Protein AF-A0A938EZS1-F1 (afdb_monomer_lite)

Radius of gyration: 35.27 Å; chains: 1; bounding box: 91×43×130 Å

Secondary structure (DSSP, 8-state):
-HHHHHHHHHSS----GGG---GGGSGGGGGGHHHHHHHHHHHHHHHHHHHTTTS-HHHHHHHHHHHHHHHTTTHHHHHHHHHHHHHHSS---HHHHHHHTTSSSPPHHHHHHHHHHHHHHHHHHHHHHHHTTGGGGG---TTSS-HHHHHHHHHHHHHHHHHHHHHHHHHHHHHHHHHHHHHHHHHHHHHHHHHHHHHHHHHHHHHHHHHHHHHHHHHHTTS--S------S---SS----------S-HHHHHHHHHHHHHHHHHHHHHHHHHHHHHHHHHHHHHHHHHHHHHHHHHHHHHHHHHHHHHHTTS------TTTHHHHHHHHHHHHHHHHHHHHHHHHHHHHHHHHHHHHHHHHHHHHHHHHHHHHHHHHHSS--HHHHHHHHHHHHHHHHHHHHHHHHH-

Foldseek 3Di:
DLLVVLQCQQFVDPDDPVPDDDDPCNVVSLLNQLVSLLVLLLVLLVQLVVVLQPDQLLVSLLVSLVVSCRGRVVLLLLLQQLLQCLLVVPDQDLVVSVVSSPPPDGDPRSVVRSVVLSVLSSVLLSLLCVLLVLSCCPVDDPPPPPCPPVNLSSVLSSLLSSLLSSCLLSLLSLLLLLLVLVQVVVVVVVVVVVVVVVVVVVVVVVVVVVVVVVVVVVVVVVPPDDDDDDDDPDDPPDPPDDDPPPDDDDVVVVVVVVVVVVVVVVVSVVSVVSSVVVLVVSLVVQLVSLVVSVVSVVVVVVVVVVVVVVVVVPDDPDDDPPDPVVVVVVVVVVVVVVVVVVVVVVVSVVSSVVSSVLSVVLSVVLNVQSNVQSVVSCVSNVGCDSSSSSSSSSVSSSSSSVSSSVVSVPD

Sequence (411 aa):
MRFLNAIGFLTIIKISPKYYLKGQDYPKTLVYFPVVGFILGLFASLLFFSLNFILPLFLTVIFIVCVELILTGGIHIDGLADTFDGIFSGESDKTKIRQIMKKGDVGVFGVLAVIFFVAIKTALLYFTARMLSVGQFLAFDSLSGSFYPAFKQNFFGFLVFLSVLIFTPVYGRLSMLCLFSQSFSHDFLQGRKAVADKTAKNNNAVENINKVTNESSKKDNIKYGRDGNELTEEDRSSKEHRKPLADGEPAEDRNKNSLSYAFIDRSNREIFILSSIYLSIIFIAAGIFSQLGFLNFSLQNAGLARNIVSVQNLTSPHGFSLISEGLYGQNFSMLLSTMLIEKFNAGIEIVVLVTAFKLLTIAVITFLFAAAAGRFFRKRVGRISGDVFGAVCVLTEVFFLLLNYVFIKFV

Structure (mmCIF, N/CA/C/O backbone):
data_AF-A0A938EZS1-F1
#
_entry.id   AF-A0A938EZS1-F1
#
loop_
_atom_site.group_PDB
_atom_site.id
_atom_site.type_symbol
_atom_site.label_atom_id
_atom_site.label_alt_id
_atom_site.label_comp_id
_atom_site.label_asym_id
_atom_site.label_entity_id
_atom_site.label_seq_id
_atom_site.pdbx_PDB_ins_code
_atom_site.Cartn_x
_atom_site.Cartn_y
_atom_site.Cartn_z
_atom_site.occupancy
_atom_site.B_iso_or_equiv
_atom_site.auth_seq_id
_atom_site.auth_comp_id
_atom_site.auth_asym_id
_atom_site.auth_atom_id
_atom_site.pdbx_PDB_model_num
ATOM 1 N N . MET A 1 1 ? 2.663 -21.166 13.572 1.00 77.38 1 MET A N 1
ATOM 2 C CA . MET A 1 1 ? 1.296 -20.698 13.919 1.00 77.38 1 MET A CA 1
ATOM 3 C C . MET A 1 1 ? 1.087 -19.203 13.685 1.00 77.38 1 MET A C 1
ATOM 5 O O . MET A 1 1 ? 0.152 -18.853 12.981 1.00 77.38 1 MET A O 1
ATOM 9 N N . ARG A 1 2 ? 1.943 -18.315 14.218 1.00 83.88 2 ARG A N 1
ATOM 10 C CA . ARG A 1 2 ? 1.790 -16.847 14.092 1.00 83.88 2 ARG A CA 1
ATOM 11 C C . ARG A 1 2 ? 1.742 -16.353 12.640 1.00 83.88 2 ARG A C 1
ATOM 13 O O . ARG A 1 2 ? 0.785 -15.699 12.267 1.00 83.88 2 ARG A O 1
ATOM 20 N N . PHE A 1 3 ? 2.696 -16.759 11.803 1.00 85.38 3 PHE A N 1
ATOM 21 C CA . PHE A 1 3 ? 2.715 -16.382 10.383 1.00 85.38 3 PHE A CA 1
ATOM 22 C C . PHE A 1 3 ? 1.442 -16.783 9.617 1.00 85.38 3 PHE A C 1
ATOM 24 O O . PHE A 1 3 ? 0.893 -15.973 8.880 1.00 85.38 3 PHE A O 1
ATOM 31 N N . LEU A 1 4 ? 0.930 -18.000 9.847 1.00 85.12 4 LEU A N 1
ATOM 32 C CA . LEU A 1 4 ? -0.325 -18.444 9.239 1.00 85.12 4 LEU A CA 1
ATOM 33 C C . LEU A 1 4 ? -1.460 -17.490 9.631 1.00 85.12 4 LEU A C 1
ATOM 35 O O . LEU A 1 4 ? -2.070 -16.913 8.749 1.00 85.12 4 LEU A O 1
ATOM 39 N N . ASN A 1 5 ? -1.666 -17.191 10.916 1.00 84.94 5 ASN A N 1
ATOM 40 C CA . ASN A 1 5 ? -2.695 -16.218 11.321 1.00 84.94 5 ASN A CA 1
ATOM 41 C C . ASN A 1 5 ? -2.585 -14.864 10.610 1.00 84.94 5 ASN A C 1
ATOM 43 O O . ASN A 1 5 ? -3.612 -14.290 10.268 1.00 84.94 5 ASN A O 1
ATOM 47 N N . ALA A 1 6 ? -1.368 -14.369 10.358 1.00 87.12 6 ALA A N 1
ATOM 48 C CA . ALA A 1 6 ? -1.178 -13.127 9.613 1.00 87.12 6 ALA A CA 1
ATOM 49 C C . ALA A 1 6 ? -1.709 -13.238 8.177 1.00 87.12 6 ALA A C 1
ATOM 51 O O . ALA A 1 6 ? -2.398 -12.330 7.722 1.00 87.12 6 ALA A O 1
ATOM 52 N N . ILE A 1 7 ? -1.442 -14.355 7.490 1.00 88.38 7 ILE A N 1
ATOM 53 C CA . ILE A 1 7 ? -1.997 -14.631 6.156 1.00 88.38 7 ILE A CA 1
ATOM 54 C C . ILE A 1 7 ? -3.524 -14.650 6.213 1.00 88.38 7 ILE A C 1
ATOM 56 O O . ILE A 1 7 ? -4.166 -13.970 5.422 1.00 88.38 7 ILE A O 1
ATOM 60 N N . GLY A 1 8 ? -4.109 -15.392 7.153 1.00 86.81 8 GLY A N 1
ATOM 61 C CA . GLY A 1 8 ? -5.564 -15.558 7.222 1.00 86.81 8 GLY A CA 1
ATOM 62 C C . GLY A 1 8 ? -6.304 -14.299 7.659 1.00 86.81 8 GLY A C 1
ATOM 63 O O . GLY A 1 8 ? -7.490 -14.170 7.391 1.00 86.81 8 GLY A O 1
ATOM 64 N N . PHE A 1 9 ? -5.614 -13.380 8.337 1.00 86.38 9 PHE A N 1
ATOM 65 C CA . PHE A 1 9 ? -6.161 -12.079 8.696 1.00 86.38 9 PHE A CA 1
ATOM 66 C C . PHE A 1 9 ? -6.058 -11.074 7.547 1.00 86.38 9 PHE A C 1
ATOM 68 O O . PHE A 1 9 ? -7.005 -10.344 7.307 1.00 86.38 9 PHE A O 1
ATOM 75 N N . LEU A 1 10 ? -4.916 -11.018 6.853 1.00 89.56 10 LEU A N 1
ATOM 76 C CA . LEU A 1 10 ? -4.642 -10.005 5.826 1.00 89.56 10 LEU A CA 1
ATOM 77 C C . LEU A 1 10 ? -5.069 -10.408 4.412 1.00 89.56 10 LEU A C 1
ATOM 79 O O . LEU A 1 10 ? -4.949 -9.590 3.497 1.00 89.56 10 LEU A O 1
ATOM 83 N N . THR A 1 11 ? -5.487 -11.659 4.211 1.00 91.25 11 THR A N 1
ATOM 84 C CA . THR A 1 11 ? -5.857 -12.200 2.901 1.00 91.25 11 THR A CA 1
ATOM 85 C C . THR A 1 11 ? -7.125 -13.043 2.972 1.00 91.25 11 THR A C 1
ATOM 87 O O . THR A 1 11 ? -7.520 -13.510 4.036 1.00 91.25 11 THR A O 1
ATOM 90 N N . ILE A 1 12 ? -7.728 -13.310 1.813 1.00 91.12 12 ILE A N 1
ATOM 91 C CA . ILE A 1 12 ? -8.898 -14.188 1.669 1.00 91.12 12 ILE A CA 1
ATOM 92 C C . ILE A 1 12 ? -8.590 -15.677 1.941 1.00 91.12 12 ILE A C 1
ATOM 94 O O . ILE A 1 12 ? -9.503 -16.504 2.013 1.00 91.12 12 ILE A O 1
ATOM 98 N N . ILE A 1 13 ? -7.312 -16.051 2.087 1.00 88.25 13 ILE A N 1
ATOM 99 C CA . ILE A 1 13 ? -6.893 -17.439 2.305 1.00 88.25 13 ILE A CA 1
ATOM 100 C C . ILE A 1 13 ? -7.382 -17.903 3.679 1.00 88.25 13 ILE A C 1
ATOM 102 O O . ILE A 1 13 ? -6.855 -17.512 4.720 1.00 88.25 13 ILE A O 1
ATOM 106 N N . LYS A 1 14 ? -8.380 -18.791 3.684 1.00 82.19 14 LYS A N 1
ATOM 107 C CA . LYS A 1 14 ? -8.926 -19.371 4.914 1.00 82.19 14 LYS A CA 1
ATOM 108 C C . LYS A 1 14 ? -7.925 -20.324 5.553 1.00 82.19 14 LYS A C 1
ATOM 110 O O . LYS A 1 14 ? -7.351 -21.188 4.893 1.00 82.19 14 LYS A O 1
ATOM 115 N N . ILE A 1 15 ? -7.772 -20.206 6.867 1.00 81.81 15 ILE A N 1
ATOM 116 C CA . ILE A 1 15 ? -6.848 -21.031 7.644 1.00 81.81 15 ILE A CA 1
ATOM 117 C C . ILE A 1 15 ? -7.646 -21.897 8.598 1.00 81.81 15 ILE A C 1
ATOM 119 O O . ILE A 1 15 ? -8.655 -21.475 9.156 1.00 81.81 15 ILE A O 1
ATOM 123 N N . SER A 1 16 ? -7.198 -23.141 8.759 1.00 76.44 16 SER A N 1
ATOM 124 C CA . SER A 1 16 ? -7.875 -24.102 9.622 1.00 76.44 16 SER A CA 1
ATOM 125 C C . SER A 1 16 ? -8.021 -23.555 11.052 1.00 76.44 16 SER A C 1
ATOM 127 O O . SER A 1 16 ? -7.032 -23.054 11.602 1.00 76.44 16 SER A O 1
ATOM 129 N N . PRO A 1 17 ? -9.197 -23.714 11.695 1.00 71.25 17 PRO A N 1
ATOM 130 C CA . PRO A 1 17 ? -9.454 -23.146 13.013 1.00 71.25 17 PRO A CA 1
ATOM 131 C C . PRO A 1 17 ? -8.467 -23.558 14.108 1.00 71.25 17 PRO A C 1
ATOM 133 O O . PRO A 1 17 ? -8.232 -22.807 15.051 1.00 71.25 17 PRO A O 1
ATOM 136 N N . LYS A 1 18 ? -7.828 -24.723 13.944 1.00 71.38 18 LYS A N 1
ATOM 137 C CA . LYS A 1 18 ? -6.775 -25.244 14.831 1.00 71.38 18 LYS A CA 1
ATOM 138 C C . LYS A 1 18 ? -5.543 -24.340 14.936 1.00 71.38 18 LYS A C 1
ATOM 140 O O . LYS A 1 18 ? -4.748 -24.496 15.855 1.00 71.38 18 LYS A O 1
ATOM 145 N N . TYR A 1 19 ? -5.366 -23.423 13.987 1.00 69.69 19 TYR A N 1
ATOM 146 C CA . TYR A 1 19 ? -4.243 -22.500 13.960 1.00 69.69 19 TYR A CA 1
ATOM 147 C C . TYR A 1 19 ? -4.581 -21.116 14.516 1.00 69.69 19 TYR A C 1
ATOM 149 O O . TYR A 1 19 ? -3.639 -20.347 14.700 1.00 69.69 19 TYR A O 1
ATOM 157 N N . TYR A 1 20 ? -5.849 -20.799 14.825 1.00 70.62 20 TYR A N 1
ATOM 158 C CA . TYR A 1 20 ? -6.210 -19.491 15.379 1.00 70.62 20 TYR A CA 1
ATOM 159 C C . TYR A 1 20 ? -5.601 -19.277 16.762 1.00 70.62 20 TYR A C 1
ATOM 161 O O . TYR A 1 20 ? -5.862 -20.023 17.707 1.00 70.62 20 TYR A O 1
ATOM 169 N N . LEU A 1 21 ? -4.794 -18.224 16.883 1.00 65.19 21 LEU A N 1
ATOM 170 C CA . LEU A 1 21 ? -4.267 -17.792 18.174 1.00 65.19 21 LEU A CA 1
ATOM 171 C C . LEU A 1 21 ? -5.374 -17.096 18.972 1.00 65.19 21 LEU A C 1
ATOM 173 O O . LEU A 1 21 ? -6.103 -16.264 18.436 1.00 65.19 21 LEU A O 1
ATOM 177 N N . LYS A 1 22 ? -5.484 -17.424 20.262 1.00 65.44 22 LYS A N 1
ATOM 178 C CA . LYS A 1 22 ? -6.443 -16.816 21.196 1.00 65.44 22 LYS A CA 1
ATOM 179 C C . LYS A 1 22 ? -5.722 -15.909 22.196 1.00 65.44 22 LYS A C 1
ATOM 181 O O . LYS A 1 22 ? -4.588 -16.178 22.585 1.00 65.44 22 LYS A O 1
ATOM 186 N N . GLY A 1 23 ? -6.404 -14.857 22.648 1.00 63.75 23 GLY A N 1
ATOM 187 C CA . GLY A 1 23 ? -5.948 -14.015 23.756 1.00 63.75 23 GLY A CA 1
ATOM 188 C C . GLY A 1 23 ? -4.631 -13.275 23.487 1.00 63.75 23 GLY A C 1
ATOM 189 O O . GLY A 1 23 ? -4.464 -12.626 22.457 1.00 63.75 23 GLY A O 1
ATOM 190 N N . GLN A 1 24 ? -3.696 -13.357 24.436 1.00 58.38 24 GLN A N 1
ATOM 191 C CA . GLN A 1 24 ? -2.486 -12.521 24.493 1.00 58.38 24 GLN A CA 1
ATOM 192 C C . GLN A 1 24 ? -1.430 -12.832 23.414 1.00 58.38 24 GLN A C 1
ATOM 194 O O . GLN A 1 24 ? -0.483 -12.065 23.243 1.00 58.38 24 GLN A O 1
ATOM 199 N N . ASP A 1 25 ? -1.578 -13.924 22.659 1.00 63.50 25 ASP A N 1
ATOM 200 C CA . ASP A 1 25 ? -0.648 -14.280 21.580 1.00 63.50 25 ASP A CA 1
ATOM 201 C C . ASP A 1 25 ? -1.004 -13.660 20.222 1.00 63.50 25 ASP A C 1
ATOM 203 O O . ASP A 1 25 ? -0.162 -13.649 19.321 1.00 63.50 25 ASP A O 1
ATOM 207 N N . TYR A 1 26 ? -2.214 -13.108 20.063 1.00 66.81 26 TYR A N 1
ATOM 208 C CA . TYR A 1 26 ? -2.656 -12.503 18.803 1.00 66.81 26 TYR A CA 1
ATOM 209 C C . TYR A 1 26 ? -1.806 -11.288 18.378 1.00 66.81 26 TYR A C 1
ATOM 211 O O . TYR A 1 26 ? -1.369 -11.266 17.225 1.00 66.81 26 TYR A O 1
ATOM 219 N N . PRO A 1 27 ? -1.445 -10.337 19.270 1.00 69.69 27 PRO A N 1
ATOM 220 C CA . PRO A 1 27 ? -0.583 -9.203 18.916 1.00 69.69 27 PRO A CA 1
ATOM 221 C C . PRO A 1 27 ? 0.789 -9.594 18.355 1.00 69.69 27 PRO A C 1
ATOM 223 O O . PRO A 1 27 ? 1.336 -8.894 17.507 1.00 69.69 27 PRO A O 1
ATOM 226 N N . LYS A 1 28 ? 1.331 -10.753 18.752 1.00 73.50 28 LYS A N 1
ATOM 227 C CA . LYS A 1 28 ? 2.615 -11.261 18.236 1.00 73.50 28 LYS A CA 1
ATOM 228 C C . LYS A 1 28 ? 2.554 -11.640 16.751 1.00 73.50 28 LYS A C 1
ATOM 230 O O . LYS A 1 28 ? 3.588 -11.874 16.130 1.00 73.50 28 LYS A O 1
ATOM 235 N N . THR A 1 29 ? 1.354 -11.715 16.178 1.00 79.56 29 THR A N 1
ATOM 236 C CA . THR A 1 29 ? 1.118 -11.948 14.748 1.00 79.56 29 THR A CA 1
ATOM 237 C C . THR A 1 29 ? 1.447 -10.715 13.906 1.00 79.56 29 THR A C 1
ATOM 239 O O . THR A 1 29 ? 1.866 -10.867 12.760 1.00 79.56 29 THR A O 1
ATOM 242 N N . LEU A 1 30 ? 1.342 -9.507 14.478 1.00 81.50 30 LEU A N 1
ATOM 243 C CA . LEU A 1 30 ? 1.565 -8.238 13.773 1.00 81.50 30 LEU A CA 1
ATOM 244 C C . LEU A 1 30 ? 2.963 -8.151 13.158 1.00 81.50 30 LEU A C 1
ATOM 246 O O . LEU A 1 30 ? 3.115 -7.642 12.057 1.00 81.50 30 LEU A O 1
ATOM 250 N N . VAL A 1 31 ? 3.974 -8.733 13.808 1.00 84.00 31 VAL A N 1
ATOM 251 C CA . VAL A 1 31 ? 5.359 -8.808 13.306 1.00 84.00 31 VAL A CA 1
ATOM 252 C C . VAL A 1 31 ? 5.451 -9.410 11.897 1.00 84.00 31 VAL A C 1
ATOM 254 O O . VAL A 1 31 ? 6.366 -9.085 11.146 1.00 84.00 31 VAL A O 1
ATOM 257 N N . TYR A 1 32 ? 4.511 -10.281 11.524 1.00 88.62 32 TYR A N 1
ATOM 258 C CA . TYR A 1 32 ? 4.496 -10.953 10.227 1.00 88.62 32 TYR A CA 1
ATOM 259 C C . TYR A 1 32 ? 3.719 -10.193 9.148 1.00 88.62 32 TYR A C 1
ATOM 261 O O . TYR A 1 32 ? 3.755 -10.596 7.988 1.00 88.62 32 TYR A O 1
ATOM 269 N N . PHE A 1 33 ? 3.037 -9.096 9.480 1.00 90.62 33 PHE A N 1
ATOM 270 C CA . PHE A 1 33 ? 2.260 -8.337 8.500 1.00 90.62 33 PHE A CA 1
ATOM 271 C C . PHE A 1 33 ? 3.130 -7.798 7.347 1.00 90.62 33 PHE A C 1
ATOM 273 O O . PHE A 1 33 ? 2.714 -7.952 6.199 1.00 90.62 33 PHE A O 1
ATOM 280 N N . PRO A 1 34 ? 4.344 -7.247 7.573 1.00 91.00 34 PRO A N 1
ATOM 281 C CA . PRO A 1 34 ? 5.213 -6.805 6.481 1.00 91.00 34 PRO A CA 1
ATOM 282 C C . PRO A 1 34 ? 5.646 -7.956 5.569 1.00 91.00 34 PRO A C 1
ATOM 284 O O . PRO A 1 34 ? 5.752 -7.766 4.363 1.00 91.00 34 PRO A O 1
ATOM 287 N N . VAL A 1 35 ? 5.827 -9.164 6.119 1.00 91.00 35 VAL A N 1
ATOM 288 C CA . VAL A 1 35 ? 6.143 -10.373 5.335 1.00 91.00 35 VAL A CA 1
ATOM 289 C C . VAL A 1 35 ? 4.976 -10.748 4.431 1.00 91.00 35 VAL A C 1
ATOM 291 O O . VAL A 1 35 ? 5.177 -11.043 3.258 1.00 91.00 35 VAL A O 1
ATOM 294 N N . VAL A 1 36 ? 3.746 -10.700 4.948 1.00 93.19 36 VAL A N 1
ATOM 295 C CA . VAL A 1 36 ? 2.550 -10.914 4.120 1.00 93.19 36 VAL A CA 1
ATOM 296 C C . VAL A 1 36 ? 2.443 -9.832 3.045 1.00 93.19 36 VAL A C 1
ATOM 298 O O . VAL A 1 36 ? 2.173 -10.152 1.893 1.00 93.19 36 VAL A O 1
ATOM 301 N N . GLY A 1 37 ? 2.738 -8.573 3.386 1.00 94.62 37 GLY A N 1
ATOM 302 C CA . GLY A 1 37 ? 2.844 -7.482 2.416 1.00 94.62 37 GLY A CA 1
ATOM 303 C C . GLY A 1 37 ? 3.851 -7.784 1.305 1.00 94.62 37 GLY A C 1
ATOM 304 O O . GLY A 1 37 ? 3.525 -7.628 0.135 1.00 94.62 37 GLY A O 1
ATOM 305 N N . PHE A 1 38 ? 5.032 -8.299 1.649 1.00 93.19 38 PHE A N 1
ATOM 306 C CA . PHE A 1 38 ? 6.054 -8.684 0.674 1.00 93.19 38 PHE A CA 1
ATOM 307 C C . PHE A 1 38 ? 5.568 -9.799 -0.259 1.00 93.19 38 PHE A C 1
ATOM 309 O O . PHE A 1 38 ? 5.774 -9.718 -1.465 1.00 93.19 38 PHE A O 1
ATOM 316 N N . ILE A 1 39 ? 4.876 -10.811 0.274 1.00 95.38 39 ILE A N 1
ATOM 317 C CA . ILE A 1 39 ? 4.298 -11.902 -0.526 1.00 95.38 39 ILE A CA 1
ATOM 318 C C . ILE A 1 39 ? 3.234 -11.369 -1.492 1.00 95.38 39 ILE A C 1
ATOM 320 O O . ILE A 1 39 ? 3.244 -11.734 -2.666 1.00 95.38 39 ILE A O 1
ATOM 324 N N . LEU A 1 40 ? 2.347 -10.484 -1.023 1.00 95.31 40 LEU A N 1
ATOM 325 C CA . LEU A 1 40 ? 1.336 -9.838 -1.865 1.00 95.31 40 LEU A CA 1
ATOM 326 C C . LEU A 1 40 ? 1.984 -9.010 -2.979 1.00 95.31 40 LEU A C 1
ATOM 328 O O . LEU A 1 40 ? 1.574 -9.102 -4.132 1.00 95.31 40 LEU A O 1
ATOM 332 N N . GLY A 1 41 ? 3.024 -8.248 -2.646 1.00 94.94 41 GLY A N 1
ATOM 333 C CA . GLY A 1 41 ? 3.768 -7.443 -3.606 1.00 94.94 41 GLY A CA 1
ATOM 334 C C . GLY A 1 41 ? 4.534 -8.286 -4.628 1.00 94.94 41 GLY A C 1
ATOM 335 O O . GLY A 1 41 ? 4.526 -7.974 -5.815 1.00 94.94 41 GLY A O 1
ATOM 336 N N . LEU A 1 42 ? 5.137 -9.400 -4.204 1.00 94.44 42 LEU A N 1
ATOM 337 C CA . LEU A 1 42 ? 5.795 -10.348 -5.104 1.00 94.44 42 LEU A CA 1
ATOM 338 C C . LEU A 1 42 ? 4.791 -10.982 -6.072 1.00 94.44 42 LEU A C 1
ATOM 340 O O . LEU A 1 42 ? 5.056 -11.062 -7.270 1.00 94.44 42 LEU A O 1
ATOM 344 N N . PHE A 1 43 ? 3.624 -11.387 -5.568 1.00 96.31 43 PHE A N 1
ATOM 345 C CA . PHE A 1 43 ? 2.545 -11.907 -6.399 1.00 96.31 43 PHE A CA 1
ATOM 346 C C . PHE A 1 43 ? 2.046 -10.858 -7.403 1.00 96.31 43 PHE A C 1
ATOM 348 O O . PHE A 1 43 ? 1.930 -11.162 -8.589 1.00 96.31 43 PHE A O 1
ATOM 355 N N . ALA A 1 44 ? 1.821 -9.617 -6.961 1.00 95.81 44 ALA A N 1
ATOM 356 C CA . ALA A 1 44 ? 1.433 -8.510 -7.833 1.00 95.81 44 ALA A CA 1
ATOM 357 C C . ALA A 1 44 ? 2.479 -8.248 -8.929 1.00 95.81 44 ALA A C 1
ATOM 359 O O . ALA A 1 44 ? 2.117 -8.067 -10.087 1.00 95.81 44 ALA A O 1
ATOM 360 N N . SER A 1 45 ? 3.770 -8.302 -8.597 1.00 92.38 45 SER A N 1
ATOM 361 C CA . SER A 1 45 ? 4.873 -8.163 -9.554 1.00 92.38 45 SER A CA 1
ATOM 362 C C . SER A 1 45 ? 4.920 -9.284 -10.594 1.00 92.38 45 SER A C 1
ATOM 364 O O . SER A 1 45 ? 5.085 -9.009 -11.783 1.00 92.38 45 SER A O 1
ATOM 366 N N . LEU A 1 46 ? 4.736 -10.541 -10.179 1.00 94.00 46 LEU A N 1
ATOM 367 C CA . LEU A 1 46 ? 4.680 -11.692 -11.092 1.00 94.00 46 LEU A CA 1
ATOM 368 C C . LEU A 1 46 ? 3.458 -11.629 -12.011 1.00 94.00 46 LEU A C 1
ATOM 370 O O . LEU A 1 46 ? 3.556 -11.897 -13.213 1.00 94.00 46 LEU A O 1
ATOM 374 N N . LEU A 1 47 ? 2.310 -11.249 -11.453 1.00 95.12 47 LEU A N 1
ATOM 375 C CA . LEU A 1 47 ? 1.087 -11.070 -12.218 1.00 95.12 47 LEU A CA 1
ATOM 376 C C . LEU A 1 47 ? 1.231 -9.910 -13.206 1.00 95.12 47 LEU A C 1
ATOM 378 O O . LEU A 1 47 ? 0.854 -10.057 -14.364 1.00 95.12 47 LEU A O 1
ATOM 382 N N . PHE A 1 48 ? 1.832 -8.794 -12.784 1.00 93.75 48 PHE A N 1
ATOM 383 C CA . PHE A 1 48 ? 2.079 -7.641 -13.645 1.00 93.75 48 PHE A CA 1
ATOM 384 C C . PHE A 1 48 ? 2.980 -8.038 -14.807 1.00 93.75 48 PHE A C 1
ATOM 386 O O . PHE A 1 48 ? 2.635 -7.773 -15.953 1.00 93.75 48 PHE A O 1
ATOM 393 N N . PHE A 1 49 ? 4.095 -8.721 -14.522 1.00 89.50 49 PHE A N 1
ATOM 394 C CA . PHE A 1 49 ? 4.999 -9.235 -15.545 1.00 89.50 49 PHE A CA 1
ATOM 395 C C . PHE A 1 49 ? 4.246 -10.075 -16.576 1.00 89.50 49 PHE A C 1
ATOM 397 O O . PHE A 1 49 ? 4.334 -9.792 -17.762 1.00 89.50 49 PHE A O 1
ATOM 404 N N . SER A 1 50 ? 3.453 -11.044 -16.114 1.00 90.81 50 SER A N 1
ATOM 405 C CA . SER A 1 50 ? 2.710 -11.970 -16.976 1.00 90.81 50 SER A CA 1
ATOM 406 C C . SER A 1 50 ? 1.649 -11.258 -17.823 1.00 90.81 50 SER A C 1
ATOM 408 O O . SER A 1 50 ? 1.555 -11.481 -19.027 1.00 90.81 50 SER A O 1
ATOM 410 N N . LEU A 1 51 ? 0.859 -10.372 -17.211 1.00 90.25 51 LEU A N 1
ATOM 411 C CA . LEU A 1 51 ? -0.212 -9.643 -17.892 1.00 90.25 51 LEU A CA 1
ATOM 412 C C . LEU A 1 51 ? 0.323 -8.592 -18.864 1.00 90.25 51 LEU A C 1
ATOM 414 O O . LEU A 1 51 ? -0.297 -8.363 -19.898 1.00 90.25 51 LEU A O 1
ATOM 418 N N . ASN A 1 52 ? 1.484 -7.998 -18.583 1.00 86.06 52 ASN A N 1
ATOM 419 C CA . ASN A 1 52 ? 2.111 -7.014 -19.460 1.00 86.06 52 ASN A CA 1
ATOM 420 C C . ASN A 1 52 ? 2.579 -7.616 -20.798 1.00 86.06 52 ASN A C 1
ATOM 422 O O . ASN A 1 52 ? 2.918 -6.842 -21.681 1.00 86.06 52 ASN A O 1
ATOM 426 N N . PHE A 1 53 ? 2.568 -8.951 -20.970 1.00 82.69 53 PHE A N 1
ATOM 427 C CA . PHE A 1 53 ? 2.766 -9.623 -22.267 1.00 82.69 53 PHE A CA 1
ATOM 428 C C . PHE A 1 53 ? 1.509 -9.666 -23.146 1.00 82.69 53 PHE A C 1
ATOM 430 O O . PHE A 1 53 ? 1.611 -9.879 -24.351 1.00 82.69 53 PHE A O 1
ATOM 437 N N . ILE A 1 54 ? 0.327 -9.512 -22.549 1.00 86.69 54 ILE A N 1
ATOM 438 C CA . ILE A 1 54 ? -0.959 -9.820 -23.193 1.00 86.69 54 ILE A CA 1
ATOM 439 C C . ILE A 1 54 ? -1.848 -8.574 -23.255 1.00 86.69 54 ILE A C 1
ATOM 441 O O . ILE A 1 54 ? -2.595 -8.382 -24.212 1.00 86.69 54 ILE A O 1
ATOM 445 N N . LEU A 1 55 ? -1.776 -7.720 -22.233 1.00 89.06 55 LEU A N 1
ATOM 446 C CA . LEU A 1 55 ? -2.654 -6.574 -22.049 1.00 89.06 55 LEU A CA 1
ATOM 447 C C . LEU A 1 55 ? -1.895 -5.244 -22.194 1.00 89.06 55 LEU A C 1
ATOM 449 O O . LEU A 1 55 ? -0.746 -5.130 -21.763 1.00 89.06 55 LEU A O 1
ATOM 453 N N . PRO A 1 56 ? -2.555 -4.192 -22.715 1.00 90.50 56 PRO A N 1
ATOM 454 C CA . PRO A 1 56 ? -2.055 -2.825 -22.635 1.00 90.50 56 PRO A CA 1
ATOM 455 C C . PRO A 1 56 ? -1.758 -2.408 -21.191 1.00 90.50 56 PRO A C 1
ATOM 457 O O . PRO A 1 56 ? -2.535 -2.706 -20.282 1.00 90.50 56 PRO A O 1
ATOM 460 N N . LEU A 1 57 ? -0.694 -1.619 -20.999 1.00 89.88 57 LEU A N 1
ATOM 461 C CA . LEU A 1 57 ? -0.200 -1.196 -19.680 1.00 89.88 57 LEU A CA 1
ATOM 462 C C . LEU A 1 57 ? -1.303 -0.676 -18.742 1.00 89.88 57 LEU A C 1
ATOM 464 O O . LEU A 1 57 ? -1.327 -1.014 -17.561 1.00 89.88 57 LEU A O 1
ATOM 468 N N . PHE A 1 58 ? -2.221 0.141 -19.263 1.00 93.81 58 PHE A N 1
ATOM 469 C CA . PHE A 1 58 ? -3.313 0.704 -18.469 1.00 93.81 58 PHE A CA 1
ATOM 470 C C . PHE A 1 58 ? -4.256 -0.378 -17.920 1.00 93.81 58 PHE A C 1
ATOM 472 O O . PHE A 1 58 ? -4.588 -0.352 -16.736 1.00 93.81 58 PHE A O 1
ATOM 479 N N . LEU A 1 59 ? -4.626 -1.364 -18.747 1.00 95.31 59 LEU A N 1
ATOM 480 C CA . LEU A 1 59 ? -5.460 -2.488 -18.316 1.00 95.31 59 LEU A CA 1
ATOM 481 C C . LEU A 1 59 ? -4.713 -3.370 -17.317 1.00 95.31 59 LEU A C 1
ATOM 483 O O . LEU A 1 59 ? -5.282 -3.724 -16.289 1.00 95.31 59 LEU A O 1
ATOM 487 N N . THR A 1 60 ? -3.432 -3.655 -17.563 1.00 95.12 60 THR A N 1
ATOM 488 C CA . THR A 1 60 ? -2.586 -4.406 -16.627 1.00 95.12 60 THR A CA 1
ATOM 489 C C . THR A 1 60 ? -2.600 -3.775 -15.235 1.00 95.12 60 THR A C 1
ATOM 491 O O . THR A 1 60 ? -2.848 -4.469 -14.253 1.00 95.12 60 THR A O 1
ATOM 494 N N . VAL A 1 61 ? -2.409 -2.455 -15.130 1.00 96.44 61 VAL A N 1
ATOM 495 C CA . VAL A 1 61 ? -2.417 -1.749 -13.836 1.00 96.44 61 VAL A CA 1
ATOM 496 C C . VAL A 1 61 ? -3.777 -1.841 -13.139 1.00 96.44 61 VAL A C 1
ATOM 498 O O . VAL A 1 61 ? -3.813 -2.106 -11.938 1.00 96.44 61 VAL A O 1
ATOM 501 N N . ILE A 1 62 ? -4.888 -1.682 -13.868 1.00 97.44 62 ILE A N 1
ATOM 502 C CA . ILE A 1 62 ? -6.238 -1.852 -13.303 1.00 97.44 62 ILE A CA 1
ATOM 503 C C . ILE A 1 62 ? -6.406 -3.266 -12.736 1.00 97.44 62 ILE A C 1
ATOM 505 O O . ILE A 1 62 ? -6.831 -3.419 -11.590 1.00 97.44 62 ILE A O 1
ATOM 509 N N . PHE A 1 63 ? -6.019 -4.294 -13.497 1.00 97.00 63 PHE A N 1
ATOM 510 C CA . PHE A 1 63 ? -6.095 -5.685 -13.048 1.00 97.00 63 PHE A CA 1
ATOM 511 C C . PHE A 1 63 ? -5.279 -5.928 -11.777 1.00 97.00 63 PHE A C 1
ATOM 513 O O . PHE A 1 63 ? -5.774 -6.587 -10.864 1.00 97.00 63 PHE A O 1
ATOM 520 N N . ILE A 1 64 ? -4.071 -5.365 -11.676 1.00 97.19 64 ILE A N 1
ATOM 521 C CA . ILE A 1 64 ? -3.250 -5.471 -10.463 1.00 97.19 64 ILE A CA 1
ATOM 522 C C . ILE A 1 64 ? -3.956 -4.871 -9.249 1.00 97.19 64 ILE A C 1
ATOM 524 O O . ILE A 1 64 ? -4.034 -5.534 -8.214 1.00 97.19 64 ILE A O 1
ATOM 528 N N . VAL A 1 65 ? -4.518 -3.666 -9.374 1.00 97.75 65 VAL A N 1
ATOM 529 C CA . VAL A 1 65 ? -5.240 -3.022 -8.267 1.00 97.75 65 VAL A CA 1
ATOM 530 C C . VAL A 1 65 ? -6.465 -3.847 -7.862 1.00 97.75 65 VAL A C 1
ATOM 532 O O . VAL A 1 65 ? -6.657 -4.106 -6.675 1.00 97.75 65 VAL A O 1
ATOM 535 N N . CYS A 1 66 ? -7.265 -4.327 -8.819 1.00 97.00 66 CYS A N 1
ATOM 536 C CA . CYS A 1 66 ? -8.434 -5.162 -8.531 1.00 97.00 66 CYS A CA 1
ATOM 537 C C . CYS A 1 66 ? -8.062 -6.471 -7.822 1.00 97.00 66 CYS A C 1
ATOM 539 O O . CYS A 1 66 ? -8.692 -6.839 -6.830 1.00 97.00 66 CYS A O 1
ATOM 541 N N . VAL A 1 67 ? -7.030 -7.167 -8.303 1.00 96.06 67 VAL A N 1
ATOM 542 C CA . VAL A 1 67 ? -6.583 -8.433 -7.710 1.00 96.06 67 VAL A CA 1
ATOM 543 C C . VAL A 1 67 ? -6.050 -8.219 -6.297 1.00 96.06 67 VAL A C 1
ATOM 545 O O . VAL A 1 67 ? -6.369 -9.006 -5.411 1.00 96.06 67 VAL A O 1
ATOM 548 N N . GLU A 1 68 ? -5.309 -7.142 -6.039 1.00 95.06 68 GLU A N 1
ATOM 549 C CA . GLU A 1 68 ? -4.834 -6.811 -4.691 1.00 95.06 68 GLU A CA 1
ATOM 550 C C . GLU A 1 68 ? -5.999 -6.566 -3.712 1.00 95.06 68 GLU A C 1
ATOM 552 O O . GLU A 1 68 ? -5.990 -7.070 -2.583 1.00 95.06 68 GLU A O 1
ATOM 557 N N . LEU A 1 69 ? -7.043 -5.853 -4.149 1.00 95.12 69 LEU A N 1
ATOM 558 C CA . LEU A 1 69 ? -8.249 -5.625 -3.345 1.00 95.12 69 LEU A CA 1
ATOM 559 C C . LEU A 1 69 ? -8.977 -6.933 -3.008 1.00 95.12 69 LEU A C 1
ATOM 561 O O . LEU A 1 69 ? -9.339 -7.155 -1.852 1.00 95.12 69 LEU A O 1
ATOM 565 N N . ILE A 1 70 ? -9.137 -7.823 -3.990 1.00 95.94 70 ILE A N 1
ATOM 566 C CA . ILE A 1 70 ? -9.784 -9.130 -3.802 1.00 95.94 70 ILE A CA 1
ATOM 567 C C . ILE A 1 70 ? -8.944 -10.028 -2.890 1.00 95.94 70 ILE A C 1
ATOM 569 O O . ILE A 1 70 ? -9.469 -10.629 -1.953 1.00 95.94 70 ILE A O 1
ATOM 573 N N . LEU A 1 71 ? -7.632 -10.107 -3.127 1.00 94.31 71 LEU A N 1
ATOM 574 C CA . LEU A 1 71 ? -6.730 -10.962 -2.354 1.00 94.31 71 LEU A CA 1
ATOM 575 C C . LEU A 1 71 ? -6.676 -10.567 -0.887 1.00 94.31 71 LEU A C 1
ATOM 577 O O . LEU A 1 71 ? -6.581 -11.446 -0.034 1.00 94.31 71 LEU A O 1
ATOM 581 N N . THR A 1 72 ? -6.759 -9.272 -0.589 1.00 93.38 72 THR A N 1
ATOM 582 C CA . THR A 1 72 ? -6.800 -8.763 0.788 1.00 93.38 72 THR A CA 1
ATOM 583 C C . THR A 1 72 ? -8.179 -8.884 1.441 1.00 93.38 72 THR A C 1
ATOM 585 O O . THR A 1 72 ? -8.336 -8.519 2.603 1.00 93.38 72 THR A O 1
ATOM 588 N N . GLY A 1 73 ? -9.184 -9.388 0.716 1.00 90.69 73 GLY A N 1
ATOM 589 C CA . GLY A 1 73 ? -10.561 -9.505 1.194 1.00 90.69 73 GLY A CA 1
ATOM 590 C C . GLY A 1 73 ? -11.245 -8.157 1.438 1.00 90.69 73 GLY A C 1
ATOM 591 O O . GLY A 1 73 ? -12.246 -8.114 2.141 1.00 90.69 73 GLY A O 1
ATOM 592 N N . GLY A 1 74 ? -10.692 -7.055 0.919 1.00 92.19 74 GLY A N 1
ATOM 593 C CA . GLY A 1 74 ? -11.247 -5.710 1.086 1.00 92.19 74 GLY A CA 1
ATOM 594 C C . GLY A 1 74 ? -11.133 -5.106 2.491 1.00 92.19 74 GLY A C 1
ATOM 595 O O . GLY A 1 74 ? -11.508 -3.952 2.656 1.00 92.19 74 GLY A O 1
ATOM 596 N N . ILE A 1 75 ? -10.556 -5.802 3.479 1.00 92.88 75 ILE A N 1
ATOM 597 C CA . ILE A 1 75 ? -10.593 -5.394 4.901 1.00 92.88 75 ILE A CA 1
ATOM 598 C C . ILE A 1 75 ? -10.007 -3.998 5.170 1.00 92.88 75 ILE A C 1
ATOM 600 O O . ILE A 1 75 ? -10.441 -3.284 6.067 1.00 92.88 75 ILE A O 1
ATOM 604 N N . HIS A 1 76 ? -8.993 -3.592 4.402 1.00 95.62 76 HIS A N 1
ATOM 605 C CA . HIS A 1 76 ? -8.367 -2.283 4.587 1.00 95.62 76 HIS A CA 1
ATOM 606 C C . HIS A 1 76 ? -9.171 -1.168 3.919 1.00 95.62 76 HIS A C 1
ATOM 608 O O . HIS A 1 76 ? -9.151 -0.033 4.388 1.00 95.62 76 HIS A O 1
ATOM 614 N N . ILE A 1 77 ? -9.858 -1.498 2.823 1.00 96.44 77 ILE A N 1
ATOM 615 C CA . ILE A 1 77 ? -10.725 -0.573 2.097 1.00 96.44 77 ILE A CA 1
ATOM 616 C C . ILE A 1 77 ? -12.037 -0.357 2.838 1.00 96.44 77 ILE A C 1
ATOM 618 O O . ILE A 1 77 ? -12.500 0.775 2.901 1.00 96.44 77 ILE A O 1
ATOM 622 N N . ASP A 1 78 ? -12.564 -1.406 3.458 1.00 95.50 78 ASP A N 1
ATOM 623 C CA . ASP A 1 78 ? -13.654 -1.337 4.429 1.00 95.50 78 ASP A CA 1
ATOM 624 C C . ASP A 1 78 ? -13.285 -0.373 5.565 1.00 95.50 78 ASP A C 1
ATOM 626 O O . ASP A 1 78 ? -13.934 0.649 5.770 1.00 95.50 78 ASP A O 1
ATOM 630 N N . GLY A 1 79 ? -12.103 -0.572 6.162 1.00 95.94 79 GLY A N 1
ATOM 631 C CA . GLY A 1 79 ? -11.593 0.333 7.186 1.00 95.94 79 GLY A CA 1
ATOM 632 C C . GLY A 1 79 ? -11.418 1.786 6.724 1.00 95.94 79 GLY A C 1
ATOM 633 O O . GLY A 1 79 ? -11.647 2.714 7.506 1.00 95.94 79 GLY A O 1
ATOM 634 N N . LEU A 1 80 ? -11.032 2.011 5.461 1.00 97.75 80 LEU A N 1
ATOM 635 C CA . LEU A 1 80 ? -10.983 3.346 4.859 1.00 97.75 80 LEU A CA 1
ATOM 636 C C . LEU A 1 80 ? -12.382 3.960 4.760 1.00 97.75 80 LEU A C 1
ATOM 638 O O . LEU A 1 80 ? -12.548 5.112 5.165 1.00 97.75 80 LEU A O 1
ATOM 642 N N . ALA A 1 81 ? -13.352 3.205 4.242 1.00 97.81 81 ALA A N 1
ATOM 643 C CA . ALA A 1 81 ? -14.727 3.653 4.073 1.00 97.81 81 ALA A CA 1
ATOM 644 C C . ALA A 1 81 ? -15.346 4.035 5.424 1.00 97.81 81 ALA A C 1
ATOM 646 O O . ALA A 1 81 ? -15.713 5.196 5.612 1.00 97.81 81 ALA A O 1
ATOM 647 N N . ASP A 1 82 ? -15.310 3.121 6.398 1.00 97.00 82 ASP A N 1
ATOM 648 C CA . ASP A 1 82 ? -15.846 3.333 7.744 1.00 97.00 82 ASP A CA 1
ATOM 649 C C . ASP A 1 82 ? -15.199 4.538 8.419 1.00 97.00 82 ASP A C 1
ATOM 651 O O . ASP A 1 82 ? -15.878 5.410 8.966 1.00 97.00 82 ASP A O 1
ATOM 655 N N . THR A 1 83 ? -13.865 4.630 8.359 1.00 96.81 83 THR A N 1
ATOM 656 C CA . THR A 1 83 ? -13.130 5.747 8.963 1.00 96.81 83 THR A CA 1
ATOM 657 C C . THR A 1 83 ? -13.546 7.080 8.351 1.00 96.81 83 THR A C 1
ATOM 659 O O . THR A 1 83 ? -13.709 8.056 9.087 1.00 96.81 83 THR A O 1
ATOM 662 N N . PHE A 1 84 ? -13.721 7.145 7.030 1.00 97.50 84 PHE A N 1
ATOM 663 C CA . PHE A 1 84 ? -14.105 8.379 6.349 1.00 97.50 84 PHE A CA 1
ATOM 664 C C . PHE A 1 84 ? -15.567 8.743 6.618 1.00 97.50 84 PHE A C 1
ATOM 666 O O . PHE A 1 84 ? -15.832 9.902 6.939 1.00 97.50 84 PHE 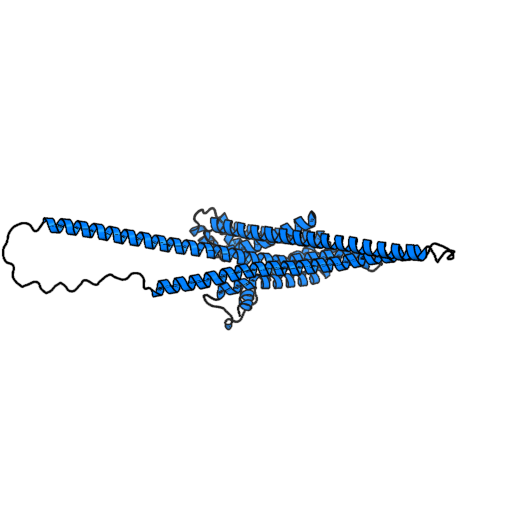A O 1
ATOM 673 N N . ASP A 1 85 ? -16.489 7.782 6.617 1.00 96.94 85 ASP A N 1
ATOM 674 C CA . ASP A 1 85 ? -17.877 8.023 7.023 1.00 96.94 85 ASP A CA 1
ATOM 675 C C . ASP A 1 85 ? -17.968 8.525 8.462 1.00 96.94 85 ASP A C 1
ATOM 677 O O . ASP A 1 85 ? -18.660 9.504 8.747 1.00 96.94 85 ASP A O 1
ATOM 681 N N . GLY A 1 86 ? -17.194 7.934 9.371 1.00 95.94 86 GLY A N 1
ATOM 682 C CA . GLY A 1 86 ? -17.109 8.383 10.752 1.00 95.94 86 GLY A CA 1
ATOM 683 C C . GLY A 1 86 ? -16.644 9.836 10.871 1.00 95.94 86 GLY A C 1
ATOM 684 O O . GLY A 1 86 ? -17.337 10.666 11.460 1.00 95.94 86 GLY A O 1
ATOM 685 N N . ILE A 1 87 ? -15.459 10.166 10.349 1.00 96.38 87 ILE A N 1
ATOM 686 C CA . ILE A 1 87 ? -14.830 11.480 10.583 1.00 96.38 87 ILE A CA 1
ATOM 687 C C . ILE A 1 87 ? -15.458 12.628 9.784 1.00 96.38 87 ILE A C 1
ATOM 689 O O . ILE A 1 87 ? -15.272 13.784 10.180 1.00 96.38 87 ILE A O 1
ATOM 693 N N . PHE A 1 88 ? -16.145 12.326 8.678 1.00 96.12 88 PHE A N 1
ATOM 694 C CA . PHE A 1 88 ? -16.821 13.308 7.825 1.00 96.12 88 PHE A CA 1
ATOM 695 C C . PHE A 1 88 ? -18.343 13.335 8.019 1.00 96.12 88 PHE A C 1
ATOM 697 O O . PHE A 1 88 ? -19.015 14.146 7.395 1.00 96.12 88 PHE A O 1
ATOM 704 N N . SER A 1 89 ? -18.886 12.562 8.965 1.00 93.56 89 SER A N 1
ATOM 705 C CA . SER A 1 89 ? -20.307 12.600 9.353 1.00 93.56 89 SER A CA 1
ATOM 706 C C . SER A 1 89 ? -20.818 13.950 9.886 1.00 93.56 89 SER A C 1
ATOM 708 O O . SER A 1 89 ? -22.018 14.111 10.089 1.00 93.56 89 SER A O 1
ATOM 710 N N . GLY A 1 90 ? -19.929 14.909 10.170 1.00 92.38 90 GLY A N 1
ATOM 711 C CA . GLY A 1 90 ? -20.266 16.180 10.825 1.00 92.38 90 GLY A CA 1
ATOM 712 C C . GLY A 1 90 ? -20.372 16.088 12.353 1.00 92.38 90 GLY A C 1
ATOM 713 O O . GLY A 1 90 ? -20.487 17.113 13.024 1.00 92.38 90 GLY A O 1
ATOM 714 N N . GLU A 1 91 ? -20.268 14.887 12.927 1.00 93.81 91 GLU A N 1
ATOM 715 C CA . GLU A 1 91 ? -20.299 14.699 14.376 1.00 93.81 91 GLU A CA 1
ATOM 716 C C . GLU A 1 91 ? -18.991 15.144 15.046 1.00 93.81 91 GLU A C 1
ATOM 718 O O . GLU A 1 91 ? -17.881 14.923 14.553 1.00 93.81 91 GLU A O 1
ATOM 723 N N . SER A 1 92 ? -19.128 15.764 16.220 1.00 93.19 92 SER A N 1
ATOM 724 C CA . SER A 1 92 ? -17.993 16.155 17.072 1.00 93.19 92 SER A CA 1
ATOM 725 C C . SER A 1 92 ? -17.757 15.172 18.221 1.00 93.19 92 SER A C 1
ATOM 727 O O . SER A 1 92 ? -16.649 15.090 18.759 1.00 93.19 92 SER A O 1
ATOM 729 N N . ASP A 1 93 ? -18.780 14.397 18.590 1.00 95.50 93 ASP A N 1
ATOM 730 C CA . ASP A 1 93 ? -18.673 13.376 19.624 1.00 95.50 93 ASP A CA 1
ATOM 731 C C . ASP A 1 93 ? -18.016 12.102 19.072 1.00 95.50 93 ASP A C 1
ATOM 733 O O . ASP A 1 93 ? -18.554 11.383 18.229 1.00 95.50 93 ASP A O 1
ATOM 737 N N . LYS A 1 94 ? -16.846 11.779 19.626 1.00 94.31 94 LYS A N 1
ATOM 738 C CA . LYS A 1 94 ? -16.048 10.588 19.305 1.00 94.31 94 LYS A CA 1
ATOM 739 C C . LYS A 1 94 ? -16.812 9.278 19.512 1.00 94.31 94 LYS A C 1
ATOM 741 O O . LYS A 1 94 ? -16.493 8.270 18.883 1.00 94.31 94 LYS A O 1
ATOM 746 N N . THR A 1 95 ? -17.771 9.225 20.434 1.00 94.12 95 THR A N 1
ATOM 747 C CA . THR A 1 95 ? -18.609 8.035 20.636 1.00 94.12 95 THR A CA 1
ATOM 748 C C . THR A 1 95 ? -19.545 7.821 19.454 1.00 94.12 95 THR A C 1
ATOM 750 O O . THR A 1 95 ? -19.533 6.723 18.900 1.00 94.12 95 THR A O 1
ATOM 753 N N . LYS A 1 96 ? -20.240 8.870 19.002 1.00 94.62 96 LYS A N 1
ATOM 754 C CA . LYS A 1 96 ? -21.110 8.838 17.822 1.00 94.62 96 LYS A CA 1
ATOM 755 C C . LYS A 1 96 ? -20.345 8.554 16.535 1.00 94.62 96 LYS A C 1
ATOM 757 O O . LYS A 1 96 ? -20.751 7.671 15.790 1.00 94.62 96 LYS A O 1
ATOM 762 N N . ILE A 1 97 ? -19.187 9.193 16.326 1.00 95.62 97 ILE A N 1
ATOM 763 C CA . ILE A 1 97 ? -18.290 8.888 15.193 1.00 95.62 97 ILE A CA 1
ATOM 764 C C . ILE A 1 97 ? -18.018 7.378 15.122 1.00 95.62 97 ILE A C 1
ATOM 766 O O . ILE A 1 97 ? -18.193 6.754 14.083 1.00 95.62 97 ILE A O 1
ATOM 770 N N . ARG A 1 98 ? -17.657 6.757 16.252 1.00 94.62 98 ARG A N 1
ATOM 771 C CA . ARG A 1 98 ? -17.377 5.312 16.321 1.00 94.62 98 ARG A CA 1
ATOM 772 C C . ARG A 1 98 ? -18.618 4.429 16.214 1.00 94.62 98 ARG A C 1
ATOM 774 O O . ARG A 1 98 ? -18.467 3.247 15.930 1.00 94.62 98 ARG A O 1
ATOM 781 N N . GLN A 1 99 ? -19.807 4.946 16.515 1.00 94.44 99 GLN A N 1
ATOM 782 C CA . GLN A 1 99 ? -21.056 4.232 16.253 1.00 94.44 99 GLN A CA 1
ATOM 783 C C . GLN A 1 99 ? -21.332 4.201 14.753 1.00 94.44 99 GLN A C 1
ATOM 785 O O . GLN A 1 99 ? -21.707 3.150 14.254 1.00 94.44 99 GLN A O 1
ATOM 790 N N . ILE A 1 100 ? -21.089 5.308 14.045 1.00 94.56 100 ILE A N 1
ATOM 791 C CA . ILE A 1 100 ? -21.228 5.396 12.585 1.00 94.56 100 ILE A CA 1
ATOM 792 C C . ILE A 1 100 ? -20.260 4.432 11.901 1.00 94.56 100 ILE A C 1
ATOM 794 O O . ILE A 1 100 ? -20.717 3.607 11.128 1.00 94.56 100 ILE A O 1
ATOM 798 N N . MET A 1 101 ? -18.981 4.432 12.291 1.00 94.38 101 MET A N 1
ATOM 799 C CA . MET A 1 101 ? -17.966 3.490 11.779 1.00 94.38 101 MET A CA 1
ATOM 800 C C . MET A 1 101 ? -18.299 2.003 12.000 1.00 94.38 101 MET A C 1
ATOM 802 O O . MET A 1 101 ? -17.611 1.147 11.479 1.00 94.38 101 MET A O 1
ATOM 806 N N . LYS A 1 102 ? -19.261 1.676 12.871 1.00 92.25 102 LYS A N 1
ATOM 807 C CA . LYS A 1 102 ? -19.673 0.291 13.154 1.00 92.25 102 LYS A CA 1
ATOM 808 C C . LYS A 1 102 ? -21.005 -0.073 12.511 1.00 92.25 102 LYS A C 1
ATOM 810 O O . LYS A 1 102 ? -21.459 -1.207 12.674 1.00 92.25 102 LYS A O 1
ATOM 815 N N . LYS A 1 103 ? -21.685 0.891 11.888 1.00 89.44 103 LYS A N 1
ATOM 816 C CA . LYS A 1 103 ? -22.875 0.591 11.099 1.00 89.44 103 LYS A CA 1
ATOM 817 C C . LYS A 1 103 ? -22.405 -0.161 9.860 1.00 89.44 103 LYS A C 1
ATOM 819 O O . LYS A 1 103 ? -21.415 0.225 9.268 1.00 89.44 103 LYS A O 1
ATOM 824 N N . GLY A 1 104 ? -23.115 -1.220 9.482 1.00 80.50 104 GLY A N 1
ATOM 825 C CA . GLY A 1 104 ? -22.781 -1.989 8.277 1.00 80.50 104 GLY A CA 1
ATOM 826 C C . GLY A 1 104 ? -23.148 -1.291 6.962 1.00 80.50 104 GLY A C 1
ATOM 827 O O . GLY A 1 104 ? -22.957 -1.878 5.903 1.00 80.50 104 GLY A O 1
ATOM 828 N N . ASP A 1 105 ? -23.702 -0.077 7.027 1.00 87.94 105 ASP A N 1
ATOM 829 C CA . ASP A 1 105 ? -24.072 0.716 5.858 1.00 87.94 105 ASP A CA 1
ATOM 830 C C . ASP A 1 105 ? -22.911 1.636 5.470 1.00 87.94 105 ASP A C 1
ATOM 832 O O . ASP A 1 105 ? -22.336 2.301 6.331 1.00 87.94 105 ASP A O 1
ATOM 836 N N . VAL A 1 106 ? -22.629 1.742 4.170 1.00 92.19 106 VAL A N 1
ATOM 837 C CA . VAL A 1 106 ? -21.607 2.656 3.643 1.00 92.19 106 VAL A CA 1
ATOM 838 C C . VAL A 1 106 ? -22.248 3.995 3.279 1.00 92.19 106 VAL A C 1
ATOM 840 O O . VAL A 1 106 ? -23.215 4.057 2.516 1.00 92.19 106 VAL A O 1
ATOM 843 N N . GLY A 1 107 ? -21.705 5.081 3.815 1.00 94.19 107 GLY A N 1
ATOM 844 C CA . GLY A 1 107 ? -22.104 6.448 3.511 1.00 94.19 107 GLY A CA 1
ATOM 845 C C . GLY A 1 107 ? -21.383 7.032 2.293 1.00 94.19 107 GLY A C 1
ATOM 846 O O . GLY A 1 107 ? -20.473 6.450 1.700 1.00 94.19 107 GLY A O 1
ATOM 847 N N . VAL A 1 108 ? -21.801 8.236 1.893 1.00 96.44 108 VAL A N 1
ATOM 848 C CA . VAL A 1 108 ? -21.254 8.918 0.704 1.00 96.44 108 VAL A CA 1
ATOM 849 C C . VAL A 1 108 ? -19.758 9.211 0.858 1.00 96.44 108 VAL A C 1
ATOM 851 O O . VAL A 1 108 ? -19.013 9.113 -0.116 1.00 96.44 108 VAL A O 1
ATOM 854 N N . PHE A 1 109 ? -19.296 9.547 2.066 1.00 97.06 109 PHE A N 1
ATOM 855 C CA . PHE A 1 109 ? -17.883 9.844 2.298 1.00 97.06 109 PHE A CA 1
ATOM 856 C C . PHE A 1 109 ? -17.017 8.590 2.223 1.00 97.06 109 PHE A C 1
ATOM 858 O O . PHE A 1 109 ? -15.918 8.663 1.675 1.00 97.06 109 PHE A O 1
ATOM 865 N N . GLY A 1 110 ? -17.521 7.449 2.693 1.00 97.44 110 GLY A N 1
ATOM 866 C CA . GLY A 1 110 ? -16.885 6.152 2.528 1.00 97.44 110 GLY A CA 1
ATOM 867 C C . GLY A 1 110 ? -16.755 5.785 1.052 1.00 97.44 110 GLY A C 1
ATOM 868 O O . GLY A 1 110 ? -15.649 5.511 0.585 1.00 97.44 110 GLY A O 1
ATOM 869 N N . VAL A 1 111 ? -17.840 5.898 0.276 1.00 97.88 111 VAL A N 1
ATOM 870 C CA . VAL A 1 111 ? -17.809 5.653 -1.180 1.00 97.88 111 VAL A CA 1
ATOM 871 C C . VAL A 1 111 ? -16.805 6.568 -1.887 1.00 97.88 111 VAL A C 1
ATOM 873 O O . VAL A 1 111 ? -15.970 6.088 -2.657 1.00 97.88 111 VAL A O 1
ATOM 876 N N . LEU A 1 112 ? -16.835 7.878 -1.616 1.00 98.25 112 LEU A N 1
ATOM 877 C CA . LEU A 1 112 ? -15.899 8.833 -2.220 1.00 98.25 112 LEU A CA 1
ATOM 878 C C . LEU A 1 112 ? -14.444 8.525 -1.851 1.00 98.25 112 LEU A C 1
ATOM 880 O O . LEU A 1 112 ? -13.568 8.607 -2.712 1.00 98.25 112 LEU A O 1
ATOM 884 N N . ALA A 1 113 ? -14.180 8.134 -0.602 1.00 98.19 113 ALA A N 1
ATOM 885 C CA . ALA A 1 113 ? -12.844 7.759 -0.154 1.00 98.19 113 ALA A CA 1
ATOM 886 C C . ALA A 1 113 ? -12.301 6.559 -0.938 1.00 98.19 113 ALA A C 1
ATOM 888 O O . ALA A 1 113 ? -11.159 6.595 -1.398 1.00 98.19 113 ALA A O 1
ATOM 889 N N . VAL A 1 114 ? -13.126 5.529 -1.149 1.00 98.12 114 VAL A N 1
ATOM 890 C CA . VAL A 1 114 ? -12.747 4.343 -1.928 1.00 98.12 114 VAL A CA 1
ATOM 891 C C . VAL A 1 114 ? -12.517 4.695 -3.397 1.00 98.12 114 VAL A C 1
ATOM 893 O O . VAL A 1 114 ? -11.495 4.297 -3.958 1.00 98.12 114 VAL A O 1
ATOM 896 N N . ILE A 1 115 ? -13.403 5.487 -4.013 1.00 98.31 115 ILE A N 1
ATOM 897 C CA . ILE A 1 115 ? -13.245 5.934 -5.408 1.00 98.31 115 ILE A CA 1
ATOM 898 C C . ILE A 1 115 ? -11.930 6.696 -5.582 1.00 98.31 115 ILE A C 1
ATOM 900 O O . ILE A 1 115 ? -11.141 6.369 -6.472 1.00 98.31 115 ILE A O 1
ATOM 904 N N . PHE A 1 116 ? -11.657 7.683 -4.725 1.00 98.31 116 PHE A N 1
ATOM 905 C CA . PHE A 1 116 ? -10.421 8.458 -4.807 1.00 98.31 116 PHE A CA 1
ATOM 906 C C . PHE A 1 116 ? -9.189 7.607 -4.529 1.00 98.31 116 PHE A C 1
ATOM 908 O O . PHE A 1 116 ? -8.193 7.747 -5.236 1.00 98.31 116 PHE A O 1
ATOM 915 N N . PHE A 1 117 ? -9.251 6.689 -3.566 1.00 98.31 117 PHE A N 1
ATOM 916 C CA . PHE A 1 117 ? -8.159 5.760 -3.315 1.00 98.31 117 PHE A CA 1
ATOM 917 C C . PHE A 1 117 ? -7.830 4.922 -4.558 1.00 98.31 117 PHE A C 1
ATOM 919 O O . PHE A 1 117 ? -6.677 4.910 -4.994 1.00 98.31 117 PHE A O 1
ATOM 926 N N . VAL A 1 118 ? -8.826 4.260 -5.158 1.00 98.19 118 VAL A N 1
ATOM 927 C CA . VAL A 1 118 ? -8.618 3.401 -6.335 1.00 98.19 118 VAL A CA 1
ATOM 928 C C . VAL A 1 118 ? -8.116 4.226 -7.519 1.00 98.19 118 VAL A C 1
ATOM 930 O O . VAL A 1 118 ? -7.157 3.821 -8.178 1.00 98.19 118 VAL A O 1
ATOM 933 N N . ALA A 1 119 ? -8.703 5.401 -7.761 1.00 98.44 119 ALA A N 1
ATOM 934 C CA . ALA A 1 119 ? -8.300 6.288 -8.849 1.00 98.44 119 ALA A CA 1
ATOM 935 C C . ALA A 1 119 ? -6.848 6.765 -8.695 1.00 98.44 119 ALA A C 1
ATOM 937 O O . ALA A 1 119 ? -6.057 6.643 -9.632 1.00 98.44 119 ALA A O 1
ATOM 938 N N . ILE A 1 120 ? -6.469 7.253 -7.509 1.00 98.44 120 ILE A N 1
ATOM 939 C CA . ILE A 1 120 ? -5.114 7.753 -7.245 1.00 98.44 120 ILE A CA 1
ATOM 940 C C . ILE A 1 120 ? -4.097 6.609 -7.300 1.00 98.44 120 ILE A C 1
ATOM 942 O O . ILE A 1 120 ? -3.060 6.758 -7.948 1.00 98.44 120 ILE A O 1
ATOM 946 N N . LYS A 1 121 ? -4.382 5.457 -6.675 1.00 98.06 121 LYS A N 1
ATOM 947 C CA . LYS A 1 121 ? -3.482 4.291 -6.696 1.00 98.06 121 LYS A CA 1
ATOM 948 C C . LYS A 1 121 ? -3.234 3.806 -8.126 1.00 98.06 121 LYS A C 1
ATOM 950 O O . LYS A 1 121 ? -2.083 3.617 -8.516 1.00 98.06 121 LYS A O 1
ATOM 955 N N . THR A 1 122 ? -4.295 3.685 -8.923 1.00 98.38 122 THR A N 1
ATOM 956 C CA . THR A 1 122 ? -4.211 3.290 -10.339 1.00 98.38 122 THR A CA 1
ATOM 957 C C . THR A 1 122 ? -3.407 4.305 -11.150 1.00 98.38 122 THR A C 1
ATOM 959 O O . THR A 1 122 ? -2.498 3.924 -11.887 1.00 98.38 122 THR A O 1
ATOM 962 N N . ALA A 1 123 ? -3.687 5.603 -10.987 1.00 98.12 123 ALA A N 1
ATOM 963 C CA . ALA A 1 123 ? -2.982 6.661 -11.702 1.00 98.12 123 ALA A CA 1
ATOM 964 C C . ALA A 1 123 ? -1.481 6.668 -11.376 1.00 98.12 123 ALA A C 1
ATOM 966 O O . ALA A 1 123 ? -0.656 6.675 -12.288 1.00 98.12 123 ALA A O 1
ATOM 967 N N . LEU A 1 124 ? -1.113 6.613 -10.092 1.00 97.75 124 LEU A N 1
ATOM 968 C CA . LEU A 1 124 ? 0.287 6.613 -9.664 1.00 97.75 124 LEU A CA 1
ATOM 969 C C . LEU A 1 124 ? 1.049 5.396 -10.186 1.00 97.75 124 LEU A C 1
ATOM 971 O O . LEU A 1 124 ? 2.166 5.552 -10.680 1.00 97.75 124 LEU A O 1
ATOM 975 N N . LEU A 1 125 ? 0.451 4.203 -10.137 1.00 96.50 125 LEU A N 1
ATOM 976 C CA . LEU A 1 125 ? 1.068 2.998 -10.693 1.00 96.50 125 LEU A CA 1
ATOM 977 C C . LEU A 1 125 ? 1.257 3.108 -12.207 1.00 96.50 125 LEU A C 1
ATOM 979 O O . LEU A 1 125 ? 2.348 2.835 -12.704 1.00 96.50 125 LEU A O 1
ATOM 983 N N . TYR A 1 126 ? 0.235 3.562 -12.935 1.00 96.25 126 TYR A N 1
ATOM 984 C CA . TYR A 1 126 ? 0.309 3.739 -14.383 1.00 96.25 126 TYR A CA 1
ATOM 985 C C . TYR A 1 126 ? 1.387 4.746 -14.790 1.00 96.25 126 TYR A C 1
ATOM 987 O O . TYR A 1 126 ? 2.227 4.441 -15.638 1.00 96.25 126 TYR A O 1
ATOM 995 N N . PHE A 1 127 ? 1.402 5.933 -14.178 1.00 94.94 127 PHE A N 1
ATOM 996 C CA . PHE A 1 127 ? 2.384 6.961 -14.517 1.00 94.94 127 PHE A CA 1
ATOM 997 C C . PHE A 1 127 ? 3.805 6.557 -14.121 1.00 94.94 127 PHE A C 1
ATOM 999 O O . PHE A 1 127 ? 4.729 6.809 -14.892 1.00 94.94 127 PHE A O 1
ATOM 1006 N N . THR A 1 128 ? 3.984 5.872 -12.988 1.00 90.50 128 THR A N 1
ATOM 1007 C CA . THR A 1 128 ? 5.291 5.325 -12.589 1.00 90.50 128 THR A CA 1
ATOM 1008 C C . THR A 1 128 ? 5.775 4.272 -13.588 1.00 90.50 128 THR A C 1
ATOM 1010 O O . THR A 1 128 ? 6.900 4.364 -14.076 1.00 90.50 128 THR A O 1
ATOM 1013 N N . ALA A 1 129 ? 4.921 3.317 -13.972 1.00 90.25 129 ALA A N 1
ATOM 1014 C CA . ALA A 1 129 ? 5.263 2.301 -14.969 1.00 90.25 129 ALA A CA 1
ATOM 1015 C C . ALA A 1 129 ? 5.596 2.915 -16.337 1.00 90.25 129 ALA A C 1
ATOM 1017 O O . ALA A 1 129 ? 6.515 2.468 -17.025 1.00 90.25 129 ALA A O 1
ATOM 1018 N N . ARG A 1 130 ? 4.853 3.955 -16.735 1.00 89.19 130 ARG A N 1
ATOM 1019 C CA . ARG A 1 130 ? 5.053 4.659 -18.004 1.00 89.19 130 ARG A CA 1
ATOM 1020 C C . ARG A 1 130 ? 6.356 5.456 -18.028 1.00 89.19 130 ARG A C 1
ATOM 1022 O O . ARG A 1 130 ? 7.030 5.427 -19.049 1.00 89.19 130 ARG A O 1
ATOM 1029 N N . MET A 1 131 ? 6.718 6.139 -16.939 1.00 83.94 131 MET A N 1
ATOM 1030 C CA . MET A 1 131 ? 8.002 6.853 -16.831 1.00 83.94 131 MET A CA 1
ATOM 1031 C C . MET A 1 131 ? 9.201 5.916 -16.930 1.00 83.94 131 MET A C 1
ATOM 1033 O O . MET A 1 131 ? 10.219 6.274 -17.507 1.00 83.94 131 MET A O 1
ATOM 1037 N N . LEU A 1 132 ? 9.056 4.706 -16.399 1.00 80.81 132 LEU A N 1
ATOM 1038 C CA . LEU A 1 132 ? 10.072 3.661 -16.458 1.00 80.81 132 LEU A CA 1
ATOM 1039 C C . LEU A 1 132 ? 10.019 2.851 -17.771 1.00 80.81 132 LEU A C 1
ATOM 1041 O O . LEU A 1 132 ? 10.657 1.805 -17.865 1.00 80.81 132 LEU A O 1
ATOM 1045 N N . SER A 1 133 ? 9.244 3.309 -18.765 1.00 73.88 133 SER A N 1
ATOM 1046 C CA . SER A 1 133 ? 9.080 2.709 -20.101 1.00 73.88 133 SER A CA 1
ATOM 1047 C C . SER A 1 133 ? 8.684 1.227 -20.108 1.00 73.88 133 SER A C 1
ATOM 1049 O O . SER A 1 133 ? 8.894 0.506 -21.083 1.00 73.88 133 SER A O 1
ATOM 1051 N N . VAL A 1 134 ? 8.023 0.760 -19.049 1.00 71.94 134 VAL A N 1
ATOM 1052 C CA . VAL A 1 134 ? 7.726 -0.667 -18.849 1.00 71.94 134 VAL A CA 1
ATOM 1053 C C . VAL A 1 134 ? 6.724 -1.222 -19.871 1.00 71.94 134 VAL A C 1
ATOM 1055 O O . VAL A 1 134 ? 6.753 -2.406 -20.203 1.00 71.94 134 VAL A O 1
ATOM 1058 N N . GLY A 1 135 ? 5.862 -0.368 -20.427 1.00 59.84 135 GLY A N 1
ATOM 1059 C CA . GLY A 1 135 ? 4.903 -0.758 -21.468 1.00 59.84 135 GLY A CA 1
ATOM 1060 C C . GLY A 1 135 ? 5.522 -0.998 -22.852 1.00 59.84 135 GLY A C 1
ATOM 1061 O O . GLY A 1 135 ? 4.852 -1.545 -23.720 1.00 59.84 135 GLY A O 1
ATOM 1062 N N . GLN A 1 136 ? 6.779 -0.598 -23.082 1.00 61.62 136 GLN A N 1
ATOM 1063 C CA . GLN A 1 136 ? 7.453 -0.733 -24.382 1.00 61.62 136 GLN A CA 1
ATOM 1064 C C . GLN A 1 136 ? 8.202 -2.061 -24.548 1.00 61.62 136 GLN A C 1
ATOM 1066 O O . GLN A 1 136 ? 8.733 -2.318 -25.625 1.00 61.62 136 GLN A O 1
ATOM 1071 N N . PHE A 1 137 ? 8.210 -2.928 -23.526 1.00 56.75 137 PHE A N 1
ATOM 1072 C CA . PHE A 1 137 ? 8.880 -4.236 -23.567 1.00 56.75 137 PHE A CA 1
ATOM 1073 C C . PHE A 1 137 ? 8.463 -5.105 -24.767 1.00 56.75 137 PHE A C 1
ATOM 1075 O O . PHE A 1 137 ? 9.252 -5.925 -25.226 1.00 56.75 137 PHE A O 1
ATOM 1082 N N . LEU A 1 138 ? 7.243 -4.906 -25.280 1.00 51.12 138 LEU A N 1
ATOM 1083 C CA . LEU A 1 138 ? 6.673 -5.670 -26.391 1.00 51.12 138 LEU A CA 1
ATOM 1084 C C . LEU A 1 138 ? 6.716 -4.974 -27.753 1.00 51.12 138 LEU A C 1
ATOM 1086 O O . LEU A 1 138 ? 6.446 -5.621 -28.757 1.00 51.12 138 LEU A O 1
ATOM 1090 N N . ALA A 1 139 ? 7.039 -3.680 -27.830 1.00 51.69 139 ALA A N 1
ATOM 1091 C CA . ALA A 1 139 ? 7.028 -2.936 -29.097 1.00 51.69 139 ALA A CA 1
ATOM 1092 C C . ALA A 1 139 ? 8.265 -3.230 -29.972 1.00 51.69 139 ALA A C 1
ATOM 1094 O O . ALA A 1 139 ? 8.658 -2.417 -30.808 1.00 51.69 139 ALA A O 1
ATOM 1095 N N . PHE A 1 140 ? 8.911 -4.375 -29.749 1.00 52.56 140 PHE A N 1
ATOM 1096 C CA . PHE A 1 140 ? 10.116 -4.770 -30.448 1.00 52.56 140 PHE A CA 1
ATOM 1097 C C . PHE A 1 140 ? 9.771 -5.509 -31.730 1.00 52.56 140 PHE A C 1
ATOM 1099 O O . PHE A 1 140 ? 9.553 -6.720 -31.756 1.00 52.56 140 PHE A O 1
ATOM 1106 N N . ASP A 1 141 ? 9.751 -4.733 -32.805 1.00 49.25 141 ASP A N 1
ATOM 1107 C CA . ASP A 1 141 ? 9.675 -5.248 -34.155 1.00 49.25 141 ASP A CA 1
ATOM 1108 C C . ASP A 1 141 ? 10.908 -6.127 -34.421 1.00 49.25 141 ASP A C 1
ATOM 1110 O O . ASP A 1 141 ? 12.058 -5.668 -34.378 1.00 49.25 141 ASP A O 1
ATOM 1114 N N . SER A 1 142 ? 10.661 -7.418 -34.649 1.00 52.03 142 SER A N 1
ATOM 1115 C CA . SER A 1 142 ? 11.682 -8.472 -34.778 1.00 52.03 142 SER A CA 1
ATOM 1116 C C . SER A 1 142 ? 12.607 -8.270 -35.991 1.00 52.03 142 SER A C 1
ATOM 1118 O O . SER A 1 142 ? 13.602 -8.972 -36.142 1.00 52.03 142 SER A O 1
ATOM 1120 N N . LEU A 1 143 ? 12.292 -7.290 -36.842 1.00 53.84 143 LEU A N 1
ATOM 1121 C CA . LEU A 1 143 ? 12.966 -6.967 -38.097 1.00 53.84 143 LEU A CA 1
ATOM 1122 C C . LEU A 1 143 ? 14.158 -6.005 -37.968 1.00 53.84 143 LEU A C 1
ATOM 1124 O O . LEU A 1 143 ? 14.988 -5.952 -38.870 1.00 53.84 143 LEU A O 1
ATOM 1128 N N . SER A 1 144 ? 14.279 -5.241 -36.879 1.00 56.56 144 SER A N 1
ATOM 1129 C CA . SER A 1 144 ? 15.192 -4.079 -36.848 1.00 56.56 144 SER A CA 1
ATOM 1130 C C . SER A 1 144 ? 16.597 -4.340 -36.286 1.00 56.56 144 SER A C 1
ATOM 1132 O O . SER A 1 144 ? 17.400 -3.410 -36.199 1.00 56.56 144 SER A O 1
ATOM 1134 N N . GLY A 1 145 ? 16.916 -5.565 -35.845 1.00 54.12 145 GLY A N 1
ATOM 1135 C CA . GLY A 1 145 ? 18.247 -5.921 -35.313 1.00 54.12 145 GLY A CA 1
ATOM 1136 C C . GLY A 1 145 ? 18.689 -5.151 -34.052 1.00 54.12 145 GLY A C 1
ATOM 1137 O O . GLY A 1 145 ? 19.761 -5.406 -33.510 1.00 54.12 145 GLY A O 1
ATOM 1138 N N . SER A 1 146 ? 17.852 -4.249 -33.529 1.00 53.03 146 SER A N 1
ATOM 1139 C CA . SER A 1 146 ? 18.151 -3.349 -32.405 1.00 53.03 146 SER A CA 1
ATOM 1140 C C . SER A 1 146 ? 17.719 -3.919 -31.047 1.00 53.03 146 SER A C 1
ATOM 1142 O O . SER A 1 146 ? 17.510 -3.179 -30.087 1.00 53.03 146 SER A O 1
ATOM 1144 N N . PHE A 1 147 ? 17.574 -5.245 -30.955 1.00 52.50 147 PHE A N 1
ATOM 1145 C CA . PHE A 1 147 ? 17.028 -5.950 -29.790 1.00 52.50 147 PHE A CA 1
ATOM 1146 C C . PHE A 1 147 ? 17.838 -5.693 -28.508 1.00 52.50 147 PHE A C 1
ATOM 1148 O O . PHE A 1 147 ? 17.278 -5.480 -27.438 1.00 52.50 147 PHE A O 1
ATOM 1155 N N . TYR A 1 148 ? 19.170 -5.648 -28.602 1.00 49.12 148 TYR A N 1
ATOM 1156 C CA . TYR A 1 148 ? 20.043 -5.674 -27.422 1.00 49.12 148 TYR A CA 1
ATOM 1157 C C . TYR A 1 148 ? 20.111 -4.352 -26.612 1.00 49.12 148 TYR A C 1
ATOM 1159 O O . TYR A 1 148 ? 20.048 -4.419 -25.380 1.00 49.12 148 TYR A O 1
ATOM 1167 N N . PRO A 1 149 ? 20.198 -3.146 -27.220 1.00 47.94 149 PRO A N 1
ATOM 1168 C CA . PRO A 1 149 ? 20.286 -1.890 -26.462 1.00 47.94 149 PRO A CA 1
ATOM 1169 C C . PRO A 1 149 ? 18.968 -1.474 -25.791 1.00 47.94 149 PRO A C 1
ATOM 1171 O O . PRO A 1 149 ? 18.977 -1.096 -24.619 1.00 47.94 149 PRO A O 1
ATOM 1174 N N . ALA A 1 150 ? 17.827 -1.586 -26.483 1.00 46.47 150 ALA A N 1
ATOM 1175 C CA . ALA A 1 150 ? 16.541 -1.165 -25.916 1.00 46.47 150 ALA A CA 1
ATOM 1176 C C . ALA A 1 150 ? 15.888 -2.237 -25.014 1.00 46.47 150 ALA A C 1
ATOM 1178 O O . ALA A 1 150 ? 15.152 -1.879 -24.095 1.00 46.47 150 ALA A O 1
ATOM 1179 N N . PHE A 1 151 ? 16.246 -3.524 -25.137 1.00 51.72 151 PHE A N 1
ATOM 1180 C CA . PHE A 1 151 ? 15.939 -4.526 -24.103 1.00 51.72 151 PHE A CA 1
ATOM 1181 C C . PHE A 1 151 ? 16.624 -4.184 -22.770 1.00 51.72 151 PHE A C 1
ATOM 1183 O O . PHE A 1 151 ? 15.988 -4.209 -21.717 1.00 51.72 151 PHE A O 1
ATOM 1190 N N . LYS A 1 152 ? 17.905 -3.783 -22.798 1.00 50.72 152 LYS A N 1
ATOM 1191 C CA . LYS A 1 152 ? 18.655 -3.412 -21.585 1.00 50.72 152 LYS A CA 1
ATOM 1192 C C . LYS A 1 152 ? 18.115 -2.162 -20.889 1.00 50.72 152 LYS A C 1
ATOM 1194 O O . LYS A 1 152 ? 18.023 -2.159 -19.662 1.00 50.72 152 LYS A O 1
ATOM 1199 N N . GLN A 1 153 ? 17.762 -1.122 -21.645 1.00 53.72 153 GLN A N 1
ATOM 1200 C CA . GLN A 1 153 ? 17.277 0.143 -21.079 1.00 53.72 153 GLN A CA 1
ATOM 1201 C C . GLN A 1 153 ? 15.882 -0.010 -20.447 1.00 53.72 153 GLN A C 1
ATOM 1203 O O . GLN A 1 153 ? 15.629 0.530 -19.370 1.00 53.72 153 GLN A O 1
ATOM 1208 N N . ASN A 1 154 ? 15.022 -0.841 -21.043 1.00 65.69 154 ASN A N 1
ATOM 1209 C CA . ASN A 1 154 ? 13.696 -1.145 -20.503 1.00 65.69 154 ASN A CA 1
ATOM 1210 C C . ASN A 1 154 ? 13.747 -2.132 -19.323 1.00 65.69 154 ASN A C 1
ATOM 1212 O O . ASN A 1 154 ? 12.942 -2.022 -18.398 1.00 65.69 154 ASN A O 1
ATOM 1216 N N . PHE A 1 155 ? 14.716 -3.058 -19.292 1.00 70.25 155 PHE A N 1
ATOM 1217 C CA . PHE A 1 155 ? 14.853 -4.046 -18.213 1.00 70.25 155 PHE A CA 1
ATOM 1218 C C . PHE A 1 155 ? 15.124 -3.411 -16.843 1.00 70.25 155 PHE A C 1
ATOM 1220 O O . PHE A 1 155 ? 14.553 -3.843 -15.844 1.00 70.25 155 P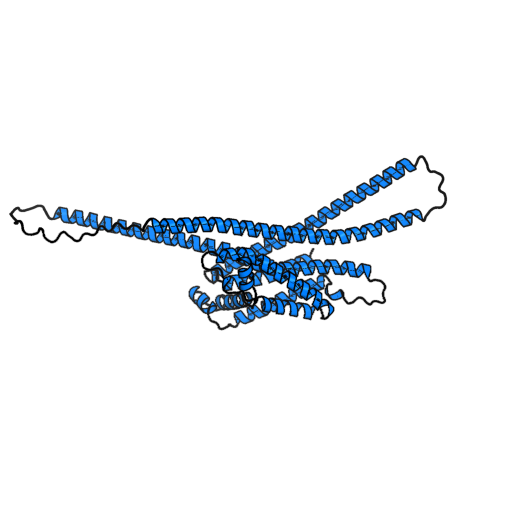HE A O 1
ATOM 1227 N N . PHE A 1 156 ? 15.942 -2.357 -16.773 1.00 67.31 156 PHE A N 1
ATOM 1228 C CA . PHE A 1 156 ? 16.202 -1.684 -15.497 1.00 67.31 156 PHE A CA 1
ATOM 1229 C C . PHE A 1 156 ? 14.969 -0.937 -14.972 1.00 67.31 156 PHE A C 1
ATOM 1231 O O . PHE A 1 156 ? 14.597 -1.119 -13.814 1.00 67.31 156 PHE A O 1
ATOM 1238 N N . GLY A 1 157 ? 14.295 -0.159 -15.827 1.00 72.19 157 GLY A N 1
ATOM 1239 C CA . GLY A 1 157 ? 13.041 0.506 -15.461 1.00 72.19 157 GLY A CA 1
ATOM 1240 C C . GLY A 1 157 ? 11.977 -0.492 -14.996 1.00 72.19 157 GLY A C 1
ATOM 1241 O O . GLY A 1 157 ? 11.288 -0.261 -14.003 1.00 72.19 157 GLY A O 1
ATOM 1242 N N . PHE A 1 158 ? 11.924 -1.661 -15.634 1.00 79.69 158 PHE A N 1
ATOM 1243 C CA . PHE A 1 158 ? 11.076 -2.769 -15.215 1.00 79.69 158 PHE A CA 1
ATOM 1244 C C . PHE A 1 158 ? 11.416 -3.297 -13.813 1.00 79.69 158 PHE A C 1
ATOM 1246 O O . PHE A 1 158 ? 10.517 -3.404 -12.981 1.00 79.69 158 PHE A O 1
ATOM 1253 N N . LEU A 1 159 ? 12.690 -3.562 -13.502 1.00 78.00 159 LEU A N 1
ATOM 1254 C CA . LEU A 1 159 ? 13.097 -3.999 -12.159 1.00 78.00 159 LEU A CA 1
ATOM 1255 C C . LEU A 1 159 ? 12.778 -2.954 -11.081 1.00 78.00 159 LEU A C 1
ATOM 1257 O O . LEU A 1 159 ? 12.296 -3.309 -10.004 1.00 78.00 159 LEU A O 1
ATOM 1261 N N . VAL A 1 160 ? 12.997 -1.668 -11.377 1.00 80.69 160 VAL A N 1
ATOM 1262 C CA . VAL A 1 160 ? 12.625 -0.570 -10.473 1.00 80.69 160 VAL A CA 1
ATOM 1263 C C . VAL A 1 160 ? 11.117 -0.583 -10.234 1.00 80.69 160 VAL A C 1
ATOM 1265 O O . VAL A 1 160 ? 10.682 -0.542 -9.084 1.00 80.69 160 VAL A O 1
ATOM 1268 N N . PHE A 1 161 ? 10.308 -0.729 -11.283 1.00 86.31 161 PHE A N 1
ATOM 1269 C CA . PHE A 1 161 ? 8.856 -0.794 -11.149 1.00 86.31 161 PHE A CA 1
ATOM 1270 C C . PHE A 1 161 ? 8.383 -2.010 -10.334 1.00 86.31 161 PHE A C 1
ATOM 1272 O O . PHE A 1 161 ? 7.532 -1.862 -9.456 1.00 86.31 161 PHE A O 1
ATOM 1279 N N . LEU A 1 162 ? 8.973 -3.193 -10.545 1.00 87.00 162 LEU A N 1
ATOM 1280 C CA . LEU A 1 162 ? 8.673 -4.374 -9.728 1.00 87.00 162 LEU A CA 1
ATOM 1281 C C . LEU A 1 162 ? 9.017 -4.152 -8.252 1.00 87.00 162 LEU A C 1
ATOM 1283 O O . LEU A 1 162 ? 8.291 -4.625 -7.380 1.00 87.00 162 LEU A O 1
ATOM 1287 N N . SER A 1 163 ? 10.095 -3.421 -7.955 1.00 83.75 163 SER A N 1
ATOM 1288 C CA . SER A 1 163 ? 10.441 -3.078 -6.574 1.00 83.75 163 SER A CA 1
ATOM 1289 C C . SER A 1 163 ? 9.380 -2.172 -5.937 1.00 83.75 163 SER A C 1
ATOM 1291 O O . SER A 1 163 ? 8.968 -2.418 -4.805 1.00 83.75 163 SER A O 1
ATOM 1293 N N . VAL A 1 164 ? 8.853 -1.195 -6.685 1.00 89.12 164 VAL A N 1
ATOM 1294 C CA . VAL A 1 164 ? 7.751 -0.332 -6.233 1.00 89.12 164 VAL A CA 1
ATOM 1295 C C . VAL A 1 164 ? 6.502 -1.169 -5.946 1.00 89.12 164 VAL A C 1
ATOM 1297 O O . VAL A 1 164 ? 5.904 -1.015 -4.879 1.00 89.12 164 VAL A O 1
ATOM 1300 N N . LEU A 1 165 ? 6.139 -2.100 -6.835 1.00 92.00 165 LEU A N 1
ATOM 1301 C CA . LEU A 1 165 ? 5.017 -3.022 -6.621 1.00 92.00 165 LEU A CA 1
ATOM 1302 C C . LEU A 1 165 ? 5.217 -3.922 -5.396 1.00 92.00 165 LEU A C 1
ATOM 1304 O O . LEU A 1 165 ? 4.276 -4.118 -4.631 1.00 92.00 165 LEU A O 1
ATOM 1308 N N . ILE A 1 166 ? 6.434 -4.428 -5.173 1.00 90.25 166 ILE A N 1
ATOM 1309 C CA . ILE A 1 166 ? 6.751 -5.283 -4.022 1.00 90.25 166 ILE A CA 1
ATOM 1310 C C . ILE A 1 166 ? 6.633 -4.504 -2.711 1.00 90.25 166 ILE A C 1
ATOM 1312 O O . ILE A 1 166 ? 6.010 -4.975 -1.759 1.00 90.25 166 ILE A O 1
ATOM 1316 N N . PHE A 1 167 ? 7.230 -3.314 -2.644 1.00 90.00 167 PHE A N 1
ATOM 1317 C CA . PHE A 1 167 ? 7.332 -2.571 -1.392 1.00 90.00 167 PHE A CA 1
ATOM 1318 C C . PHE A 1 167 ? 6.072 -1.785 -1.037 1.00 90.00 167 PHE A C 1
ATOM 1320 O O . PHE A 1 167 ? 5.847 -1.541 0.147 1.00 90.00 167 PHE A O 1
ATOM 1327 N N . THR A 1 168 ? 5.211 -1.451 -1.999 1.00 94.44 168 THR A N 1
ATOM 1328 C CA . THR A 1 168 ? 3.941 -0.754 -1.725 1.00 94.44 168 THR A CA 1
ATOM 1329 C C . THR A 1 168 ? 3.128 -1.439 -0.615 1.00 94.44 168 THR A C 1
ATOM 1331 O O . THR A 1 168 ? 2.939 -0.826 0.441 1.00 94.44 168 THR A O 1
ATOM 1334 N N . PRO A 1 169 ? 2.725 -2.719 -0.745 1.00 95.06 169 PRO A N 1
ATOM 1335 C CA . PRO A 1 169 ? 1.991 -3.400 0.313 1.00 95.06 169 PRO A CA 1
ATOM 1336 C C . PRO A 1 169 ? 2.817 -3.587 1.593 1.00 95.06 169 PRO A C 1
ATOM 1338 O O . PRO A 1 169 ? 2.238 -3.585 2.680 1.00 95.06 169 PRO A O 1
ATOM 1341 N N . VAL A 1 170 ? 4.148 -3.698 1.512 1.00 93.31 170 VAL A N 1
ATOM 1342 C CA . VAL A 1 170 ? 5.033 -3.783 2.691 1.00 93.31 170 VAL A CA 1
ATOM 1343 C C . VAL A 1 170 ? 4.918 -2.527 3.555 1.00 93.31 170 VAL A C 1
ATOM 1345 O O . VAL A 1 170 ? 4.698 -2.643 4.763 1.00 93.31 170 VAL A O 1
ATOM 1348 N N . TYR A 1 171 ? 4.999 -1.334 2.958 1.00 91.88 171 TYR A N 1
ATOM 1349 C CA . TYR A 1 171 ? 4.865 -0.065 3.684 1.00 91.88 171 TYR A CA 1
ATOM 1350 C C . TYR A 1 171 ? 3.465 0.125 4.274 1.00 91.88 171 TYR A C 1
ATOM 1352 O O . TYR A 1 171 ? 3.343 0.599 5.407 1.00 91.88 171 TYR A O 1
ATOM 1360 N N . GLY A 1 172 ? 2.421 -0.327 3.573 1.00 93.38 172 GLY A N 1
ATOM 1361 C CA . GLY A 1 172 ? 1.065 -0.379 4.122 1.00 93.38 172 GLY A CA 1
ATOM 1362 C C . GLY A 1 172 ? 0.984 -1.211 5.407 1.00 93.38 172 GLY A C 1
ATOM 1363 O O . GLY A 1 172 ? 0.406 -0.778 6.399 1.00 93.38 172 GLY A O 1
ATOM 1364 N N . ARG A 1 173 ? 1.631 -2.381 5.450 1.00 94.00 173 ARG A N 1
ATOM 1365 C CA . ARG A 1 173 ? 1.576 -3.267 6.626 1.00 94.00 173 ARG A CA 1
ATOM 1366 C C . ARG A 1 173 ? 2.505 -2.799 7.741 1.00 94.00 173 ARG A C 1
ATOM 1368 O O . ARG A 1 173 ? 2.142 -2.906 8.909 1.00 94.00 173 ARG A O 1
ATOM 1375 N N . LEU A 1 174 ? 3.658 -2.217 7.408 1.00 90.00 174 LEU A N 1
ATOM 1376 C CA . LEU A 1 174 ? 4.540 -1.562 8.381 1.00 90.00 174 LEU A CA 1
ATOM 1377 C C . LEU A 1 174 ? 3.839 -0.411 9.111 1.00 90.00 174 LEU A C 1
ATOM 1379 O O . LEU A 1 174 ? 4.043 -0.239 10.315 1.00 90.00 174 LEU A O 1
ATOM 1383 N N . SER A 1 175 ? 2.980 0.347 8.422 1.00 92.25 175 SER A N 1
ATOM 1384 C CA . SER A 1 175 ? 2.219 1.430 9.053 1.00 92.25 175 SER A CA 1
ATOM 1385 C C . SER A 1 175 ? 1.305 0.907 10.168 1.00 92.25 175 SER A C 1
ATOM 1387 O O . SER A 1 175 ? 1.208 1.538 11.222 1.00 92.25 175 SER A O 1
ATOM 1389 N N . MET A 1 176 ? 0.733 -0.293 10.019 1.00 90.25 176 MET A N 1
ATOM 1390 C CA . MET A 1 176 ? -0.071 -0.909 11.076 1.00 90.25 176 MET A CA 1
ATOM 1391 C C . MET A 1 176 ? 0.753 -1.246 12.318 1.00 90.25 176 MET A C 1
ATOM 1393 O O . MET A 1 176 ? 0.291 -1.016 13.433 1.00 90.25 176 MET A O 1
ATOM 1397 N N . LEU A 1 177 ? 1.989 -1.733 12.163 1.00 86.88 177 LEU A N 1
ATOM 1398 C CA . LEU A 1 177 ? 2.875 -1.974 13.312 1.00 86.88 177 LEU A CA 1
ATOM 1399 C C . LEU A 1 177 ? 3.189 -0.659 14.031 1.00 86.88 177 LEU A C 1
ATOM 1401 O O . LEU A 1 177 ? 3.151 -0.598 15.262 1.00 86.88 177 LEU A O 1
ATOM 1405 N N . CYS A 1 178 ? 3.439 0.407 13.263 1.00 85.50 178 CYS A N 1
ATOM 1406 C CA . CYS A 1 178 ? 3.649 1.741 13.815 1.00 85.50 178 CYS A CA 1
ATOM 1407 C C . CYS A 1 178 ? 2.428 2.192 14.631 1.00 85.50 178 CYS A C 1
ATOM 1409 O O . CYS A 1 178 ? 2.569 2.607 15.782 1.00 85.50 178 CYS A O 1
ATOM 1411 N N . LEU A 1 179 ? 1.215 2.043 14.097 1.00 85.25 179 LEU A N 1
ATOM 1412 C CA . LEU A 1 179 ? -0.016 2.413 14.799 1.00 85.25 179 LEU A CA 1
ATOM 1413 C C . LEU A 1 179 ? -0.276 1.558 16.038 1.00 85.25 179 LEU A C 1
ATOM 1415 O O . LEU A 1 179 ? -0.801 2.071 17.027 1.00 85.25 179 LEU A O 1
ATOM 1419 N N . PHE A 1 180 ? 0.115 0.286 16.018 1.00 83.75 180 PHE A N 1
ATOM 1420 C CA . PHE A 1 180 ? -0.077 -0.605 17.154 1.00 83.75 180 PHE A CA 1
ATOM 1421 C C . PHE A 1 180 ? 0.737 -0.115 18.351 1.00 83.75 180 PHE A C 1
ATOM 1423 O O . PHE A 1 180 ? 0.198 0.018 19.451 1.00 83.75 180 PHE A O 1
ATOM 1430 N N . SER A 1 181 ? 1.986 0.298 18.108 1.00 75.94 181 SER A N 1
ATOM 1431 C CA . SER A 1 181 ? 2.829 0.918 19.137 1.00 75.94 181 SER A CA 1
ATOM 1432 C C . SER A 1 181 ? 2.205 2.202 19.715 1.00 75.94 181 SER A C 1
ATOM 1434 O O . SER A 1 181 ? 2.280 2.458 20.922 1.00 75.94 181 SER A O 1
ATOM 1436 N N . GLN A 1 182 ? 1.513 2.989 18.880 1.00 77.38 182 GLN A N 1
ATOM 1437 C CA . GLN A 1 182 ? 0.831 4.214 19.303 1.00 77.38 182 GLN A CA 1
ATOM 1438 C C . GLN A 1 182 ? -0.450 3.960 20.098 1.00 77.38 182 GLN A C 1
ATOM 1440 O O . GLN A 1 182 ? -0.713 4.689 21.058 1.00 77.38 182 GLN A O 1
ATOM 1445 N N . SER A 1 183 ? -1.264 2.983 19.687 1.00 73.06 183 SER A N 1
ATOM 1446 C CA . SER A 1 183 ? -2.492 2.613 20.401 1.00 73.06 183 SER A CA 1
ATOM 1447 C C . SER A 1 183 ? -2.139 2.132 21.800 1.00 73.06 183 SER A C 1
ATOM 1449 O O . SER A 1 183 ? -2.687 2.615 22.787 1.00 73.06 183 SER A O 1
ATOM 1451 N N . PHE A 1 184 ? -1.129 1.264 21.876 1.00 63.84 184 PHE A N 1
ATOM 1452 C CA . PHE A 1 184 ? -0.685 0.673 23.122 1.00 63.84 184 PHE A CA 1
ATOM 1453 C C . PHE A 1 184 ? -0.144 1.716 24.112 1.00 63.84 184 PHE A C 1
ATOM 1455 O O . PHE A 1 184 ? -0.539 1.742 25.277 1.00 63.84 184 PHE A O 1
ATOM 1462 N N . SER A 1 185 ? 0.713 2.628 23.638 1.00 58.44 185 SER A N 1
ATOM 1463 C CA . SER A 1 185 ? 1.281 3.702 24.469 1.00 58.44 185 SER A CA 1
ATOM 1464 C C . SER A 1 185 ? 0.200 4.568 25.122 1.00 58.44 185 SER A C 1
ATOM 1466 O O . SER A 1 185 ? 0.355 5.026 26.251 1.00 58.44 185 SER A O 1
ATOM 1468 N N . HIS A 1 186 ? -0.908 4.800 24.421 1.00 57.56 186 HIS A N 1
ATOM 1469 C CA . HIS A 1 186 ? -1.992 5.644 24.904 1.00 57.56 186 HIS A CA 1
ATOM 1470 C C . HIS A 1 186 ? -2.904 4.926 25.905 1.00 57.56 186 HIS A C 1
ATOM 1472 O O . HIS A 1 186 ? -3.226 5.506 26.942 1.00 57.56 186 HIS A O 1
ATOM 1478 N N . ASP A 1 187 ? -3.279 3.675 25.632 1.00 59.97 187 ASP A N 1
ATOM 1479 C CA . ASP A 1 187 ? -4.105 2.878 26.547 1.00 59.97 187 ASP A CA 1
ATOM 1480 C C . ASP A 1 187 ? -3.359 2.605 27.863 1.00 59.97 187 ASP A C 1
ATOM 1482 O O . ASP A 1 187 ? -3.944 2.697 28.942 1.00 59.97 187 ASP A O 1
ATOM 1486 N N . PHE A 1 188 ? -2.038 2.410 27.800 1.00 54.81 188 PHE A N 1
ATOM 1487 C CA . PHE A 1 188 ? -1.170 2.335 28.978 1.00 54.81 188 PHE A CA 1
ATOM 1488 C C . PHE A 1 188 ? -1.166 3.638 29.799 1.00 54.81 188 PHE A C 1
ATOM 1490 O O . PHE A 1 188 ? -1.300 3.612 31.025 1.00 54.81 188 PHE A O 1
ATOM 1497 N N . LEU A 1 189 ? -1.049 4.797 29.138 1.00 57.12 189 LEU A N 1
ATOM 1498 C CA . LEU A 1 189 ? -1.089 6.102 29.808 1.00 57.12 189 LEU A CA 1
ATOM 1499 C C . LEU A 1 189 ? -2.465 6.399 30.423 1.00 57.12 189 LEU A C 1
ATOM 1501 O O . LEU A 1 189 ? -2.526 6.946 31.524 1.00 57.12 189 LEU A O 1
ATOM 1505 N N . GLN A 1 190 ? -3.561 6.031 29.752 1.00 62.34 190 GLN A N 1
ATOM 1506 C CA . GLN A 1 190 ? -4.910 6.158 30.313 1.00 62.34 190 GLN A CA 1
ATOM 1507 C C . GLN A 1 190 ? -5.135 5.208 31.488 1.00 62.34 190 GLN A C 1
ATOM 1509 O O . GLN A 1 190 ? -5.695 5.635 32.493 1.00 62.34 190 GLN A O 1
ATOM 1514 N N . GLY A 1 191 ? -4.648 3.967 31.405 1.00 57.75 191 GLY A N 1
ATOM 1515 C CA . GLY A 1 191 ? -4.693 3.009 32.507 1.00 57.75 191 GLY A CA 1
ATOM 1516 C C . GLY A 1 191 ? -3.990 3.544 33.755 1.00 57.75 191 GLY A C 1
ATOM 1517 O O . GLY A 1 191 ? -4.579 3.551 34.834 1.00 57.75 191 GLY A O 1
ATOM 1518 N N . ARG A 1 192 ? -2.779 4.104 33.610 1.00 60.94 192 ARG A N 1
ATOM 1519 C CA . ARG A 1 192 ? -2.075 4.762 34.727 1.00 60.94 192 ARG A CA 1
ATOM 1520 C C . ARG A 1 192 ? -2.845 5.948 35.300 1.00 60.94 192 ARG A C 1
ATOM 1522 O O . ARG A 1 192 ? -2.914 6.067 36.518 1.00 60.94 192 ARG A O 1
ATOM 1529 N N . LYS A 1 193 ? -3.420 6.810 34.453 1.00 64.00 193 LYS A N 1
ATOM 1530 C CA . LYS A 1 193 ? -4.231 7.949 34.914 1.00 64.00 193 LYS A CA 1
ATOM 1531 C C . LYS A 1 193 ? -5.479 7.494 35.665 1.00 64.00 193 LYS A C 1
ATOM 1533 O O . LYS A 1 193 ? -5.726 7.988 36.750 1.00 64.00 193 LYS A O 1
ATOM 1538 N N . ALA A 1 194 ? -6.202 6.499 35.155 1.00 64.62 194 ALA A N 1
ATOM 1539 C CA . ALA A 1 194 ? -7.390 5.964 35.816 1.00 64.62 194 ALA A CA 1
ATOM 1540 C C . ALA A 1 194 ? -7.068 5.321 37.176 1.00 64.62 194 ALA A C 1
ATOM 1542 O O . ALA A 1 194 ? -7.836 5.471 38.125 1.00 64.62 194 ALA A O 1
ATOM 1543 N N . VAL A 1 195 ? -5.929 4.628 37.289 1.00 67.81 195 VAL A N 1
ATOM 1544 C CA . VAL A 1 195 ? -5.441 4.080 38.564 1.00 67.81 195 VAL A CA 1
ATOM 1545 C C . VAL A 1 195 ? -5.029 5.205 39.516 1.00 67.81 195 VAL A C 1
ATOM 1547 O O . VAL A 1 195 ? -5.413 5.175 40.684 1.00 67.81 195 VAL A O 1
ATOM 1550 N N . ALA A 1 196 ? -4.313 6.224 39.035 1.00 65.25 196 ALA A N 1
ATOM 1551 C CA . ALA A 1 196 ? -3.946 7.393 39.832 1.00 65.25 196 ALA A CA 1
ATOM 1552 C C . ALA A 1 196 ? -5.180 8.164 40.335 1.00 65.25 196 ALA A C 1
ATOM 1554 O O . ALA A 1 196 ? -5.256 8.468 41.522 1.00 65.25 196 ALA A O 1
ATOM 1555 N N . ASP A 1 197 ? -6.180 8.388 39.481 1.00 69.00 197 ASP A N 1
ATOM 1556 C CA . ASP A 1 197 ? -7.431 9.072 39.827 1.00 69.00 197 ASP A CA 1
ATOM 1557 C C . ASP A 1 197 ? -8.261 8.261 40.829 1.00 69.00 197 ASP A C 1
ATOM 1559 O O . ASP A 1 197 ? -8.784 8.817 41.796 1.00 69.00 197 ASP A O 1
ATOM 1563 N N . LYS A 1 198 ? -8.350 6.933 40.655 1.00 71.38 198 LYS A N 1
ATOM 1564 C CA . LYS A 1 198 ? -8.976 6.042 41.647 1.00 71.38 198 LYS A CA 1
ATOM 1565 C C . LYS A 1 198 ? -8.248 6.100 42.988 1.00 71.38 198 LYS A C 1
ATOM 1567 O O . LYS A 1 198 ? -8.906 6.160 44.021 1.00 71.38 198 LYS A O 1
ATOM 1572 N N . THR A 1 199 ? -6.916 6.120 42.974 1.00 70.00 199 THR A N 1
ATOM 1573 C CA . THR A 1 199 ? -6.086 6.172 44.187 1.00 70.00 199 THR A CA 1
ATOM 1574 C C . THR A 1 199 ? -6.253 7.514 44.903 1.00 70.00 199 THR A C 1
ATOM 1576 O O . THR A 1 199 ? -6.480 7.541 46.108 1.00 70.00 199 THR A O 1
ATOM 1579 N N . ALA A 1 200 ? -6.244 8.625 44.163 1.00 68.38 200 ALA A N 1
ATOM 1580 C CA . ALA A 1 200 ? -6.494 9.965 44.691 1.00 68.38 200 ALA A CA 1
ATOM 1581 C C . ALA A 1 200 ? -7.910 10.097 45.274 1.00 68.38 200 ALA A C 1
ATOM 1583 O O . ALA A 1 200 ? -8.086 10.621 46.372 1.00 68.38 200 ALA A O 1
ATOM 1584 N N . LYS A 1 201 ? -8.926 9.562 44.585 1.00 72.12 201 LYS A N 1
ATOM 1585 C CA . LYS A 1 201 ? -10.309 9.555 45.077 1.00 72.12 201 LYS A CA 1
ATOM 1586 C C . LYS A 1 201 ? -10.461 8.720 46.351 1.00 72.12 201 LYS A C 1
ATOM 1588 O O . LYS A 1 201 ? -11.194 9.130 47.247 1.00 72.12 201 LYS A O 1
ATOM 1593 N N . ASN A 1 202 ? -9.763 7.587 46.444 1.00 71.25 202 ASN A N 1
ATOM 1594 C CA . ASN A 1 202 ? -9.785 6.737 47.632 1.00 71.25 202 ASN A CA 1
ATOM 1595 C C . ASN A 1 202 ? -9.082 7.412 48.821 1.00 71.25 202 ASN A C 1
ATOM 1597 O O . ASN A 1 202 ? -9.625 7.435 49.919 1.00 71.25 202 ASN A O 1
ATOM 1601 N N . ASN A 1 203 ? -7.934 8.055 48.589 1.00 70.50 203 ASN A N 1
ATOM 1602 C CA . ASN A 1 203 ? -7.220 8.812 49.620 1.00 70.50 203 ASN A CA 1
ATOM 1603 C C . ASN A 1 203 ? -8.060 9.983 50.156 1.00 70.50 203 ASN A C 1
ATOM 1605 O O . ASN A 1 203 ? -8.182 10.132 51.368 1.00 70.50 203 ASN A O 1
ATOM 1609 N N . ASN A 1 204 ? -8.725 10.739 49.275 1.00 69.44 204 ASN A N 1
ATOM 1610 C CA . ASN A 1 204 ? -9.634 11.816 49.681 1.00 69.44 204 ASN A CA 1
ATOM 1611 C C . ASN A 1 204 ? -10.845 11.290 50.474 1.00 69.44 204 ASN A C 1
ATOM 1613 O O . ASN A 1 204 ? -11.320 11.948 51.398 1.00 69.44 204 ASN A O 1
ATOM 1617 N N . ALA A 1 205 ? -11.364 10.107 50.129 1.00 66.31 205 ALA A N 1
ATOM 1618 C CA . ALA A 1 205 ? -12.451 9.477 50.877 1.00 66.31 205 ALA A CA 1
ATOM 1619 C C . ALA A 1 205 ? -12.004 9.058 52.289 1.00 66.31 205 ALA A C 1
ATOM 1621 O O . ALA A 1 205 ? -12.715 9.329 53.255 1.00 66.31 205 ALA A O 1
ATOM 1622 N N . VAL A 1 206 ? -10.812 8.467 52.420 1.00 70.69 206 VAL A N 1
ATOM 1623 C CA . VAL A 1 206 ? -10.214 8.095 53.715 1.00 70.69 206 VAL A CA 1
ATOM 1624 C C . VAL A 1 206 ? -9.941 9.331 54.578 1.00 70.69 206 VAL A C 1
ATOM 1626 O O . VAL A 1 206 ? -10.248 9.331 55.768 1.00 70.69 206 VAL A O 1
ATOM 1629 N N . GLU A 1 207 ? -9.424 10.410 53.989 1.00 70.00 207 GLU A N 1
ATOM 1630 C CA . GLU A 1 207 ? -9.163 11.665 54.699 1.00 70.00 207 GLU A CA 1
ATOM 1631 C C . GLU A 1 207 ? -10.456 12.314 55.215 1.00 70.00 207 GLU A C 1
ATOM 1633 O O . GLU A 1 207 ? -10.524 12.724 56.375 1.00 70.00 207 GLU A O 1
ATOM 1638 N N . ASN A 1 208 ? -11.519 12.320 54.405 1.00 69.62 208 ASN A N 1
ATOM 1639 C CA . ASN A 1 208 ? -12.836 12.806 54.822 1.00 69.62 208 ASN A CA 1
ATOM 1640 C C . ASN A 1 208 ? -13.433 11.969 55.964 1.00 69.62 208 ASN A C 1
ATOM 1642 O O . ASN A 1 208 ? -13.974 12.537 56.911 1.00 69.62 208 ASN A O 1
ATOM 1646 N N . ILE A 1 209 ? -13.303 10.638 55.917 1.00 71.50 209 ILE A N 1
ATOM 1647 C CA . ILE A 1 209 ? -13.763 9.752 56.998 1.00 71.50 209 ILE A CA 1
ATOM 1648 C C . ILE A 1 209 ? -13.006 10.052 58.298 1.00 71.50 209 ILE A C 1
ATOM 1650 O O . ILE A 1 209 ? -13.640 10.212 59.338 1.00 71.50 209 ILE A O 1
ATOM 1654 N N . ASN A 1 210 ? -11.679 10.200 58.236 1.00 68.19 210 ASN A N 1
ATOM 1655 C CA . ASN A 1 210 ? -10.845 10.524 59.399 1.00 68.19 210 ASN A CA 1
ATOM 1656 C C . ASN A 1 210 ? -11.170 11.900 59.999 1.00 68.19 210 ASN A C 1
ATOM 1658 O O . ASN A 1 210 ? -11.075 12.099 61.210 1.00 68.19 210 ASN A O 1
ATOM 1662 N N . LYS A 1 211 ? -11.570 12.864 59.168 1.00 69.06 211 LYS A N 1
ATOM 1663 C CA . LYS A 1 211 ? -11.996 14.191 59.626 1.00 69.06 211 LYS A CA 1
ATOM 1664 C C . LYS A 1 211 ? -13.321 14.118 60.391 1.00 69.06 211 LYS A C 1
ATOM 1666 O O . LYS A 1 211 ? -13.427 14.674 61.481 1.00 69.06 211 LYS A O 1
ATOM 1671 N N . VAL A 1 212 ? -14.287 13.359 59.869 1.00 69.25 212 VAL A N 1
ATOM 1672 C CA . VAL A 1 212 ? -15.604 13.151 60.494 1.00 69.25 212 VAL A CA 1
ATOM 1673 C C . VAL A 1 212 ? -15.498 12.358 61.803 1.00 69.25 212 VAL A C 1
ATOM 1675 O O . VAL A 1 212 ? -16.144 12.719 62.786 1.00 69.25 212 VAL A O 1
ATOM 1678 N N . THR A 1 213 ? -14.664 11.316 61.871 1.00 63.50 213 THR A N 1
ATOM 1679 C CA . THR A 1 213 ? -14.454 10.550 63.114 1.00 63.50 213 THR A CA 1
ATOM 1680 C C . THR A 1 213 ? -13.749 11.370 64.194 1.00 63.50 213 THR A C 1
ATOM 1682 O O . THR A 1 213 ? -14.138 11.295 65.360 1.00 63.50 213 THR A O 1
ATOM 1685 N N . ASN A 1 214 ? -12.780 12.212 63.826 1.00 59.66 214 ASN A N 1
ATOM 1686 C CA . ASN A 1 214 ? -12.112 13.115 64.767 1.00 59.66 214 ASN A CA 1
ATOM 1687 C C . ASN A 1 214 ? -13.038 14.235 65.279 1.00 59.66 214 ASN A C 1
ATOM 1689 O O . ASN A 1 214 ? -12.951 14.616 66.448 1.00 59.66 214 ASN A O 1
ATOM 1693 N N . GLU A 1 215 ? -13.955 14.744 64.451 1.00 60.38 215 GLU A N 1
ATOM 1694 C CA . GLU A 1 215 ? -14.976 15.713 64.877 1.00 60.38 215 GLU A CA 1
ATOM 1695 C C . GLU A 1 215 ? -16.067 15.078 65.757 1.00 60.38 215 GLU A C 1
ATOM 1697 O O . GLU A 1 215 ? -16.494 15.695 66.737 1.00 60.38 215 GLU A O 1
ATOM 1702 N N . SER A 1 216 ? -16.470 13.832 65.474 1.00 53.41 216 SER A N 1
ATOM 1703 C CA . SER A 1 216 ? -17.386 13.056 66.328 1.00 53.41 216 SER A CA 1
ATOM 1704 C C . SER A 1 216 ? -16.769 12.775 67.699 1.00 53.41 216 SER A C 1
ATOM 1706 O O . SER A 1 216 ? -17.395 13.046 68.719 1.00 53.41 216 SER A O 1
ATOM 1708 N N . SER A 1 217 ? -15.504 12.342 67.744 1.00 52.44 217 SER A N 1
ATOM 1709 C CA . SER A 1 217 ? -14.780 12.101 69.001 1.00 52.44 217 SER A CA 1
ATOM 1710 C C . SER A 1 217 ? -14.617 13.372 69.847 1.00 52.44 217 SER A C 1
ATOM 1712 O O . SER A 1 217 ? -14.640 13.301 71.076 1.00 52.44 217 SER A O 1
ATOM 1714 N N . LYS A 1 218 ? -14.510 14.550 69.216 1.00 52.06 218 LYS A N 1
ATOM 1715 C CA . LYS A 1 218 ? -14.488 15.843 69.918 1.00 52.06 218 LYS A CA 1
ATOM 1716 C C . LYS A 1 218 ? -15.850 16.245 70.488 1.00 52.06 218 LYS A C 1
ATOM 1718 O O . LYS A 1 218 ? -15.880 16.896 71.526 1.00 52.06 218 LYS A O 1
ATOM 1723 N N . LYS A 1 219 ? -16.961 15.881 69.838 1.00 49.53 219 LYS A N 1
ATOM 1724 C CA . LYS A 1 219 ? -18.321 16.155 70.337 1.00 49.53 219 LYS A CA 1
ATOM 1725 C C . LYS A 1 219 ? -18.731 15.223 71.475 1.00 49.53 219 LYS A C 1
ATOM 1727 O O . LYS A 1 219 ? -19.376 15.685 72.414 1.00 49.53 219 LYS A O 1
ATOM 1732 N N . ASP A 1 220 ? -18.309 13.963 71.435 1.00 47.09 220 ASP A N 1
ATOM 1733 C CA . ASP A 1 220 ? -18.651 12.984 72.472 1.00 47.09 220 ASP A CA 1
ATOM 1734 C C . ASP A 1 220 ? -17.886 13.235 73.788 1.00 47.09 220 ASP A C 1
ATOM 1736 O O . ASP A 1 220 ? -18.445 13.057 74.869 1.00 47.09 220 ASP A O 1
ATOM 1740 N N . ASN A 1 221 ? -16.671 13.795 73.722 1.00 44.38 221 ASN A N 1
ATOM 1741 C CA . ASN A 1 221 ? -15.912 14.224 74.908 1.00 44.38 221 ASN A CA 1
ATOM 1742 C C . ASN A 1 221 ? -16.435 15.508 75.582 1.00 44.38 221 ASN A C 1
ATOM 1744 O O . ASN A 1 221 ? -15.958 15.863 76.656 1.00 44.38 221 ASN A O 1
ATOM 1748 N N . ILE A 1 222 ? -17.405 16.212 74.987 1.00 45.88 222 ILE A N 1
ATOM 1749 C CA . ILE A 1 222 ? -17.999 17.428 75.576 1.00 45.88 222 ILE A CA 1
ATOM 1750 C C . ILE A 1 222 ? -19.313 17.111 76.318 1.00 45.88 222 ILE A C 1
ATOM 1752 O O . ILE A 1 222 ? -19.824 17.955 77.051 1.00 45.88 222 ILE A O 1
ATOM 1756 N N . LYS A 1 223 ? -19.856 15.888 76.198 1.00 40.16 223 LYS A N 1
ATOM 1757 C CA . LYS A 1 223 ? -21.160 15.527 76.786 1.00 40.16 223 LYS A CA 1
ATOM 1758 C C . LYS A 1 223 ? -21.127 14.681 78.062 1.00 40.16 223 LYS A C 1
ATOM 1760 O O . LYS A 1 223 ? -22.180 14.514 78.665 1.00 40.16 223 LYS A O 1
ATOM 1765 N N . TYR A 1 224 ? -19.963 14.223 78.523 1.00 40.19 224 TYR A N 1
ATOM 1766 C CA . TYR A 1 224 ? -19.833 13.511 79.801 1.00 40.19 224 TYR A CA 1
ATOM 1767 C C . TYR A 1 224 ? -18.990 14.314 80.785 1.00 40.19 224 TYR A C 1
ATOM 1769 O O . TYR A 1 224 ? -17.790 14.116 80.939 1.00 40.19 224 TYR A O 1
ATOM 1777 N N . GLY A 1 225 ? -19.657 15.262 81.432 1.00 41.84 225 GLY A N 1
ATOM 1778 C CA . GLY A 1 225 ? -19.065 16.128 82.439 1.00 41.84 225 GLY A CA 1
ATOM 1779 C C . GLY A 1 225 ? -20.107 16.686 83.395 1.00 41.84 225 GLY A C 1
ATOM 1780 O O . GLY A 1 225 ? -20.084 17.883 83.652 1.00 41.84 225 GLY A O 1
ATOM 1781 N N . ARG A 1 226 ? -21.044 15.858 83.872 1.00 42.72 226 ARG A N 1
ATOM 1782 C CA . ARG A 1 226 ? -21.729 16.042 85.160 1.00 42.72 226 ARG A CA 1
ATOM 1783 C C . ARG A 1 226 ? -22.683 14.891 85.459 1.00 42.72 226 ARG A C 1
ATOM 1785 O O . ARG A 1 226 ? -23.354 14.400 84.562 1.00 42.72 226 ARG A O 1
ATOM 1792 N N . ASP A 1 227 ? -22.729 14.587 86.748 1.00 35.78 227 ASP A N 1
ATOM 1793 C CA . ASP A 1 227 ? -23.728 13.811 87.480 1.00 35.78 227 ASP A CA 1
ATOM 1794 C C . ASP A 1 227 ? -23.541 12.289 87.482 1.00 35.78 227 ASP A C 1
ATOM 1796 O O . ASP A 1 227 ? -23.597 11.597 86.468 1.00 35.78 227 ASP A O 1
ATOM 1800 N N . GLY A 1 228 ? -23.264 11.785 88.687 1.00 43.34 228 GLY A N 1
ATOM 1801 C CA . GLY A 1 228 ? -23.228 10.367 88.998 1.00 43.34 228 GLY A CA 1
ATOM 1802 C C . GLY A 1 228 ? -24.625 9.822 89.276 1.00 43.34 228 GLY A C 1
ATOM 1803 O O . GLY A 1 228 ? -25.455 10.510 89.861 1.00 43.34 228 GLY A O 1
ATOM 1804 N N . ASN A 1 229 ? -24.865 8.585 88.850 1.00 33.53 229 ASN A N 1
ATOM 1805 C CA . ASN A 1 229 ? -25.433 7.497 89.647 1.00 33.53 229 ASN A CA 1
ATOM 1806 C C . ASN A 1 229 ? -25.558 6.230 88.785 1.00 33.53 229 ASN A C 1
ATOM 1808 O O . ASN A 1 229 ? -25.551 6.288 87.558 1.00 33.53 229 ASN A O 1
ATOM 1812 N N . GLU A 1 230 ? -25.592 5.100 89.487 1.00 44.12 230 GLU A N 1
ATOM 1813 C CA . GLU A 1 230 ? -25.647 3.702 89.048 1.00 44.12 230 GLU A CA 1
ATOM 1814 C C . GLU A 1 230 ? -26.433 3.411 87.762 1.00 44.12 230 GLU A C 1
ATOM 1816 O O . GLU A 1 230 ? -27.593 3.796 87.633 1.00 44.12 230 GLU A O 1
ATOM 1821 N N . LEU A 1 231 ? -25.846 2.587 86.883 1.00 36.28 231 LEU A N 1
ATOM 1822 C CA . LEU A 1 231 ? -26.597 1.701 85.994 1.00 36.28 231 LEU A CA 1
ATOM 1823 C C . LEU A 1 231 ? -25.946 0.312 85.973 1.00 36.28 231 LEU A C 1
ATOM 1825 O O . LEU A 1 231 ? -24.729 0.158 85.876 1.00 36.28 231 LEU A O 1
ATOM 1829 N N . THR A 1 232 ? -26.822 -0.669 86.137 1.00 36.94 232 THR A N 1
ATOM 1830 C CA . THR A 1 232 ? -26.637 -2.100 86.369 1.00 36.94 232 THR A CA 1
ATOM 1831 C C . THR A 1 232 ? -26.066 -2.868 85.174 1.00 36.94 232 THR A C 1
ATOM 1833 O O . THR A 1 232 ? -26.163 -2.444 84.024 1.00 36.94 232 THR A O 1
ATOM 1836 N N . GLU A 1 233 ? -25.483 -4.035 85.468 1.00 38.78 233 GLU A N 1
ATOM 1837 C CA . GLU A 1 233 ? -25.020 -5.038 84.504 1.00 38.78 233 GLU A CA 1
ATOM 1838 C C . GLU A 1 233 ? -26.172 -5.610 83.659 1.00 38.78 233 GLU A C 1
ATOM 1840 O O . GLU A 1 233 ? -26.657 -6.704 83.917 1.00 38.78 233 GLU A O 1
ATOM 1845 N N . GLU A 1 234 ? -26.611 -4.907 82.620 1.00 37.81 234 GLU A N 1
ATOM 1846 C CA . GLU A 1 234 ? -27.507 -5.499 81.621 1.00 37.81 234 GLU A CA 1
ATOM 1847 C C . GLU A 1 234 ? -27.369 -4.787 80.270 1.00 37.81 234 GLU A C 1
ATOM 1849 O O . GLU A 1 234 ? -28.271 -4.108 79.815 1.00 37.81 234 GLU A O 1
ATOM 1854 N N . ASP A 1 235 ? -26.192 -4.891 79.637 1.00 33.75 235 ASP A N 1
ATOM 1855 C CA . ASP A 1 235 ? -26.031 -4.539 78.210 1.00 33.75 235 ASP A CA 1
ATOM 1856 C C . ASP A 1 235 ? -24.758 -5.149 77.576 1.00 33.75 235 ASP A C 1
ATOM 1858 O O . ASP A 1 235 ? -24.053 -4.560 76.751 1.00 33.75 235 ASP A O 1
ATOM 1862 N N . ARG A 1 236 ? -24.434 -6.395 77.952 1.00 35.12 236 ARG A N 1
ATOM 1863 C CA . ARG A 1 236 ? -23.357 -7.202 77.334 1.00 35.12 236 ARG A CA 1
ATOM 1864 C C . ARG A 1 236 ? -23.852 -8.092 76.180 1.00 35.12 236 ARG A C 1
ATOM 1866 O O . ARG A 1 236 ? -23.367 -9.205 76.021 1.00 35.12 236 ARG A O 1
ATOM 1873 N N . SER A 1 237 ? -24.786 -7.619 75.348 1.00 34.78 237 SER A N 1
ATOM 1874 C CA . SER A 1 237 ? -25.372 -8.448 74.273 1.00 34.78 237 SER A CA 1
ATOM 1875 C C . SER A 1 237 ? -25.620 -7.729 72.933 1.00 34.78 237 SER A C 1
ATOM 1877 O O . SER A 1 237 ? -26.548 -8.072 72.202 1.00 34.78 237 SER A O 1
ATOM 1879 N N . SER A 1 238 ? -24.804 -6.744 72.547 1.00 35.59 238 SER A N 1
ATOM 1880 C CA . SER A 1 238 ? -24.915 -6.165 71.187 1.00 35.59 238 SER A CA 1
ATOM 1881 C C . SER A 1 238 ? -23.613 -5.624 70.579 1.00 35.59 238 SER A C 1
ATOM 1883 O O . SER A 1 238 ? -23.629 -4.941 69.555 1.00 35.59 238 SER A O 1
ATOM 1885 N N . LYS A 1 239 ? -22.448 -5.984 71.135 1.00 35.12 239 LYS A N 1
ATOM 1886 C CA . LYS A 1 239 ? -21.130 -5.676 70.545 1.00 35.12 239 LYS A CA 1
ATOM 1887 C C . LYS A 1 239 ? -20.541 -6.874 69.807 1.00 35.12 239 LYS A C 1
ATOM 1889 O O . LYS A 1 239 ? -19.433 -7.304 70.092 1.00 35.12 239 LYS A O 1
ATOM 1894 N N . GLU A 1 240 ? -21.257 -7.378 68.813 1.00 36.91 240 GLU A N 1
ATOM 1895 C CA . GLU A 1 240 ? -20.696 -8.379 67.905 1.00 36.91 240 GLU A CA 1
ATOM 1896 C C . GLU A 1 240 ? -21.193 -8.149 66.478 1.00 36.91 240 GLU A C 1
ATOM 1898 O O . GLU A 1 240 ? -21.878 -8.977 65.903 1.00 36.91 240 GLU A O 1
ATOM 1903 N N . HIS A 1 241 ? -20.891 -6.976 65.910 1.00 35.22 241 HIS A N 1
ATOM 1904 C CA . HIS A 1 241 ? -20.901 -6.739 64.458 1.00 35.22 241 HIS A CA 1
ATOM 1905 C C . HIS A 1 241 ? -20.059 -5.496 64.110 1.00 35.22 241 HIS A C 1
ATOM 1907 O O . HIS A 1 241 ? -20.551 -4.468 63.653 1.00 35.22 241 HIS A O 1
ATOM 1913 N N . ARG A 1 242 ? -18.742 -5.571 64.325 1.00 33.69 242 ARG A N 1
ATOM 1914 C CA . ARG A 1 242 ? -17.786 -4.723 63.593 1.00 33.69 242 ARG A CA 1
ATOM 1915 C C . ARG A 1 242 ? -16.843 -5.629 62.822 1.00 33.69 242 ARG A C 1
ATOM 1917 O O . ARG A 1 242 ? -15.831 -6.074 63.347 1.00 33.69 242 ARG A O 1
ATOM 1924 N N . LYS A 1 243 ? -17.200 -5.905 61.564 1.00 29.08 243 LYS A N 1
ATOM 1925 C CA . LYS A 1 243 ? -16.239 -6.419 60.585 1.00 29.08 243 LYS A CA 1
ATOM 1926 C C . LYS A 1 243 ? -15.101 -5.396 60.448 1.00 29.08 243 LYS A C 1
ATOM 1928 O O . LYS A 1 243 ? -15.400 -4.213 60.266 1.00 29.08 243 LYS A O 1
ATOM 1933 N N . PRO A 1 244 ? -13.825 -5.805 60.507 1.00 29.89 244 PRO A N 1
ATOM 1934 C CA . PRO A 1 244 ? -12.733 -4.933 60.110 1.00 29.89 244 PRO A CA 1
ATOM 1935 C C . PRO A 1 244 ? -12.805 -4.753 58.587 1.00 29.89 244 PRO A C 1
ATOM 1937 O O . PRO A 1 244 ? -12.590 -5.697 57.836 1.00 29.89 244 PRO A O 1
ATOM 1940 N N . LEU A 1 245 ? -13.149 -3.552 58.118 1.00 37.31 245 LEU A N 1
ATOM 1941 C CA . LEU A 1 245 ? -12.974 -3.159 56.716 1.00 37.31 245 LEU A CA 1
ATOM 1942 C C . LEU A 1 245 ? -11.495 -2.826 56.507 1.00 37.31 245 LEU A C 1
ATOM 1944 O O . LEU A 1 245 ? -11.081 -1.671 56.567 1.00 37.31 245 LEU A O 1
ATOM 1948 N N . ALA A 1 246 ? -10.701 -3.872 56.317 1.00 46.38 246 ALA A N 1
ATOM 1949 C CA . ALA A 1 246 ? -9.305 -3.792 55.929 1.00 46.38 246 ALA A CA 1
ATOM 1950 C C . ALA A 1 246 ? -9.082 -4.641 54.677 1.00 46.38 246 ALA A C 1
ATOM 1952 O O . ALA A 1 246 ? -8.343 -5.607 54.731 1.00 46.38 246 ALA A O 1
ATOM 1953 N N . ASP A 1 247 ? -9.681 -4.246 53.553 1.00 32.25 247 ASP A N 1
ATOM 1954 C CA . ASP A 1 247 ? -9.341 -4.816 52.248 1.00 32.25 247 ASP A CA 1
ATOM 1955 C C . ASP A 1 247 ? -8.921 -3.680 51.311 1.00 32.25 247 ASP A C 1
ATOM 1957 O O . ASP A 1 247 ? -9.701 -3.132 50.530 1.00 32.25 247 ASP A O 1
ATOM 1961 N N . GLY A 1 248 ? -7.648 -3.292 51.409 1.00 42.12 248 GLY A N 1
ATOM 1962 C CA . GLY A 1 248 ? -6.964 -2.753 50.240 1.00 42.12 248 GLY A CA 1
ATOM 1963 C C . GLY A 1 248 ? -6.917 -3.844 49.168 1.00 42.12 248 GLY A C 1
ATOM 1964 O O . GLY A 1 248 ? -6.748 -5.012 49.503 1.00 42.12 248 GLY A O 1
ATOM 1965 N N . GLU A 1 249 ? -7.070 -3.462 47.898 1.00 38.00 249 GLU A N 1
ATOM 1966 C CA . GLU A 1 249 ? -7.006 -4.357 46.729 1.00 38.00 249 GLU A CA 1
ATOM 1967 C C . GLU A 1 249 ? -5.979 -5.496 46.930 1.00 38.00 249 GLU A C 1
ATOM 1969 O O . GLU A 1 249 ? -4.808 -5.192 47.238 1.00 38.00 249 GLU A O 1
ATOM 1974 N N . PRO A 1 250 ? -6.387 -6.775 46.777 1.00 34.72 250 PRO A N 1
ATOM 1975 C CA . PRO A 1 250 ? -5.542 -7.918 47.094 1.00 34.72 250 PRO A CA 1
ATOM 1976 C C . PRO A 1 250 ? -4.236 -7.846 46.299 1.00 34.72 250 PRO A C 1
ATOM 1978 O O . PRO A 1 250 ? -4.220 -7.545 45.103 1.00 34.72 250 PRO A O 1
ATOM 1981 N N . ALA A 1 251 ? -3.114 -8.120 46.973 1.00 41.47 251 ALA A N 1
ATOM 1982 C CA . ALA A 1 251 ? -1.765 -8.054 46.399 1.00 41.47 251 ALA A CA 1
ATOM 1983 C C . ALA A 1 251 ? -1.600 -8.902 45.117 1.00 41.47 251 ALA A C 1
ATOM 1985 O O . ALA A 1 251 ? -0.737 -8.619 44.285 1.00 41.47 251 ALA A O 1
ATOM 1986 N N . GLU A 1 252 ? -2.464 -9.899 44.929 1.00 35.31 252 GLU A N 1
ATOM 1987 C CA . GLU A 1 252 ? -2.525 -10.769 43.758 1.00 35.31 252 GLU A CA 1
ATOM 1988 C C . GLU A 1 252 ? -2.911 -10.024 42.462 1.00 35.31 252 GLU A C 1
ATOM 1990 O O . GLU A 1 252 ? -2.352 -10.300 41.396 1.00 35.31 252 GLU A O 1
ATOM 1995 N N . ASP A 1 253 ? -3.788 -9.018 42.546 1.00 39.62 253 ASP A N 1
ATOM 1996 C CA . ASP A 1 253 ? -4.257 -8.247 41.383 1.00 39.62 253 ASP A CA 1
ATOM 1997 C C . ASP A 1 253 ? -3.242 -7.162 40.972 1.00 39.62 253 ASP A C 1
ATOM 1999 O O . ASP A 1 253 ? -3.006 -6.896 39.788 1.00 39.62 253 ASP A O 1
ATOM 2003 N N . ARG A 1 254 ? -2.513 -6.610 41.953 1.00 38.69 254 ARG A N 1
ATOM 2004 C CA . ARG A 1 254 ? -1.348 -5.741 41.710 1.00 38.69 254 ARG A CA 1
ATOM 2005 C C . ARG A 1 254 ? -0.214 -6.478 40.992 1.00 38.69 254 ARG A C 1
ATOM 2007 O O . ARG A 1 254 ? 0.435 -5.886 40.128 1.00 38.69 254 ARG A O 1
ATOM 2014 N N . ASN A 1 255 ? -0.007 -7.759 41.302 1.00 33.62 255 ASN A N 1
ATOM 2015 C CA . ASN A 1 255 ? 1.062 -8.567 40.712 1.00 33.62 255 ASN A CA 1
ATOM 2016 C C . ASN A 1 255 ? 0.720 -9.074 39.294 1.00 33.62 255 ASN A C 1
ATOM 2018 O O . ASN A 1 255 ? 1.584 -9.110 38.420 1.00 33.62 255 ASN A O 1
ATOM 2022 N N . LYS A 1 256 ? -0.552 -9.388 39.005 1.00 39.00 256 LYS A N 1
ATOM 2023 C CA . LYS A 1 256 ? -1.010 -9.684 37.630 1.00 39.00 256 LYS A CA 1
ATOM 2024 C C . LYS A 1 256 ? -0.839 -8.490 36.697 1.00 39.00 256 LYS A C 1
ATOM 2026 O O . LYS A 1 256 ? -0.388 -8.651 35.562 1.00 39.00 256 LYS A O 1
ATOM 2031 N N . ASN A 1 257 ? -1.152 -7.295 37.190 1.00 41.56 257 ASN A N 1
ATOM 2032 C CA . ASN A 1 257 ? -0.986 -6.064 36.434 1.00 41.56 257 ASN A CA 1
ATOM 2033 C C . ASN A 1 257 ? 0.501 -5.774 36.156 1.00 41.56 257 ASN A C 1
ATOM 2035 O O . ASN A 1 257 ? 0.860 -5.555 35.002 1.00 41.56 257 ASN A O 1
ATOM 2039 N N . SER A 1 258 ? 1.393 -5.865 37.151 1.00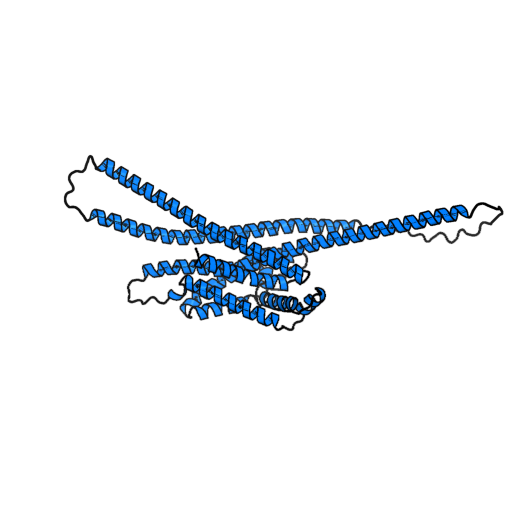 37.56 258 SER A N 1
ATOM 2040 C CA . SER A 1 258 ? 2.841 -5.637 36.968 1.00 37.56 258 SER A CA 1
ATOM 2041 C C . SER A 1 258 ? 3.513 -6.636 36.008 1.00 37.56 258 SER A C 1
ATOM 2043 O O . SER A 1 258 ? 4.304 -6.220 35.159 1.00 37.56 258 SER A O 1
ATOM 2045 N N . LEU A 1 259 ? 3.160 -7.925 36.073 1.00 40.06 259 LEU A N 1
ATOM 2046 C CA . LEU A 1 259 ? 3.633 -8.966 35.148 1.00 40.06 259 LEU A CA 1
ATOM 2047 C C . LEU A 1 259 ? 3.115 -8.760 33.722 1.00 40.06 259 LEU A C 1
ATOM 2049 O O . LEU A 1 259 ? 3.874 -8.926 32.765 1.00 40.06 259 LEU A O 1
ATOM 2053 N N . SER A 1 260 ? 1.853 -8.344 33.572 1.00 43.44 260 SER A N 1
ATOM 2054 C CA . SER A 1 260 ? 1.305 -7.956 32.272 1.00 43.44 260 SER A CA 1
ATOM 2055 C C . SER A 1 260 ? 2.098 -6.780 31.694 1.00 43.44 260 SER A C 1
ATOM 2057 O O . SER A 1 260 ? 2.568 -6.865 30.561 1.00 43.44 260 SER A O 1
ATOM 2059 N N . TYR A 1 261 ? 2.370 -5.741 32.495 1.00 45.47 261 TYR A N 1
ATOM 2060 C CA . TYR A 1 261 ? 3.145 -4.567 32.079 1.00 45.47 261 TYR A CA 1
ATOM 2061 C C . TYR A 1 261 ? 4.608 -4.880 31.708 1.00 45.47 261 TYR A C 1
ATOM 2063 O O . TYR A 1 261 ? 5.124 -4.299 30.753 1.00 4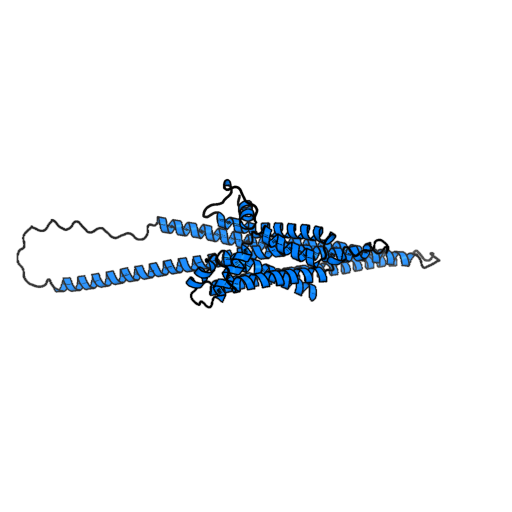5.47 261 TYR A O 1
ATOM 2071 N N . ALA A 1 262 ? 5.274 -5.812 32.397 1.00 40.44 262 ALA A N 1
ATOM 2072 C CA . ALA A 1 262 ? 6.643 -6.230 32.072 1.00 40.44 262 ALA A CA 1
ATOM 2073 C C . ALA A 1 262 ? 6.721 -7.058 30.773 1.00 40.44 262 ALA A C 1
ATOM 2075 O O . ALA A 1 262 ? 7.628 -6.876 29.958 1.00 40.44 262 ALA A O 1
ATOM 2076 N N . PHE A 1 263 ? 5.744 -7.938 30.539 1.00 44.81 263 PHE A N 1
ATOM 2077 C CA . PHE A 1 263 ? 5.616 -8.692 29.289 1.00 44.81 263 PHE A CA 1
ATOM 2078 C C . PHE A 1 263 ? 5.319 -7.775 28.091 1.00 44.81 263 PHE A C 1
ATOM 2080 O O . PHE A 1 263 ? 5.865 -7.936 26.997 1.00 44.81 263 PHE A O 1
ATOM 2087 N N . ILE A 1 264 ? 4.491 -6.765 28.335 1.00 47.38 264 ILE A N 1
ATOM 2088 C CA . ILE A 1 264 ? 4.127 -5.691 27.417 1.00 47.38 264 ILE A CA 1
ATOM 2089 C C . ILE A 1 264 ? 5.346 -4.847 26.992 1.00 47.38 264 ILE A C 1
ATOM 2091 O O . ILE A 1 264 ? 5.522 -4.579 25.802 1.00 47.38 264 ILE A O 1
ATOM 2095 N N . ASP A 1 265 ? 6.200 -4.441 27.938 1.00 46.34 265 ASP A N 1
ATOM 2096 C CA . ASP A 1 265 ? 7.391 -3.626 27.657 1.00 46.34 265 ASP A CA 1
ATOM 2097 C C . ASP A 1 265 ? 8.418 -4.401 26.814 1.00 46.34 265 ASP A C 1
ATOM 2099 O O . ASP A 1 265 ? 9.014 -3.869 25.873 1.00 46.34 265 ASP A O 1
ATOM 2103 N N . ARG A 1 266 ? 8.546 -5.708 27.074 1.00 47.56 266 ARG A N 1
ATOM 2104 C CA . ARG A 1 266 ? 9.372 -6.620 26.275 1.00 47.56 266 ARG A CA 1
ATOM 2105 C C . ARG A 1 266 ? 8.844 -6.770 24.844 1.00 47.56 266 ARG A C 1
ATOM 2107 O O . ARG A 1 266 ? 9.620 -6.643 23.899 1.00 47.56 266 ARG A O 1
ATOM 2114 N N . SER A 1 267 ? 7.531 -6.948 24.669 1.00 48.56 267 SER A N 1
ATOM 2115 C CA . SER A 1 267 ? 6.904 -7.051 23.342 1.00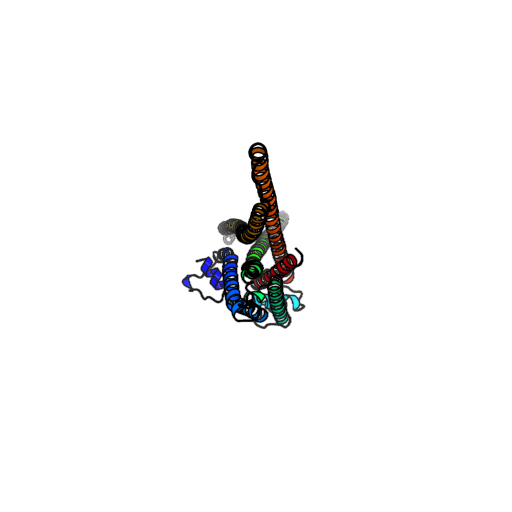 48.56 267 SER A CA 1
ATOM 2116 C C . SER A 1 267 ? 7.039 -5.764 22.517 1.00 48.56 267 SER A C 1
ATOM 2118 O O . SER A 1 267 ? 7.174 -5.842 21.298 1.00 48.56 267 SER A O 1
ATOM 2120 N N . ASN A 1 268 ? 7.025 -4.583 23.145 1.00 49.31 268 ASN A N 1
ATOM 2121 C CA . ASN A 1 268 ? 7.207 -3.302 22.451 1.00 49.31 268 ASN A CA 1
ATOM 2122 C C . ASN A 1 268 ? 8.641 -3.093 21.960 1.00 49.31 268 ASN A C 1
ATOM 2124 O O . ASN A 1 268 ? 8.834 -2.638 20.831 1.00 49.31 268 ASN A O 1
ATOM 2128 N N . ARG A 1 269 ? 9.648 -3.458 22.766 1.00 50.34 269 ARG A N 1
ATOM 2129 C CA . ARG A 1 269 ? 11.048 -3.440 22.313 1.00 50.34 269 ARG A CA 1
ATOM 2130 C C . ARG A 1 269 ? 11.254 -4.402 21.156 1.00 50.34 269 ARG A C 1
ATOM 2132 O O . ARG A 1 269 ? 11.870 -4.019 20.171 1.00 50.34 269 ARG A O 1
ATOM 2139 N N . GLU A 1 270 ? 10.686 -5.603 21.235 1.00 52.53 270 GLU A N 1
ATOM 2140 C CA . GLU A 1 270 ? 10.755 -6.583 20.150 1.00 52.53 270 GLU A CA 1
ATOM 2141 C C . GLU A 1 270 ? 10.096 -6.059 18.868 1.00 52.53 270 GLU A C 1
ATOM 2143 O O . GLU A 1 270 ? 10.727 -6.104 17.821 1.00 52.53 270 GLU A O 1
ATOM 2148 N N . ILE A 1 271 ? 8.890 -5.481 18.920 1.00 53.47 271 ILE A N 1
ATOM 2149 C CA . ILE A 1 271 ? 8.215 -4.926 17.729 1.00 53.47 271 ILE A CA 1
ATOM 2150 C C . ILE A 1 271 ? 8.992 -3.743 17.136 1.00 53.47 271 ILE A C 1
ATOM 2152 O O . ILE A 1 271 ? 9.129 -3.664 15.917 1.00 53.47 271 ILE A O 1
ATOM 2156 N N . PHE A 1 272 ? 9.527 -2.844 17.967 1.00 48.84 272 PHE A N 1
ATOM 2157 C CA . PHE A 1 272 ? 10.336 -1.715 17.503 1.00 48.84 272 PHE A CA 1
ATOM 2158 C C . PHE A 1 272 ? 11.638 -2.191 16.843 1.00 48.84 272 PHE A C 1
ATOM 2160 O O . PHE A 1 272 ? 11.935 -1.805 15.713 1.00 48.84 272 PHE A O 1
ATOM 2167 N N . ILE A 1 273 ? 12.363 -3.103 17.496 1.00 49.41 273 ILE A N 1
ATOM 2168 C CA . ILE A 1 273 ? 13.582 -3.727 16.966 1.00 49.41 273 ILE A CA 1
ATOM 2169 C C . ILE A 1 273 ? 13.276 -4.465 15.660 1.00 49.41 273 ILE A C 1
ATOM 2171 O O . ILE A 1 273 ? 13.984 -4.278 14.678 1.00 49.41 273 ILE A O 1
ATOM 2175 N N . LEU A 1 274 ? 12.190 -5.236 15.605 1.00 52.91 274 LEU A N 1
ATOM 2176 C CA . LEU A 1 274 ? 11.781 -5.972 14.412 1.00 52.91 274 LEU A CA 1
ATOM 2177 C C . LEU A 1 274 ? 11.374 -5.030 13.281 1.00 52.91 274 LEU A C 1
ATOM 2179 O O . LEU A 1 274 ? 11.764 -5.272 12.148 1.00 52.91 274 LEU A O 1
ATOM 2183 N N . SER A 1 275 ? 10.663 -3.935 13.561 1.00 50.47 275 SER A N 1
ATOM 2184 C CA . SER A 1 275 ? 10.330 -2.930 12.544 1.00 50.47 275 SER A CA 1
ATOM 2185 C C . SER A 1 275 ? 11.583 -2.274 11.955 1.00 50.47 275 SER A C 1
ATOM 2187 O O . SER A 1 275 ? 11.680 -2.154 10.735 1.00 50.47 275 SER A O 1
ATOM 2189 N N . SER A 1 276 ? 12.580 -1.964 12.789 1.00 48.62 276 SER A N 1
ATOM 2190 C CA . SER A 1 276 ? 13.889 -1.477 12.344 1.00 48.62 276 SER A CA 1
ATOM 2191 C C . SER A 1 276 ? 14.667 -2.538 11.563 1.00 48.62 276 SER A C 1
ATOM 2193 O O . SER A 1 276 ? 15.273 -2.211 10.552 1.00 48.62 276 SER A O 1
ATOM 2195 N N . ILE A 1 277 ? 14.607 -3.814 11.959 1.00 52.59 277 ILE A N 1
ATOM 2196 C CA . ILE A 1 277 ? 15.215 -4.929 11.213 1.00 52.59 277 ILE A CA 1
ATOM 2197 C C . ILE A 1 277 ? 14.536 -5.109 9.850 1.00 52.59 277 ILE A C 1
ATOM 2199 O O . ILE A 1 277 ? 15.230 -5.283 8.855 1.00 52.59 277 ILE A O 1
ATOM 2203 N N . TYR A 1 278 ? 13.205 -5.026 9.767 1.00 57.03 278 TYR A N 1
ATOM 2204 C CA . TYR A 1 278 ? 12.477 -5.090 8.496 1.00 57.03 278 TYR A CA 1
ATOM 2205 C C . TYR A 1 278 ? 12.844 -3.924 7.584 1.00 57.03 278 TYR A C 1
ATOM 2207 O O . TYR A 1 278 ? 13.116 -4.154 6.410 1.00 57.03 278 TYR A O 1
ATOM 2215 N N . LEU A 1 279 ? 12.920 -2.702 8.118 1.00 53.66 279 LEU A N 1
ATOM 2216 C CA . LEU A 1 279 ? 13.448 -1.542 7.398 1.00 53.66 279 LEU A CA 1
ATOM 2217 C C . LEU A 1 279 ? 14.862 -1.832 6.873 1.00 53.66 279 LEU A C 1
ATOM 2219 O O . LEU A 1 279 ? 15.098 -1.680 5.680 1.00 53.66 279 LEU A O 1
ATOM 2223 N N . SER A 1 280 ? 15.768 -2.350 7.705 1.00 47.59 280 SER A N 1
ATOM 2224 C CA . SER A 1 280 ? 17.129 -2.730 7.300 1.00 47.59 280 SER A CA 1
ATOM 2225 C C . SER A 1 280 ? 17.174 -3.825 6.226 1.00 47.59 280 SER A C 1
ATOM 2227 O O . SER A 1 280 ? 17.976 -3.736 5.303 1.00 47.59 280 SER A O 1
ATOM 2229 N N . ILE A 1 281 ? 16.308 -4.840 6.286 1.00 56.16 281 ILE A N 1
ATOM 2230 C CA . ILE A 1 281 ? 16.221 -5.897 5.261 1.00 56.16 281 ILE A CA 1
ATOM 2231 C C . ILE A 1 281 ? 15.695 -5.327 3.939 1.00 56.16 281 ILE A C 1
ATOM 2233 O O . ILE A 1 281 ? 16.216 -5.666 2.880 1.00 56.16 281 ILE A O 1
ATOM 2237 N N . ILE A 1 282 ? 14.706 -4.430 3.994 1.00 54.78 282 ILE A N 1
ATOM 2238 C CA . ILE A 1 282 ? 14.202 -3.686 2.832 1.00 54.78 282 ILE A CA 1
ATOM 2239 C C . ILE A 1 282 ? 15.336 -2.861 2.205 1.00 54.78 282 ILE A C 1
ATOM 2241 O O . ILE A 1 282 ? 15.498 -2.889 0.988 1.00 54.78 282 ILE A O 1
ATOM 2245 N N . PHE A 1 283 ? 16.170 -2.205 3.020 1.00 52.81 283 PHE A N 1
ATOM 2246 C CA . PHE A 1 283 ? 17.355 -1.476 2.556 1.00 52.81 283 PHE A CA 1
ATOM 2247 C C . PHE A 1 283 ? 18.388 -2.373 1.890 1.00 52.81 283 PHE A C 1
ATOM 2249 O O . PHE A 1 283 ? 18.887 -2.033 0.822 1.00 52.81 283 PHE A O 1
ATOM 2256 N N . ILE A 1 284 ? 18.700 -3.516 2.499 1.00 51.78 284 ILE A N 1
ATOM 2257 C CA . ILE A 1 284 ? 19.671 -4.467 1.955 1.00 51.78 284 ILE A CA 1
ATOM 2258 C C . ILE A 1 284 ? 19.152 -5.039 0.634 1.00 51.78 284 ILE A C 1
ATOM 2260 O O . ILE A 1 284 ? 19.886 -5.053 -0.347 1.00 51.78 284 ILE A O 1
ATOM 2264 N N . ALA A 1 285 ? 17.880 -5.435 0.565 1.00 53.38 285 ALA A N 1
ATOM 2265 C CA . ALA A 1 285 ? 17.273 -5.932 -0.664 1.00 53.38 285 ALA A CA 1
ATOM 2266 C C . ALA A 1 285 ? 17.275 -4.859 -1.765 1.00 53.38 285 ALA A C 1
ATOM 2268 O O . ALA A 1 285 ? 17.731 -5.120 -2.874 1.00 53.38 285 ALA A O 1
ATOM 2269 N N . ALA A 1 286 ? 16.839 -3.636 -1.460 1.00 49.41 286 ALA A N 1
ATOM 2270 C CA . ALA A 1 286 ? 16.824 -2.538 -2.422 1.00 49.41 286 ALA A CA 1
ATOM 2271 C C . ALA A 1 286 ? 18.241 -2.102 -2.857 1.00 49.41 286 ALA A C 1
ATOM 2273 O O . ALA A 1 286 ? 18.446 -1.757 -4.020 1.00 49.41 286 ALA A O 1
ATOM 2274 N N . GLY A 1 287 ? 19.232 -2.189 -1.963 1.00 47.19 287 GLY A N 1
ATOM 2275 C CA . GLY A 1 287 ? 20.651 -1.981 -2.263 1.00 47.19 287 GLY A CA 1
ATOM 2276 C C . GLY A 1 287 ? 21.260 -3.087 -3.131 1.00 47.19 287 GLY A C 1
ATOM 2277 O O . GLY A 1 287 ? 22.025 -2.805 -4.045 1.00 47.19 287 GLY A O 1
ATOM 2278 N N . ILE A 1 288 ? 20.881 -4.349 -2.921 1.00 52.34 288 ILE A N 1
ATOM 2279 C CA . ILE A 1 288 ? 21.288 -5.462 -3.794 1.00 52.34 288 ILE A CA 1
ATOM 2280 C C . ILE A 1 288 ? 20.678 -5.288 -5.193 1.00 52.34 288 ILE A C 1
ATOM 2282 O O . ILE A 1 288 ? 21.363 -5.468 -6.198 1.00 52.34 288 ILE A O 1
ATOM 2286 N N . PHE A 1 289 ? 19.411 -4.876 -5.283 1.00 50.22 289 PHE A N 1
ATOM 2287 C CA . PHE A 1 289 ? 18.763 -4.590 -6.566 1.00 50.22 289 PHE A CA 1
ATOM 2288 C C . PHE A 1 289 ? 19.404 -3.402 -7.302 1.00 50.22 289 PHE A C 1
ATOM 2290 O O . PHE A 1 289 ? 19.568 -3.467 -8.523 1.00 50.22 289 PHE A O 1
ATOM 2297 N N . SER A 1 290 ? 19.831 -2.352 -6.590 1.00 48.44 290 SER A N 1
ATOM 2298 C CA . SER A 1 290 ? 20.577 -1.246 -7.204 1.00 48.44 290 SER A CA 1
ATOM 2299 C C . SER A 1 290 ? 21.969 -1.680 -7.676 1.00 48.44 290 SER A C 1
ATOM 2301 O O . SER A 1 290 ? 22.381 -1.297 -8.770 1.00 48.44 290 SER A O 1
ATOM 2303 N N . GLN A 1 291 ? 22.653 -2.558 -6.933 1.00 46.53 291 GLN A N 1
ATOM 2304 C CA . GLN A 1 291 ? 23.928 -3.158 -7.342 1.00 46.53 291 GLN A CA 1
ATOM 2305 C C . GLN A 1 291 ? 23.802 -4.072 -8.573 1.00 46.53 291 GLN A C 1
ATOM 2307 O O . GLN A 1 291 ? 24.685 -4.074 -9.429 1.00 46.53 291 GLN A O 1
ATOM 2312 N N . LEU A 1 292 ? 22.697 -4.809 -8.722 1.00 48.62 292 LEU A N 1
ATOM 2313 C CA . LEU A 1 292 ? 22.423 -5.606 -9.926 1.00 48.62 292 LEU A CA 1
ATOM 2314 C C . LEU A 1 292 ? 22.140 -4.723 -11.150 1.00 48.62 292 LEU A C 1
ATOM 2316 O O . LEU A 1 292 ? 22.646 -4.995 -12.241 1.00 48.62 292 LEU A O 1
ATOM 2320 N N . GLY A 1 293 ? 21.388 -3.632 -10.969 1.00 48.38 293 GLY A N 1
ATOM 2321 C CA . GLY A 1 293 ? 21.217 -2.609 -12.006 1.00 48.38 293 GLY A CA 1
ATOM 2322 C C . GLY A 1 293 ? 22.542 -1.961 -12.410 1.00 48.38 293 GLY A C 1
ATOM 2323 O O . GLY A 1 293 ? 22.807 -1.736 -13.592 1.00 48.38 293 GLY A O 1
ATOM 2324 N N . PHE A 1 294 ? 23.414 -1.755 -11.430 1.00 49.44 294 PHE A N 1
ATOM 2325 C CA . PHE A 1 294 ? 24.754 -1.234 -11.619 1.00 49.44 294 PHE A CA 1
ATOM 2326 C C . PHE A 1 294 ? 25.678 -2.204 -12.386 1.00 49.44 294 PHE A C 1
ATOM 2328 O O . PHE A 1 294 ? 26.384 -1.776 -13.301 1.00 49.44 294 PHE A O 1
ATOM 2335 N N . LEU A 1 295 ? 25.635 -3.512 -12.102 1.00 48.25 295 LEU A N 1
ATOM 2336 C CA . LEU A 1 295 ? 26.409 -4.518 -12.844 1.00 48.25 295 LEU A CA 1
ATOM 2337 C C . LEU A 1 295 ? 26.097 -4.465 -14.349 1.00 48.25 295 LEU A C 1
ATOM 2339 O O . LEU A 1 295 ? 26.987 -4.587 -15.190 1.00 48.25 295 LEU A O 1
ATOM 2343 N N . ASN A 1 296 ? 24.832 -4.219 -14.693 1.00 46.09 296 ASN A N 1
ATOM 2344 C CA . ASN A 1 296 ? 24.390 -4.102 -16.079 1.00 46.09 296 ASN A CA 1
ATOM 2345 C C . ASN A 1 296 ? 24.907 -2.817 -16.761 1.00 46.09 296 ASN A C 1
ATOM 2347 O O . ASN A 1 296 ? 25.334 -2.876 -17.917 1.00 46.09 296 ASN A O 1
ATOM 2351 N N . PHE A 1 297 ? 24.941 -1.686 -16.041 1.00 45.47 297 PHE A N 1
ATOM 2352 C CA . PHE A 1 297 ? 25.542 -0.424 -16.505 1.00 45.47 297 PHE A CA 1
ATOM 2353 C C . PHE A 1 297 ? 27.065 -0.542 -16.682 1.00 45.47 297 PHE A C 1
ATOM 2355 O O . PHE A 1 297 ? 27.633 -0.078 -17.670 1.00 45.47 297 PHE A O 1
ATOM 2362 N N . SER A 1 298 ? 27.735 -1.238 -15.765 1.00 44.59 298 SER A N 1
ATOM 2363 C CA . SER A 1 298 ? 29.176 -1.484 -15.827 1.00 44.59 298 SER A CA 1
ATOM 2364 C C . SER A 1 298 ? 29.576 -2.312 -17.054 1.00 44.59 298 SER A C 1
ATOM 2366 O O . SER A 1 298 ? 30.479 -1.939 -17.807 1.00 44.59 298 SER A O 1
ATOM 2368 N N . LEU A 1 299 ? 28.823 -3.378 -17.345 1.00 48.09 299 LEU A N 1
ATOM 2369 C CA . LEU A 1 299 ? 29.010 -4.192 -18.550 1.00 48.09 299 LEU A CA 1
ATOM 2370 C C . LEU A 1 299 ? 28.792 -3.397 -19.852 1.00 48.09 299 LEU A C 1
ATOM 2372 O O . LEU A 1 299 ? 29.394 -3.726 -20.875 1.00 48.09 299 LEU A O 1
ATOM 2376 N N . GLN A 1 300 ? 27.955 -2.355 -19.829 1.00 47.31 300 GLN A N 1
ATOM 2377 C CA . GLN A 1 300 ? 27.692 -1.476 -20.974 1.00 47.31 300 GLN A CA 1
ATOM 2378 C C . GLN A 1 300 ? 28.905 -0.593 -21.308 1.00 47.31 300 GLN A C 1
ATOM 2380 O O . GLN A 1 300 ? 29.287 -0.482 -22.474 1.00 47.31 300 GLN A O 1
ATOM 2385 N N . ASN A 1 301 ? 29.570 -0.044 -20.290 1.00 45.59 301 ASN A N 1
ATOM 2386 C CA . ASN A 1 301 ? 30.744 0.814 -20.469 1.00 45.59 301 ASN A CA 1
ATOM 2387 C C . ASN A 1 301 ? 32.033 0.017 -20.731 1.00 45.59 301 ASN A C 1
ATOM 2389 O O . ASN A 1 301 ? 32.893 0.465 -21.489 1.00 45.59 301 ASN A O 1
ATOM 2393 N N . ALA A 1 302 ? 32.143 -1.205 -20.201 1.00 46.53 302 ALA A N 1
ATOM 2394 C CA . ALA A 1 302 ? 33.263 -2.103 -20.493 1.00 46.53 302 ALA A CA 1
ATOM 2395 C C . ALA A 1 302 ? 33.300 -2.571 -21.966 1.00 46.53 302 ALA A C 1
ATOM 2397 O O . ALA A 1 302 ? 34.376 -2.840 -22.505 1.00 46.53 302 ALA A O 1
ATOM 2398 N N . GLY A 1 303 ? 32.144 -2.665 -22.635 1.00 44.28 303 GLY A N 1
ATOM 2399 C CA . GLY A 1 303 ? 32.059 -2.943 -24.077 1.00 44.28 303 GLY A CA 1
ATOM 2400 C C . GLY A 1 303 ? 32.537 -1.769 -24.942 1.00 44.28 303 GLY A C 1
ATOM 2401 O O . GLY A 1 303 ? 33.277 -1.970 -25.902 1.00 44.28 303 GLY A O 1
ATOM 2402 N N . LEU A 1 304 ? 32.186 -0.539 -24.552 1.00 41.72 304 LEU A N 1
ATOM 2403 C CA . LEU A 1 304 ? 32.667 0.701 -25.178 1.00 41.72 304 LEU A CA 1
ATOM 2404 C C . LEU A 1 304 ? 34.187 0.867 -25.038 1.00 41.72 304 LEU A C 1
ATOM 2406 O O . LEU A 1 304 ? 34.862 1.173 -26.018 1.00 41.72 304 LEU A O 1
ATOM 2410 N N . ALA A 1 305 ? 34.737 0.586 -23.854 1.00 39.75 305 ALA A N 1
ATOM 2411 C CA . ALA A 1 305 ? 36.179 0.627 -23.613 1.00 39.75 305 ALA A CA 1
ATOM 2412 C C . ALA A 1 305 ? 36.952 -0.389 -24.478 1.00 39.75 305 ALA A C 1
ATOM 2414 O O . ALA A 1 305 ? 37.999 -0.055 -25.031 1.00 39.75 305 ALA A O 1
ATOM 2415 N N . ARG A 1 306 ? 36.413 -1.604 -24.670 1.00 41.66 306 ARG A N 1
ATOM 2416 C CA . ARG A 1 306 ? 37.007 -2.624 -25.557 1.00 41.66 306 ARG A CA 1
ATOM 2417 C C . ARG A 1 306 ? 37.058 -2.184 -27.023 1.00 41.66 306 ARG A C 1
ATOM 2419 O O . ARG A 1 306 ? 38.064 -2.421 -27.688 1.00 41.66 306 ARG A O 1
ATOM 2426 N N . ASN A 1 307 ? 36.016 -1.507 -27.504 1.00 38.50 307 ASN A N 1
ATOM 2427 C CA . ASN A 1 307 ? 35.972 -0.997 -28.876 1.00 38.50 307 ASN A CA 1
ATOM 2428 C C . ASN A 1 307 ? 36.992 0.130 -29.104 1.00 38.50 307 ASN A C 1
ATOM 2430 O O . ASN A 1 307 ? 37.663 0.139 -30.133 1.00 38.50 307 ASN A O 1
ATOM 2434 N N . ILE A 1 308 ? 37.192 1.021 -28.130 1.00 41.62 308 ILE A N 1
ATOM 2435 C CA . ILE A 1 308 ? 38.184 2.109 -28.220 1.00 41.62 308 ILE A CA 1
ATOM 2436 C C . ILE A 1 308 ? 39.620 1.560 -28.297 1.00 41.62 308 ILE A C 1
ATOM 2438 O O . ILE A 1 308 ? 40.407 2.015 -29.125 1.00 41.62 308 ILE A O 1
ATOM 2442 N N . VAL A 1 309 ? 39.943 0.530 -27.506 1.00 44.81 309 VAL A N 1
ATOM 2443 C CA . VAL A 1 309 ? 41.263 -0.133 -27.535 1.00 44.81 309 VAL A CA 1
ATOM 2444 C C . VAL A 1 309 ? 41.504 -0.864 -28.863 1.00 44.81 309 VAL A C 1
ATOM 2446 O O . VAL A 1 309 ? 42.617 -0.858 -29.381 1.00 44.81 309 VAL A O 1
ATOM 2449 N N . SER A 1 310 ? 40.466 -1.457 -29.462 1.00 38.91 310 SER A N 1
ATOM 2450 C CA . SER A 1 310 ? 40.599 -2.141 -30.757 1.00 38.91 310 SER A CA 1
ATOM 2451 C C . SER A 1 310 ? 40.858 -1.190 -31.935 1.00 38.91 310 SER A C 1
ATOM 2453 O O . SER A 1 310 ? 41.572 -1.559 -32.863 1.00 38.91 310 SER A O 1
ATOM 2455 N N . VAL A 1 311 ? 40.346 0.047 -31.876 1.00 41.47 311 VAL A N 1
ATOM 2456 C CA . VAL A 1 311 ? 40.524 1.065 -32.928 1.00 41.47 311 VAL A CA 1
ATOM 2457 C C . VAL A 1 311 ? 41.947 1.637 -32.934 1.00 41.47 311 VAL A C 1
ATOM 2459 O O . VAL A 1 311 ? 42.481 1.912 -34.004 1.00 41.47 311 VAL A O 1
ATOM 2462 N N . GLN A 1 312 ? 42.610 1.740 -31.776 1.00 44.75 312 GLN A N 1
ATOM 2463 C CA . GLN A 1 312 ? 44.005 2.204 -31.694 1.00 44.75 312 GLN A CA 1
ATOM 2464 C C . GLN A 1 312 ? 45.021 1.218 -32.293 1.00 44.75 312 GLN A C 1
ATOM 2466 O O . GLN A 1 312 ? 46.068 1.641 -32.774 1.00 44.75 312 GLN A O 1
ATOM 2471 N N . ASN A 1 313 ? 44.702 -0.078 -32.333 1.00 43.31 313 ASN A N 1
ATOM 2472 C CA . ASN A 1 313 ? 45.582 -1.104 -32.907 1.00 43.31 313 ASN A CA 1
ATOM 2473 C C . ASN A 1 313 ? 45.486 -1.223 -34.440 1.00 43.31 313 ASN A C 1
ATOM 2475 O O . ASN A 1 313 ? 46.233 -1.996 -35.034 1.00 43.31 313 ASN A O 1
ATOM 2479 N N . LEU A 1 314 ? 44.579 -0.483 -35.087 1.00 40.78 314 LEU A N 1
ATOM 2480 C CA . LEU A 1 314 ? 44.327 -0.563 -36.533 1.00 40.78 314 LEU A CA 1
ATOM 2481 C C . LEU A 1 314 ? 44.879 0.632 -37.330 1.00 40.78 314 LEU A C 1
ATOM 2483 O O . LEU A 1 314 ? 44.703 0.683 -38.545 1.00 40.78 314 LEU A O 1
ATOM 2487 N N . THR A 1 315 ? 45.585 1.568 -36.688 1.00 44.56 315 THR A N 1
ATOM 2488 C CA . THR A 1 315 ? 46.141 2.758 -37.352 1.00 44.56 315 THR A CA 1
ATOM 2489 C C . THR A 1 315 ? 47.612 3.010 -37.004 1.00 44.56 315 THR A C 1
ATOM 2491 O O . THR A 1 315 ? 47.918 3.989 -36.331 1.00 44.56 315 THR A O 1
ATOM 2494 N N . SER A 1 316 ? 48.532 2.169 -37.489 1.00 43.53 316 SER A N 1
ATOM 2495 C CA . SER A 1 316 ? 49.778 2.638 -38.133 1.00 43.53 316 SER A CA 1
ATOM 2496 C C . SER A 1 316 ? 50.621 1.486 -38.720 1.00 43.53 316 SER A C 1
ATOM 2498 O O . SER A 1 316 ? 50.766 0.432 -38.100 1.00 43.53 316 SER A O 1
ATOM 2500 N N . PRO A 1 317 ? 51.202 1.668 -39.922 1.00 46.38 317 PRO A N 1
ATOM 2501 C CA . PRO A 1 317 ? 52.283 0.838 -40.437 1.00 46.38 317 PRO A CA 1
ATOM 2502 C C . PRO A 1 317 ? 53.624 1.349 -39.880 1.00 46.38 317 PRO A C 1
ATOM 2504 O O . PRO A 1 317 ? 53.831 2.555 -39.812 1.00 46.38 317 PRO A O 1
ATOM 2507 N N . HIS A 1 318 ? 54.537 0.432 -39.542 1.00 43.25 318 HIS A N 1
ATOM 2508 C CA . HIS A 1 318 ? 55.898 0.653 -39.003 1.00 43.25 318 HIS A CA 1
ATOM 2509 C C . HIS A 1 318 ? 56.042 0.540 -37.478 1.00 43.25 318 HIS A C 1
ATOM 2511 O O . HIS A 1 318 ? 56.343 1.495 -36.768 1.00 43.25 318 HIS A O 1
ATOM 2517 N N . GLY A 1 319 ? 55.965 -0.698 -36.983 1.00 48.53 319 GLY A N 1
ATOM 2518 C CA . GLY A 1 319 ? 56.721 -1.068 -35.792 1.00 48.53 319 GLY A CA 1
ATOM 2519 C C . GLY A 1 319 ? 58.209 -1.140 -36.131 1.00 48.53 319 GLY A C 1
ATOM 2520 O O . GLY A 1 319 ? 58.575 -2.010 -36.906 1.00 48.53 319 GLY A O 1
ATOM 2521 N N . PHE A 1 320 ? 59.037 -0.232 -35.597 1.00 39.38 320 PHE A N 1
ATOM 2522 C CA . PHE A 1 320 ? 60.482 -0.443 -35.362 1.00 39.38 320 PHE A CA 1
ATOM 2523 C C . PHE A 1 320 ? 61.156 0.709 -34.567 1.00 39.38 320 PHE A C 1
ATOM 2525 O O . PHE A 1 320 ? 62.240 1.162 -34.916 1.00 39.38 320 PHE A O 1
ATOM 2532 N N . SER A 1 321 ? 60.552 1.194 -33.473 1.00 39.62 321 SER A N 1
ATOM 2533 C CA . SER A 1 321 ? 61.282 1.982 -32.445 1.00 39.62 321 SER A CA 1
ATOM 2534 C C . SER A 1 321 ? 61.076 1.482 -31.004 1.00 39.62 321 SER A C 1
ATOM 2536 O O . SER A 1 321 ? 61.522 2.107 -30.044 1.00 39.62 321 SER A O 1
ATOM 2538 N N . LEU A 1 322 ? 60.465 0.300 -30.853 1.00 48.62 322 LEU A N 1
ATOM 2539 C CA . LEU A 1 322 ? 60.449 -0.506 -29.628 1.00 48.62 322 LEU A CA 1
ATOM 2540 C C . LEU A 1 322 ? 61.913 -0.779 -29.231 1.00 48.62 322 LEU A C 1
ATOM 2542 O O . LEU A 1 322 ? 62.625 -1.444 -29.973 1.00 48.62 322 LEU A O 1
ATOM 2546 N N . ILE A 1 323 ? 62.460 -0.183 -28.168 1.00 43.19 323 ILE A N 1
ATOM 2547 C CA . ILE A 1 323 ? 62.588 -0.842 -26.854 1.00 43.19 323 ILE A CA 1
ATOM 2548 C C . ILE A 1 323 ? 62.723 0.183 -25.696 1.00 43.19 323 ILE A C 1
ATOM 2550 O O . ILE A 1 323 ? 62.499 -0.197 -24.550 1.00 43.19 323 ILE A O 1
ATOM 2554 N N . SER A 1 324 ? 62.981 1.483 -25.931 1.00 37.06 324 SER A N 1
ATOM 2555 C CA . SER A 1 324 ? 63.052 2.472 -24.825 1.00 37.06 324 SER A CA 1
ATOM 2556 C C . SER A 1 324 ? 61.711 3.148 -24.486 1.00 37.06 324 SER A C 1
ATOM 2558 O O . SER A 1 324 ? 61.492 3.505 -23.329 1.00 37.06 324 SER A O 1
ATOM 2560 N N . GLU A 1 325 ? 60.761 3.229 -25.427 1.00 46.75 325 GLU A N 1
ATOM 2561 C CA . GLU A 1 325 ? 59.399 3.740 -25.162 1.00 46.75 325 GLU A CA 1
ATOM 2562 C C . GLU A 1 325 ? 58.450 2.682 -24.567 1.00 46.75 325 GLU A C 1
ATOM 2564 O O . GLU A 1 325 ? 57.433 3.021 -23.961 1.00 46.75 325 GLU A O 1
ATOM 2569 N N . GLY A 1 326 ? 58.792 1.391 -24.669 1.00 42.25 326 GLY A N 1
ATOM 2570 C CA . GLY A 1 326 ? 57.955 0.286 -24.182 1.00 42.25 326 GLY A CA 1
ATOM 2571 C C . GLY A 1 326 ? 57.812 0.233 -22.656 1.00 42.25 326 GLY A C 1
ATOM 2572 O O . GLY A 1 326 ? 56.748 -0.120 -22.153 1.00 42.25 326 GLY A O 1
ATOM 2573 N N . LEU A 1 327 ? 58.843 0.643 -21.908 1.00 40.28 327 LEU A N 1
ATOM 2574 C CA . LEU A 1 327 ? 58.810 0.683 -20.439 1.00 40.28 327 LEU A CA 1
ATOM 2575 C C . LEU A 1 327 ? 58.011 1.881 -19.902 1.00 40.28 327 LEU A C 1
ATOM 2577 O O . LEU A 1 327 ? 57.321 1.752 -18.892 1.00 40.28 327 LEU A O 1
ATOM 2581 N N . TYR A 1 328 ? 58.040 3.027 -20.588 1.00 46.50 328 TYR A N 1
ATOM 2582 C CA . TYR A 1 328 ? 57.201 4.178 -20.236 1.00 46.50 328 TYR A CA 1
ATOM 2583 C C . TYR A 1 328 ? 55.744 3.972 -20.672 1.00 46.50 328 TYR A C 1
ATOM 2585 O O . TYR A 1 328 ? 54.832 4.268 -19.904 1.00 46.50 328 TYR A O 1
ATOM 2593 N N . GLY A 1 329 ? 55.510 3.397 -21.856 1.00 46.84 329 GLY A N 1
ATOM 2594 C CA . GLY A 1 329 ? 54.176 3.112 -22.387 1.00 46.84 329 GLY A CA 1
ATOM 2595 C C . GLY A 1 329 ? 53.427 2.009 -21.633 1.00 46.84 329 GLY A C 1
ATOM 2596 O O . GLY A 1 329 ? 52.238 2.167 -21.360 1.00 46.84 329 GLY A O 1
ATOM 2597 N N . GLN A 1 330 ? 54.099 0.924 -21.218 1.00 49.25 330 GLN A N 1
ATOM 2598 C CA . GLN A 1 330 ? 53.454 -0.106 -20.390 1.00 49.25 330 GLN A CA 1
ATOM 2599 C C . GLN A 1 330 ? 53.077 0.432 -19.007 1.00 49.25 330 GLN A C 1
ATOM 2601 O O . GLN A 1 330 ? 51.936 0.251 -18.588 1.00 49.25 330 GLN A O 1
ATOM 2606 N N . ASN A 1 331 ? 53.964 1.185 -18.348 1.00 51.44 331 ASN A N 1
ATOM 2607 C CA . ASN A 1 331 ? 53.653 1.818 -17.064 1.00 51.44 331 ASN A CA 1
ATOM 2608 C C . ASN A 1 331 ? 52.564 2.895 -17.190 1.00 51.44 331 ASN A C 1
ATOM 2610 O O . ASN A 1 331 ? 51.706 2.989 -16.320 1.00 51.44 331 ASN A O 1
ATOM 2614 N N . PHE A 1 332 ? 52.539 3.663 -18.284 1.00 50.66 332 PHE A N 1
ATOM 2615 C CA . PHE A 1 332 ? 51.498 4.660 -18.541 1.00 50.66 332 PHE A CA 1
ATOM 2616 C C . PHE A 1 332 ? 50.143 4.019 -18.850 1.00 50.66 332 PHE A C 1
ATOM 2618 O O . PHE A 1 332 ? 49.132 4.453 -18.311 1.00 50.66 332 PHE A O 1
ATOM 2625 N N . SER A 1 333 ? 50.103 2.958 -19.661 1.00 54.38 333 SER A N 1
ATOM 2626 C CA . SER A 1 333 ? 48.864 2.220 -19.944 1.00 54.38 333 SER A CA 1
ATOM 2627 C C . SER A 1 333 ? 48.310 1.533 -18.691 1.00 54.38 333 SER A C 1
ATOM 2629 O O . SER A 1 333 ? 47.104 1.577 -18.451 1.00 54.38 333 SER A O 1
ATOM 2631 N N . MET A 1 334 ? 49.189 0.986 -17.843 1.00 53.41 334 MET A N 1
ATOM 2632 C CA . MET A 1 334 ? 48.819 0.384 -16.567 1.00 53.41 334 MET A CA 1
ATOM 2633 C C . MET A 1 334 ? 48.315 1.451 -15.586 1.00 53.41 334 MET A C 1
ATOM 2635 O O . MET A 1 334 ? 47.221 1.291 -15.056 1.00 53.41 334 MET A O 1
ATOM 2639 N N . LEU A 1 335 ? 49.023 2.576 -15.431 1.00 54.16 335 LEU A N 1
ATOM 2640 C CA . LEU A 1 335 ? 48.608 3.716 -14.602 1.00 54.16 335 LEU A CA 1
ATOM 2641 C C . LEU A 1 335 ? 47.283 4.329 -15.080 1.00 54.16 335 LEU A C 1
ATOM 2643 O O . LEU A 1 335 ? 46.405 4.640 -14.282 1.00 54.16 335 LEU A O 1
ATOM 2647 N N . LEU A 1 336 ? 47.103 4.483 -16.391 1.00 50.88 336 LEU A N 1
ATOM 2648 C CA . LEU A 1 336 ? 45.867 5.002 -16.966 1.00 50.88 336 LEU A CA 1
ATOM 2649 C C . LEU A 1 336 ? 44.711 4.025 -16.729 1.00 50.88 336 LEU A C 1
ATOM 2651 O O . LEU A 1 336 ? 43.620 4.451 -16.361 1.00 50.88 336 LEU A O 1
ATOM 2655 N N . SER A 1 337 ? 44.951 2.718 -16.869 1.00 52.72 337 SER A N 1
ATOM 2656 C CA . SER A 1 337 ? 43.946 1.694 -16.574 1.00 52.72 337 SER A CA 1
ATOM 2657 C C . SER A 1 337 ? 43.564 1.660 -15.091 1.00 52.72 337 SER A C 1
ATOM 2659 O O . SER A 1 337 ? 42.377 1.584 -14.786 1.00 52.72 337 SER A O 1
ATOM 2661 N N . THR A 1 338 ? 44.519 1.804 -14.164 1.00 52.03 338 THR A N 1
ATOM 2662 C CA . THR A 1 338 ? 44.236 1.831 -12.722 1.00 52.03 338 THR A CA 1
ATOM 2663 C C . THR A 1 338 ? 43.518 3.113 -12.316 1.00 52.03 338 THR A C 1
ATOM 2665 O O . THR A 1 338 ? 42.516 3.032 -11.614 1.00 52.03 338 THR A O 1
ATOM 2668 N N . MET A 1 339 ? 43.917 4.281 -12.834 1.00 48.84 339 MET A N 1
ATOM 2669 C CA . MET A 1 339 ? 43.202 5.542 -12.593 1.00 48.84 339 MET A CA 1
ATOM 2670 C C . MET A 1 339 ? 41.781 5.535 -13.171 1.00 48.84 339 MET A C 1
ATOM 2672 O O . MET A 1 339 ? 40.869 6.108 -12.574 1.00 48.84 339 MET A O 1
ATOM 2676 N N . LEU A 1 340 ? 41.568 4.896 -14.327 1.00 51.25 340 LEU A N 1
ATOM 2677 C CA . LEU A 1 340 ? 40.234 4.721 -14.902 1.00 51.25 340 LEU A CA 1
ATOM 2678 C C . LEU A 1 340 ? 39.382 3.772 -14.055 1.00 51.25 340 LEU A C 1
ATOM 2680 O O . LEU A 1 340 ? 38.220 4.084 -13.824 1.00 51.25 340 LEU A O 1
ATOM 2684 N N . ILE A 1 341 ? 39.946 2.671 -13.550 1.00 55.88 341 ILE A N 1
ATOM 2685 C CA . ILE A 1 341 ? 39.257 1.740 -12.643 1.00 55.88 341 ILE A CA 1
ATOM 2686 C C . ILE A 1 341 ? 38.919 2.420 -11.308 1.00 55.88 341 ILE A C 1
ATOM 2688 O O . ILE A 1 341 ? 37.804 2.265 -10.824 1.00 55.88 341 ILE A O 1
ATOM 2692 N N . GLU A 1 342 ? 39.820 3.218 -10.734 1.00 54.00 342 GLU A N 1
ATOM 2693 C CA . GLU A 1 342 ? 39.570 3.957 -9.488 1.00 54.00 342 GLU A CA 1
ATOM 2694 C C . GLU A 1 342 ? 38.496 5.036 -9.656 1.00 54.00 342 GLU A C 1
ATOM 2696 O O . GLU A 1 342 ? 37.563 5.104 -8.858 1.00 54.00 342 GLU A O 1
ATOM 2701 N N . LYS A 1 343 ? 38.562 5.847 -10.722 1.00 48.34 343 LYS A N 1
ATOM 2702 C CA . LYS A 1 343 ? 37.514 6.839 -11.024 1.00 48.34 343 LYS A CA 1
ATOM 2703 C C . LYS A 1 343 ? 36.180 6.181 -11.357 1.00 48.34 343 LYS A C 1
ATOM 2705 O O . LYS A 1 343 ? 35.131 6.712 -10.996 1.00 48.34 343 LYS A O 1
ATOM 2710 N N . PHE A 1 344 ? 36.220 5.034 -12.032 1.00 49.31 344 PHE A N 1
ATOM 2711 C CA . PHE A 1 344 ? 35.044 4.226 -12.300 1.00 49.31 344 PHE A CA 1
ATOM 2712 C C . PHE A 1 344 ? 34.426 3.758 -10.985 1.00 49.31 344 PHE A C 1
ATOM 2714 O O . PHE A 1 344 ? 33.276 4.105 -10.744 1.00 49.31 344 PHE A O 1
ATOM 2721 N N . ASN A 1 345 ? 35.202 3.112 -10.107 1.00 50.97 345 ASN A N 1
ATOM 2722 C CA . ASN A 1 345 ? 34.779 2.647 -8.781 1.00 50.97 345 ASN A CA 1
ATOM 2723 C C . ASN A 1 345 ? 34.229 3.777 -7.897 1.00 50.97 345 ASN A C 1
ATOM 2725 O O . ASN A 1 345 ? 33.157 3.617 -7.318 1.00 50.97 345 ASN A O 1
ATOM 2729 N N . ALA A 1 346 ? 34.869 4.949 -7.877 1.00 53.84 346 ALA A N 1
ATOM 2730 C CA . ALA A 1 346 ? 34.358 6.122 -7.166 1.00 53.84 346 ALA A CA 1
ATOM 2731 C C . ALA A 1 346 ? 32.984 6.580 -7.702 1.00 53.84 346 ALA A C 1
ATOM 2733 O O . ALA A 1 346 ? 32.094 6.941 -6.933 1.00 53.84 346 ALA A O 1
ATOM 2734 N N . GLY A 1 347 ? 32.766 6.513 -9.020 1.00 51.75 347 GLY A N 1
ATOM 2735 C CA . GLY A 1 347 ? 31.458 6.772 -9.628 1.00 51.75 347 GLY A CA 1
ATOM 2736 C C . GLY A 1 347 ? 30.380 5.765 -9.202 1.00 51.75 347 GLY A C 1
ATOM 2737 O O . GLY A 1 347 ? 29.235 6.156 -8.971 1.00 51.75 347 GLY A O 1
ATOM 2738 N N . ILE A 1 348 ? 30.740 4.486 -9.039 1.00 52.50 348 ILE A N 1
ATOM 2739 C CA . ILE A 1 348 ? 29.842 3.424 -8.540 1.00 52.50 348 ILE A CA 1
ATOM 2740 C C . ILE A 1 348 ? 29.393 3.731 -7.116 1.00 52.50 348 ILE A C 1
ATOM 2742 O O . ILE A 1 348 ? 28.199 3.692 -6.812 1.00 52.50 348 ILE A O 1
ATOM 2746 N N . GLU A 1 349 ? 30.352 4.040 -6.248 1.00 55.75 349 GLU A N 1
ATOM 2747 C CA . GLU A 1 349 ? 30.109 4.324 -4.837 1.00 55.75 349 GLU A CA 1
ATOM 2748 C C . GLU A 1 349 ? 29.154 5.508 -4.672 1.00 55.75 349 GLU A C 1
ATOM 2750 O O . GLU A 1 349 ? 28.203 5.428 -3.892 1.00 55.75 349 GLU A O 1
ATOM 2755 N N . ILE A 1 350 ? 29.323 6.559 -5.480 1.00 61.16 350 ILE A N 1
ATOM 2756 C CA . ILE A 1 350 ? 28.431 7.724 -5.487 1.00 61.16 350 ILE A CA 1
ATOM 2757 C C . ILE A 1 350 ? 27.007 7.333 -5.911 1.00 61.16 350 ILE A C 1
ATOM 2759 O O . ILE A 1 350 ? 26.046 7.729 -5.252 1.00 61.16 350 ILE A O 1
ATOM 2763 N N . VAL A 1 351 ? 26.832 6.532 -6.968 1.00 59.22 351 VAL A N 1
ATOM 2764 C CA . VAL A 1 351 ? 25.498 6.105 -7.441 1.00 59.22 351 VAL A CA 1
ATOM 2765 C C . VAL A 1 351 ? 24.787 5.222 -6.413 1.00 59.22 351 VAL A C 1
ATOM 2767 O O . VAL A 1 351 ? 23.593 5.415 -6.151 1.00 59.22 351 VAL A O 1
ATOM 2770 N N . VAL A 1 352 ? 25.503 4.275 -5.800 1.00 61.75 352 VAL A N 1
ATOM 2771 C CA . VAL A 1 352 ? 24.963 3.416 -4.734 1.00 61.75 352 VAL A CA 1
ATOM 2772 C C . VAL A 1 352 ? 24.563 4.262 -3.528 1.00 61.75 352 VAL A C 1
ATOM 2774 O O . VAL A 1 352 ? 23.456 4.095 -3.015 1.00 61.75 352 VAL A O 1
ATOM 2777 N N . LEU A 1 353 ? 25.409 5.210 -3.119 1.00 65.88 353 LEU A N 1
ATOM 2778 C CA . LEU A 1 353 ? 25.143 6.104 -1.996 1.00 65.88 353 LEU A CA 1
ATOM 2779 C C . LEU A 1 353 ? 23.919 6.992 -2.246 1.00 65.88 353 LEU A C 1
ATOM 2781 O O . LEU A 1 353 ? 23.036 7.072 -1.392 1.00 65.88 353 LEU A O 1
ATOM 2785 N N . VAL A 1 354 ? 23.819 7.611 -3.426 1.00 66.62 354 VAL A N 1
ATOM 2786 C CA . VAL A 1 354 ? 22.663 8.436 -3.816 1.00 66.62 354 VAL A CA 1
ATOM 2787 C C . VAL A 1 354 ? 21.386 7.599 -3.831 1.00 66.62 354 VAL A C 1
ATOM 2789 O O . VAL A 1 354 ? 20.359 8.028 -3.307 1.00 66.62 354 VAL A O 1
ATOM 2792 N N . THR A 1 355 ? 21.438 6.382 -4.375 1.00 65.38 355 THR A N 1
ATOM 2793 C CA . THR A 1 355 ? 20.279 5.478 -4.419 1.00 65.38 355 THR A CA 1
ATOM 2794 C C . THR A 1 355 ? 19.855 5.038 -3.017 1.00 65.38 355 THR A C 1
ATOM 2796 O O . THR A 1 355 ? 18.670 5.083 -2.687 1.00 65.38 355 THR A O 1
ATOM 2799 N N . ALA A 1 356 ? 20.808 4.673 -2.159 1.00 65.38 356 ALA A N 1
ATOM 2800 C CA . ALA A 1 356 ? 20.545 4.319 -0.768 1.00 65.38 356 ALA A CA 1
ATOM 2801 C C . ALA A 1 356 ? 19.938 5.497 0.010 1.00 65.38 356 ALA A C 1
ATOM 2803 O O . ALA A 1 356 ? 18.967 5.318 0.745 1.00 65.38 356 ALA A O 1
ATOM 2804 N N . PHE A 1 357 ? 20.444 6.714 -0.204 1.00 73.06 357 PHE A N 1
ATOM 2805 C CA . PHE A 1 357 ? 19.907 7.926 0.408 1.00 73.06 357 PHE A CA 1
ATOM 2806 C C . PHE A 1 357 ? 18.480 8.241 -0.068 1.00 73.06 357 PHE A C 1
ATOM 2808 O O . PHE A 1 357 ? 17.624 8.582 0.753 1.00 73.06 357 PHE A O 1
ATOM 2815 N N . LYS A 1 358 ? 18.183 8.071 -1.367 1.00 74.06 358 LYS A N 1
ATOM 2816 C CA . LYS A 1 358 ? 16.819 8.200 -1.917 1.00 74.06 358 LYS A CA 1
ATOM 2817 C C . LYS A 1 358 ? 15.858 7.236 -1.217 1.00 74.06 358 LYS A C 1
ATOM 2819 O O . LYS A 1 358 ? 14.830 7.661 -0.691 1.00 74.06 358 LYS A O 1
ATOM 2824 N N . LEU A 1 359 ? 16.216 5.954 -1.153 1.00 73.19 359 LEU A N 1
ATOM 2825 C CA . LEU A 1 359 ? 15.411 4.925 -0.489 1.00 73.19 359 LEU A CA 1
ATOM 2826 C C . LEU A 1 359 ? 15.210 5.240 0.997 1.00 73.19 359 LEU A C 1
ATOM 2828 O O . LEU A 1 359 ? 14.104 5.088 1.516 1.00 73.19 359 LEU A O 1
ATOM 2832 N N . LEU A 1 360 ? 16.255 5.733 1.671 1.00 76.50 360 LEU A N 1
ATOM 2833 C CA . LEU A 1 360 ? 16.192 6.106 3.083 1.00 76.50 360 LEU A CA 1
ATOM 2834 C C . LEU A 1 360 ? 15.222 7.257 3.301 1.00 76.50 360 LEU A C 1
ATOM 2836 O O . LEU A 1 360 ? 14.374 7.199 4.189 1.00 76.50 360 LEU A O 1
ATOM 2840 N N . THR A 1 361 ? 15.299 8.260 2.437 1.00 82.31 361 THR A N 1
ATOM 2841 C CA . THR A 1 361 ? 14.415 9.420 2.471 1.00 82.31 361 THR A CA 1
ATOM 2842 C C . THR A 1 361 ? 12.958 9.000 2.267 1.00 82.31 361 THR A C 1
ATOM 2844 O O . THR A 1 361 ? 12.104 9.360 3.076 1.00 82.31 361 THR A O 1
ATOM 2847 N N . ILE A 1 362 ? 12.666 8.165 1.262 1.00 85.00 362 ILE A N 1
ATOM 2848 C CA . ILE A 1 362 ? 11.310 7.643 1.021 1.00 85.00 362 ILE A CA 1
ATOM 2849 C C . ILE A 1 362 ? 10.805 6.863 2.239 1.00 85.00 362 ILE A C 1
ATOM 2851 O O . ILE A 1 362 ? 9.683 7.097 2.696 1.00 85.00 362 ILE A O 1
ATOM 2855 N N . ALA A 1 363 ? 11.624 5.970 2.797 1.00 81.75 363 ALA A N 1
ATOM 2856 C CA . ALA A 1 363 ? 11.250 5.153 3.945 1.00 81.75 363 ALA A CA 1
ATOM 2857 C C . ALA A 1 363 ? 10.921 6.004 5.180 1.00 81.75 363 ALA A C 1
ATOM 2859 O O . ALA A 1 363 ? 9.878 5.807 5.809 1.00 81.75 363 ALA A O 1
ATOM 2860 N N . VAL A 1 364 ? 11.785 6.971 5.503 1.00 85.44 364 VAL A N 1
ATOM 2861 C CA . VAL A 1 364 ? 11.620 7.867 6.654 1.00 85.44 364 VAL A CA 1
ATOM 2862 C C . VAL A 1 364 ? 10.380 8.736 6.482 1.00 85.44 364 VAL A C 1
ATOM 2864 O O . VAL A 1 364 ? 9.547 8.782 7.386 1.00 85.44 364 VAL A O 1
ATOM 2867 N N . ILE A 1 365 ? 10.200 9.380 5.325 1.00 91.50 365 ILE A N 1
ATOM 2868 C CA . ILE A 1 365 ? 9.038 10.247 5.081 1.00 91.50 365 ILE A CA 1
ATOM 2869 C C . ILE A 1 365 ? 7.739 9.428 5.118 1.00 91.50 365 ILE A C 1
ATOM 2871 O O . ILE A 1 365 ? 6.762 9.863 5.727 1.00 91.50 365 ILE A O 1
ATOM 2875 N N . THR A 1 366 ? 7.729 8.217 4.554 1.00 91.62 366 THR A N 1
ATOM 2876 C CA . THR A 1 366 ? 6.564 7.314 4.601 1.00 91.62 366 THR A CA 1
ATOM 2877 C C . THR A 1 366 ? 6.223 6.905 6.035 1.00 91.62 366 THR A C 1
ATOM 2879 O O . THR A 1 366 ? 5.057 6.928 6.433 1.00 91.62 366 THR A O 1
ATOM 2882 N N . PHE A 1 367 ? 7.230 6.584 6.852 1.00 88.50 367 PHE A N 1
ATOM 2883 C CA . PHE A 1 367 ? 7.028 6.264 8.265 1.00 88.50 367 PHE A CA 1
ATOM 2884 C C . PHE A 1 367 ? 6.490 7.463 9.059 1.00 88.50 367 PHE A C 1
ATOM 2886 O O . PHE A 1 367 ? 5.562 7.313 9.857 1.00 88.50 367 PHE A O 1
ATOM 2893 N N . LEU A 1 368 ? 7.034 8.661 8.826 1.00 91.06 368 LEU A N 1
ATOM 2894 C CA . LEU A 1 368 ? 6.559 9.896 9.453 1.00 91.06 368 LEU A CA 1
ATOM 2895 C C . LEU A 1 368 ? 5.112 10.204 9.061 1.00 91.06 368 LEU A C 1
ATOM 2897 O O . LEU A 1 368 ? 4.315 10.565 9.928 1.00 91.06 368 LEU A O 1
ATOM 2901 N N . PHE A 1 369 ? 4.755 10.003 7.791 1.00 95.62 369 PHE A N 1
ATOM 2902 C CA . PHE A 1 369 ? 3.382 10.126 7.312 1.00 95.62 369 PHE A CA 1
ATOM 2903 C C . PHE A 1 369 ? 2.449 9.148 8.029 1.00 95.62 369 PHE A C 1
ATOM 2905 O O . PHE A 1 369 ? 1.456 9.582 8.611 1.00 95.62 369 PHE A O 1
ATOM 2912 N N . ALA A 1 370 ? 2.791 7.857 8.078 1.00 93.38 370 ALA A N 1
ATOM 2913 C CA . ALA A 1 370 ? 2.011 6.849 8.797 1.00 93.38 370 ALA A CA 1
ATOM 2914 C C . ALA A 1 370 ? 1.816 7.230 10.273 1.00 93.38 370 ALA A C 1
ATOM 2916 O O . ALA A 1 370 ? 0.705 7.173 10.811 1.00 93.38 370 ALA A O 1
ATOM 2917 N N . ALA A 1 371 ? 2.887 7.687 10.928 1.00 89.75 371 ALA A N 1
ATOM 2918 C CA . ALA A 1 371 ? 2.834 8.108 12.315 1.00 89.75 371 ALA A CA 1
ATOM 2919 C C . ALA A 1 371 ? 1.930 9.337 12.514 1.00 89.75 371 ALA A C 1
ATOM 2921 O O . ALA A 1 371 ? 1.146 9.368 13.468 1.00 89.75 371 ALA A O 1
ATOM 2922 N N . ALA A 1 372 ? 2.016 10.331 11.627 1.00 94.12 372 ALA A N 1
ATOM 2923 C CA . ALA A 1 372 ? 1.191 11.534 11.647 1.00 94.12 372 ALA A CA 1
ATOM 2924 C C . ALA A 1 372 ? -0.287 11.224 11.364 1.00 94.12 372 ALA A C 1
ATOM 2926 O O . ALA A 1 372 ? -1.151 11.680 12.117 1.00 94.12 372 ALA A O 1
ATOM 2927 N N . ALA A 1 373 ? -0.575 10.393 10.360 1.00 95.38 373 ALA A N 1
ATOM 2928 C CA . ALA A 1 373 ? -1.918 9.933 10.022 1.00 95.38 373 ALA A CA 1
ATOM 2929 C C . ALA A 1 373 ? -2.562 9.193 11.205 1.00 95.38 373 ALA A C 1
ATOM 2931 O O . ALA A 1 373 ? -3.667 9.535 11.624 1.00 95.38 373 ALA A O 1
ATOM 2932 N N . GLY A 1 374 ? -1.837 8.266 11.842 1.00 91.88 374 GLY A N 1
ATOM 2933 C CA . GLY A 1 374 ? -2.309 7.575 13.046 1.00 91.88 374 GLY A CA 1
ATOM 2934 C C . GLY A 1 374 ? -2.653 8.535 14.193 1.00 91.88 374 GLY A C 1
ATOM 2935 O O . GLY A 1 374 ? -3.698 8.403 14.834 1.00 91.88 374 GLY A O 1
ATOM 2936 N N . ARG A 1 375 ? -1.825 9.566 14.425 1.00 91.50 375 ARG A N 1
ATOM 2937 C CA . ARG A 1 375 ? -2.109 10.615 15.424 1.00 91.50 375 ARG A CA 1
ATOM 2938 C C . ARG A 1 375 ? -3.332 11.452 15.049 1.00 91.50 375 ARG A C 1
ATOM 2940 O O . ARG A 1 375 ? -4.113 11.791 15.940 1.00 91.50 375 ARG A O 1
ATOM 2947 N N . PHE A 1 376 ? -3.490 11.789 13.771 1.00 95.06 376 PHE A N 1
ATOM 2948 C CA . PHE A 1 376 ? -4.630 12.542 13.255 1.00 95.06 376 PHE A CA 1
ATOM 2949 C C . PHE A 1 376 ? -5.941 11.777 13.468 1.00 95.06 376 PHE A C 1
ATOM 2951 O O . PHE A 1 376 ? -6.830 12.278 14.164 1.00 95.06 376 PHE A O 1
ATOM 2958 N N . PHE A 1 377 ? -6.035 10.537 12.981 1.00 94.75 377 PHE A N 1
ATOM 2959 C CA . PHE A 1 377 ? -7.244 9.727 13.139 1.00 94.75 377 PHE A CA 1
ATOM 2960 C C . PHE A 1 377 ? -7.542 9.438 14.606 1.00 94.75 377 PHE A C 1
ATOM 2962 O O . PHE A 1 377 ? -8.686 9.568 15.029 1.00 94.75 377 PHE A O 1
ATOM 2969 N N . ARG A 1 378 ? -6.525 9.180 15.438 1.00 90.06 378 ARG A N 1
ATOM 2970 C CA . ARG A 1 378 ? -6.725 9.039 16.888 1.00 90.06 378 ARG A CA 1
ATOM 2971 C C . ARG A 1 378 ? -7.336 10.293 17.513 1.00 90.06 378 ARG A C 1
ATOM 2973 O O . ARG A 1 378 ? -8.223 10.176 18.355 1.00 90.06 378 ARG A O 1
ATOM 2980 N N . LYS A 1 379 ? -6.882 11.493 17.135 1.00 91.94 379 LYS A N 1
ATOM 2981 C CA . LYS A 1 379 ? -7.455 12.746 17.655 1.00 91.94 379 LYS A CA 1
ATOM 2982 C C . LYS A 1 379 ? -8.924 12.905 17.251 1.00 91.94 379 LYS A C 1
ATOM 2984 O O . LYS A 1 379 ? -9.710 13.348 18.088 1.00 91.94 379 LYS A O 1
ATOM 2989 N N . ARG A 1 380 ? -9.282 12.517 16.021 1.00 93.19 380 ARG A N 1
ATOM 2990 C CA . ARG A 1 380 ? -10.642 12.635 15.464 1.00 93.19 380 ARG A CA 1
ATOM 2991 C C . ARG A 1 380 ? -11.602 11.561 15.984 1.00 93.19 380 ARG A C 1
ATOM 2993 O O . ARG A 1 380 ? -12.670 11.903 16.466 1.00 93.19 380 ARG A O 1
ATOM 3000 N N . VAL A 1 381 ? -11.198 10.293 15.967 1.00 92.19 381 VAL A N 1
ATOM 3001 C CA . VAL A 1 381 ? -12.020 9.122 16.339 1.00 92.19 381 VAL A CA 1
ATOM 3002 C C . VAL A 1 381 ? -11.960 8.817 17.846 1.00 92.19 381 VAL A C 1
ATOM 3004 O O . VAL A 1 381 ? -12.852 8.199 18.423 1.00 92.19 381 VAL A O 1
ATOM 3007 N N . GLY A 1 382 ? -10.899 9.251 18.529 1.00 86.81 382 GLY A N 1
ATOM 3008 C CA . GLY A 1 382 ? -10.684 9.067 19.968 1.00 86.81 382 GLY A CA 1
ATOM 3009 C C . GLY A 1 382 ? -9.854 7.847 20.362 1.00 86.81 382 GLY A C 1
ATOM 3010 O O . GLY A 1 382 ? -9.307 7.836 21.460 1.00 86.81 382 GLY A O 1
ATOM 3011 N N . ARG A 1 383 ? -9.731 6.840 19.491 1.00 85.75 383 ARG A N 1
ATOM 3012 C CA . ARG A 1 383 ? -8.850 5.667 19.650 1.00 85.75 383 ARG A CA 1
ATOM 3013 C C . ARG A 1 383 ? -8.456 5.120 18.278 1.00 85.75 383 ARG A C 1
ATOM 3015 O O . ARG A 1 383 ? -9.051 5.521 17.282 1.00 85.75 383 ARG A O 1
ATOM 3022 N N . ILE A 1 384 ? -7.486 4.213 18.234 1.00 87.06 384 ILE A N 1
ATOM 3023 C CA . ILE A 1 384 ? -7.103 3.504 17.007 1.00 87.06 384 ILE A CA 1
ATOM 3024 C C . ILE A 1 384 ? -7.901 2.186 16.966 1.00 87.06 384 ILE A C 1
ATOM 3026 O O . ILE A 1 384 ? -7.715 1.332 17.828 1.00 87.06 384 ILE A O 1
ATOM 3030 N N . SER A 1 385 ? -8.857 2.056 16.037 1.00 89.00 385 SER A N 1
ATOM 3031 C CA . SER A 1 385 ? -9.608 0.810 15.773 1.00 89.00 385 SER A CA 1
ATOM 3032 C C . SER A 1 385 ? -8.994 0.023 14.611 1.00 89.00 385 SER A C 1
ATOM 3034 O O . SER A 1 385 ? -8.108 0.539 13.931 1.00 89.00 385 SER A O 1
ATOM 3036 N N . GLY A 1 386 ? -9.475 -1.208 14.380 1.00 86.81 386 GLY A N 1
ATOM 3037 C CA . GLY A 1 386 ? -9.154 -2.010 13.186 1.00 86.81 386 GLY A CA 1
ATOM 3038 C C . GLY A 1 386 ? -9.339 -1.222 11.888 1.00 86.81 386 GLY A C 1
ATOM 3039 O O . GLY A 1 386 ? -8.446 -1.188 11.050 1.00 86.81 386 GLY A O 1
ATOM 3040 N N . ASP A 1 387 ? -10.435 -0.483 11.798 1.00 93.38 387 ASP A N 1
ATOM 3041 C CA . ASP A 1 387 ? -10.802 0.346 10.645 1.00 93.38 387 ASP A CA 1
ATOM 3042 C C . ASP A 1 387 ? -9.762 1.451 10.415 1.00 93.38 387 ASP A C 1
ATOM 3044 O O . ASP A 1 387 ? -9.289 1.649 9.299 1.00 93.38 387 ASP A O 1
ATOM 3048 N N . VAL A 1 388 ? -9.291 2.093 11.494 1.00 94.56 388 VAL A N 1
ATOM 3049 C CA . VAL A 1 388 ? -8.209 3.091 11.424 1.00 94.56 388 VAL A CA 1
ATOM 3050 C C . VAL A 1 388 ? -6.879 2.455 11.000 1.00 94.56 388 VAL A C 1
ATOM 3052 O O . VAL A 1 388 ? -6.118 3.088 10.265 1.00 94.56 388 VAL A O 1
ATOM 3055 N N . PHE A 1 389 ? -6.579 1.217 11.422 1.00 92.38 389 PHE A N 1
ATOM 3056 C CA . PHE A 1 389 ? -5.420 0.477 10.901 1.00 92.38 389 PHE A CA 1
ATOM 3057 C C . PHE A 1 389 ? -5.542 0.257 9.389 1.00 92.38 389 PHE A C 1
ATOM 3059 O O . PHE A 1 389 ? -4.576 0.498 8.664 1.00 92.38 389 PHE A O 1
ATOM 3066 N N . GLY A 1 390 ? -6.726 -0.148 8.920 1.00 94.38 390 GLY A N 1
ATOM 3067 C CA . GLY A 1 390 ? -7.040 -0.321 7.503 1.00 94.38 390 GLY A CA 1
ATOM 3068 C C . GLY A 1 390 ? -6.873 0.968 6.703 1.00 94.38 390 GLY A C 1
ATOM 3069 O O . GLY A 1 390 ? -6.092 1.000 5.752 1.00 94.38 390 GLY A O 1
ATOM 3070 N N . ALA A 1 391 ? -7.504 2.052 7.157 1.00 97.38 391 ALA A N 1
ATOM 3071 C CA . ALA A 1 391 ? -7.428 3.367 6.531 1.00 97.38 391 ALA A CA 1
ATOM 3072 C C . ALA A 1 391 ? -5.981 3.867 6.410 1.00 97.38 391 ALA A C 1
ATOM 3074 O O . ALA A 1 391 ? -5.544 4.277 5.335 1.00 97.38 391 ALA A O 1
ATOM 3075 N N . VAL A 1 392 ? -5.194 3.807 7.492 1.00 97.19 392 VAL A N 1
ATOM 3076 C CA . VAL A 1 392 ? -3.799 4.274 7.455 1.00 97.19 392 VAL A CA 1
ATOM 3077 C C . VAL A 1 392 ? -2.911 3.364 6.609 1.00 97.19 392 VAL A C 1
ATOM 3079 O O . VAL A 1 392 ? -2.005 3.874 5.949 1.00 97.19 392 VAL A O 1
ATOM 3082 N N . CYS A 1 393 ? -3.174 2.055 6.563 1.00 96.75 393 CYS A N 1
ATOM 3083 C CA . CYS A 1 393 ? -2.485 1.139 5.654 1.00 96.75 393 CYS A CA 1
ATOM 3084 C C . CYS A 1 393 ? -2.601 1.609 4.205 1.00 96.75 393 CYS A C 1
ATOM 3086 O O . CYS A 1 393 ? -1.583 1.905 3.580 1.00 96.75 393 CYS A O 1
ATOM 3088 N N . VAL A 1 394 ? -3.826 1.744 3.694 1.00 97.75 394 VAL A N 1
ATOM 3089 C CA . VAL A 1 394 ? -4.058 2.085 2.282 1.00 97.75 394 VAL A CA 1
ATOM 3090 C C . VAL A 1 394 ? -3.629 3.515 1.946 1.00 97.75 394 VAL A C 1
ATOM 3092 O O . VAL A 1 394 ? -3.063 3.761 0.882 1.00 97.75 394 VAL A O 1
ATOM 3095 N N . LEU A 1 395 ? -3.785 4.461 2.879 1.00 98.12 395 LEU A N 1
ATOM 3096 C CA . LEU A 1 395 ? -3.267 5.820 2.703 1.00 98.12 395 LEU A CA 1
ATOM 3097 C C . LEU A 1 395 ? -1.736 5.846 2.634 1.00 98.12 395 LEU A C 1
ATOM 3099 O O . LEU A 1 395 ? -1.170 6.604 1.849 1.00 98.12 395 LEU A O 1
ATOM 3103 N N . THR A 1 396 ? -1.059 5.012 3.427 1.00 97.75 396 THR A N 1
ATOM 3104 C CA . THR A 1 396 ? 0.408 4.913 3.406 1.00 97.75 396 THR A CA 1
ATOM 3105 C C . THR A 1 396 ? 0.904 4.296 2.100 1.00 97.75 396 THR A C 1
ATOM 3107 O O . THR A 1 396 ? 1.910 4.756 1.572 1.00 97.75 396 THR A O 1
ATOM 3110 N N . GLU A 1 397 ? 0.196 3.313 1.538 1.00 97.31 397 GLU A N 1
ATOM 3111 C CA . GLU A 1 397 ? 0.522 2.752 0.217 1.00 97.31 397 GLU A CA 1
ATOM 3112 C C . GLU A 1 397 ? 0.465 3.813 -0.885 1.00 97.31 397 GLU A C 1
ATOM 3114 O O . GLU A 1 397 ? 1.414 3.962 -1.653 1.00 97.31 397 GLU A O 1
ATOM 3119 N N . VAL A 1 398 ? -0.622 4.587 -0.942 1.00 98.00 398 VAL A N 1
ATOM 3120 C CA . VAL A 1 398 ? -0.775 5.669 -1.928 1.00 98.00 398 VAL A CA 1
ATOM 3121 C C . VAL A 1 398 ? 0.288 6.744 -1.735 1.00 98.00 398 VAL A C 1
ATOM 3123 O O . VAL A 1 398 ? 0.869 7.223 -2.708 1.00 98.00 398 VAL A O 1
ATOM 3126 N N . PHE A 1 399 ?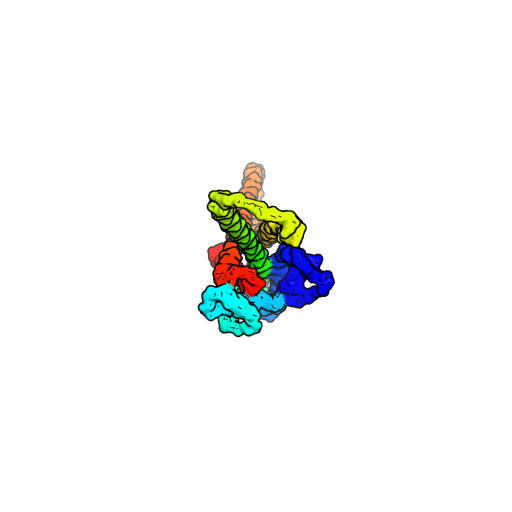 0.585 7.106 -0.489 1.00 97.75 399 PHE A N 1
ATOM 3127 C CA . PHE A 1 399 ? 1.617 8.090 -0.191 1.00 97.75 399 PHE A CA 1
ATOM 3128 C C . PHE A 1 399 ? 3.022 7.598 -0.577 1.00 97.75 399 PHE A C 1
ATOM 3130 O O . PHE A 1 399 ? 3.797 8.350 -1.167 1.00 97.75 399 PHE A O 1
ATOM 3137 N N . PHE A 1 400 ? 3.335 6.325 -0.323 1.00 95.75 400 PHE A N 1
ATOM 3138 C CA . PHE A 1 400 ? 4.576 5.696 -0.773 1.00 95.75 400 PHE A CA 1
ATOM 3139 C C . PHE A 1 400 ? 4.695 5.719 -2.303 1.00 95.75 400 PHE A C 1
ATOM 3141 O O . PHE A 1 400 ? 5.745 6.089 -2.833 1.00 95.75 400 PHE A O 1
ATOM 3148 N N . LEU A 1 401 ? 3.621 5.382 -3.023 1.00 95.06 401 LEU A N 1
ATOM 3149 C CA . LEU A 1 401 ? 3.581 5.459 -4.486 1.00 95.06 401 LEU A CA 1
ATOM 3150 C C . LEU A 1 401 ? 3.805 6.888 -4.991 1.00 95.06 401 LEU A C 1
ATOM 3152 O O . LEU A 1 401 ? 4.563 7.091 -5.937 1.00 95.06 401 LEU A O 1
ATOM 3156 N N . LEU A 1 402 ? 3.195 7.881 -4.339 1.00 96.12 402 LEU A N 1
ATOM 3157 C CA . LEU A 1 402 ? 3.365 9.291 -4.683 1.00 96.12 402 LEU A CA 1
ATOM 3158 C C . LEU A 1 402 ? 4.821 9.735 -4.514 1.00 96.12 402 LEU A C 1
ATOM 3160 O O . LEU A 1 402 ? 5.368 10.375 -5.410 1.00 96.12 402 LEU A O 1
ATOM 3164 N N . LEU A 1 403 ? 5.459 9.376 -3.396 1.00 92.25 403 LEU A N 1
ATOM 3165 C CA . LEU A 1 403 ? 6.870 9.678 -3.170 1.00 92.25 403 LEU A CA 1
ATOM 3166 C C . LEU A 1 403 ? 7.750 9.036 -4.241 1.00 92.25 403 LEU A C 1
ATOM 3168 O O . LEU A 1 403 ? 8.554 9.735 -4.848 1.00 92.25 403 LEU A O 1
ATOM 3172 N N . ASN A 1 404 ? 7.571 7.742 -4.521 1.00 88.44 404 ASN A N 1
ATOM 3173 C CA . ASN A 1 404 ? 8.345 7.064 -5.563 1.00 88.44 404 ASN A CA 1
ATOM 3174 C C . ASN A 1 404 ? 8.177 7.746 -6.922 1.00 88.44 404 ASN A C 1
ATOM 3176 O O . ASN A 1 404 ? 9.171 8.023 -7.586 1.00 88.44 404 ASN A O 1
ATOM 3180 N N . TYR A 1 405 ? 6.947 8.089 -7.303 1.00 89.88 405 TYR A N 1
ATOM 3181 C CA . TYR A 1 405 ? 6.676 8.816 -8.539 1.00 89.88 405 TYR A CA 1
ATOM 3182 C C . TYR A 1 405 ? 7.421 10.159 -8.605 1.00 89.88 405 TYR A C 1
ATOM 3184 O O . TYR A 1 405 ? 8.066 10.460 -9.607 1.00 89.88 405 TYR A O 1
ATOM 3192 N N . VAL A 1 406 ? 7.378 10.960 -7.534 1.00 89.12 406 VAL A N 1
ATOM 3193 C CA . VAL A 1 406 ? 8.085 12.251 -7.462 1.00 89.12 406 VAL A CA 1
ATOM 3194 C C . VAL A 1 406 ? 9.600 12.055 -7.557 1.00 89.12 406 VAL A C 1
ATOM 3196 O O . VAL A 1 406 ? 10.251 12.744 -8.339 1.00 89.12 406 VAL A O 1
ATOM 3199 N N . PHE A 1 407 ? 10.163 11.101 -6.815 1.00 83.69 407 PHE A N 1
ATOM 3200 C CA . PHE A 1 407 ? 11.600 10.826 -6.843 1.00 83.69 407 PHE A CA 1
ATOM 3201 C C . PHE A 1 407 ? 12.074 10.345 -8.215 1.00 83.69 407 PHE A C 1
ATOM 3203 O O . PHE A 1 407 ? 13.112 10.806 -8.668 1.00 83.69 407 PHE A O 1
ATOM 3210 N N . ILE A 1 408 ? 11.309 9.480 -8.888 1.00 79.81 408 ILE A N 1
ATOM 3211 C CA . ILE A 1 408 ? 11.615 9.012 -10.249 1.00 79.81 408 ILE A CA 1
ATOM 3212 C C . ILE A 1 408 ? 11.513 10.159 -11.261 1.00 79.81 408 ILE A C 1
ATOM 3214 O O . ILE A 1 408 ? 12.294 10.221 -12.206 1.00 79.81 408 ILE A O 1
ATOM 3218 N N . LYS A 1 409 ? 10.554 11.076 -11.082 1.00 78.62 409 LYS A N 1
ATOM 3219 C CA . LYS A 1 409 ? 10.335 12.191 -12.010 1.00 78.62 409 LYS A CA 1
ATOM 3220 C C . LYS A 1 409 ? 11.430 13.258 -11.938 1.00 78.62 409 LYS A C 1
ATOM 3222 O O . LYS A 1 409 ? 11.750 13.853 -12.964 1.00 78.62 409 LYS A O 1
ATOM 3227 N N . PHE A 1 410 ? 11.926 13.563 -10.741 1.00 71.75 410 PHE A N 1
ATOM 3228 C CA . PHE A 1 410 ? 12.762 14.744 -10.500 1.00 71.75 410 PHE A CA 1
ATOM 3229 C C . PHE A 1 410 ? 14.229 14.439 -10.169 1.00 71.75 410 PHE A C 1
ATOM 3231 O O . PHE A 1 410 ? 15.001 15.389 -10.035 1.00 71.75 410 PHE A O 1
ATOM 3238 N N . VAL A 1 411 ? 14.627 13.166 -10.030 1.00 55.31 411 VAL A N 1
ATOM 3239 C CA . VAL A 1 411 ? 16.002 12.785 -9.659 1.00 55.31 411 VAL A CA 1
ATOM 3240 C C . VAL A 1 411 ? 16.482 11.549 -10.391 1.00 55.31 411 VAL A C 1
ATOM 3242 O O . VAL A 1 411 ? 17.668 11.549 -10.773 1.00 55.31 411 VAL A O 1
#

pLDDT: mean 70.8, std 21.69, range [29.08, 98.44]